Protein AF-A0A2R6W042-F1 (afdb_monomer_lite)

Foldseek 3Di:
DDDDDDDDDDDDDDDDDDDDDDDDDDDDDDDDDDDDDDDDDDDDDDPDDDDPPPPDDDDDDDDDDPDDDDDDDDDDDDDDDDDDDDDDDDDDDDDDDDDDDDDDDDDDDDDDDDDDDDDPDDDQDPVNVVVVVVVPPDDDPVVVVVVVVVVVVVVCVVCVVVVVVVVVVVVVVVVVCVVVPPDDPVRVVVVVVVVVVVVVVVVVVVCPDVVVVVVVVVVVVVVVVVVVVVVVVVVVVVVVVVVVVVVVVVVVVVVVVVVVVVVVVVVVVVVVVVVVVVVVVVVVVVVVVVVVVVVVVVVVVVVVVVVVVVVVVVVVVVVVVVVVVVVVVVVVVVVVVVVVVVVVVVVVVVVVVVVVVVVVCVVVCVVCVVPCVVPVVPPPPPPPPPPPPPVPVVVVVVVVVVVVVVVVVVVVVVVVVVVVVVVVVVVVVVVVVVVVVVVVVVVVVVVVVVVVVVVVVVVVVVVVVVVVVVVVVVVVVVVVVVVVVVVVVVVVVVVVVVVVVVVVVVVVVVVVVVVVVVVVVVVVVVVVVVVQVVVVVVLVVVLVVCVVVVPDVVVNVCSVPDDDDDD

Organism: Marchantia polymorpha (NCBI:txid3197)

Structure (mmCIF, N/CA/C/O backbone):
data_AF-A0A2R6W042-F1
#
_entry.id   AF-A0A2R6W042-F1
#
loop_
_atom_site.group_PDB
_atom_site.id
_atom_site.type_symbol
_atom_site.label_atom_id
_atom_site.label_alt_id
_atom_site.label_comp_id
_atom_site.label_asym_id
_atom_site.label_entity_id
_atom_site.label_seq_id
_atom_site.pdbx_PDB_ins_code
_atom_site.Cartn_x
_atom_site.Cartn_y
_atom_site.Cartn_z
_atom_site.occupancy
_atom_site.B_iso_or_equiv
_atom_site.auth_seq_id
_atom_site.auth_comp_id
_atom_site.auth_asym_id
_atom_site.auth_atom_id
_atom_site.pdbx_PDB_model_num
ATOM 1 N N . MET A 1 1 ? 66.440 53.360 5.030 1.00 41.53 1 MET A N 1
ATOM 2 C CA . MET A 1 1 ? 65.185 53.244 4.264 1.00 41.53 1 MET A CA 1
ATOM 3 C C . MET A 1 1 ? 64.678 51.812 4.350 1.00 41.53 1 MET A C 1
ATOM 5 O O . MET A 1 1 ? 65.211 50.967 3.657 1.00 41.53 1 MET A O 1
ATOM 9 N N . VAL A 1 2 ? 63.762 51.580 5.303 1.00 39.19 2 VAL A N 1
ATOM 10 C CA . VAL A 1 2 ? 62.514 50.780 5.215 1.00 39.19 2 VAL A CA 1
ATOM 11 C C . VAL A 1 2 ? 62.603 49.442 4.450 1.00 39.19 2 VAL A C 1
ATOM 13 O O . VAL A 1 2 ? 62.890 49.445 3.266 1.00 39.19 2 VAL A O 1
ATOM 16 N N . GLY A 1 3 ? 62.327 48.256 4.995 1.00 38.84 3 GLY A N 1
ATOM 17 C CA . GLY A 1 3 ? 61.565 47.887 6.187 1.00 38.84 3 GLY A CA 1
ATOM 18 C C . GLY A 1 3 ? 60.448 46.898 5.808 1.00 38.84 3 GLY A C 1
ATOM 19 O O . GLY A 1 3 ? 59.426 47.342 5.312 1.00 38.84 3 GLY A O 1
ATOM 20 N N . LEU A 1 4 ? 60.705 45.609 6.074 1.00 43.62 4 LEU A N 1
ATOM 21 C CA . LEU A 1 4 ? 59.820 44.497 6.492 1.00 43.62 4 LEU A CA 1
ATOM 22 C C . LEU A 1 4 ? 58.574 44.047 5.684 1.00 43.62 4 LEU A C 1
ATOM 24 O O . LEU A 1 4 ? 57.683 44.825 5.373 1.00 43.62 4 LEU A O 1
ATOM 28 N N . ASP A 1 5 ? 58.536 42.715 5.507 1.00 46.25 5 ASP A N 1
ATOM 29 C CA . ASP A 1 5 ? 57.435 41.738 5.622 1.00 46.25 5 ASP A CA 1
ATOM 30 C C . ASP A 1 5 ? 56.049 41.994 5.005 1.00 46.25 5 ASP A C 1
ATOM 32 O O . ASP A 1 5 ? 55.338 42.932 5.343 1.00 46.25 5 ASP A O 1
ATOM 36 N N . THR A 1 6 ? 55.563 41.009 4.235 1.00 44.75 6 THR A N 1
ATOM 37 C CA . THR A 1 6 ? 54.501 40.062 4.661 1.00 44.75 6 THR A CA 1
ATOM 38 C C . THR A 1 6 ? 54.073 39.162 3.491 1.00 44.75 6 THR A C 1
ATOM 40 O O . THR A 1 6 ? 53.863 39.619 2.371 1.00 44.75 6 THR A O 1
ATOM 43 N N . GLY A 1 7 ? 53.946 37.858 3.751 1.00 50.47 7 GLY A N 1
ATOM 44 C CA . GLY A 1 7 ? 53.309 36.904 2.840 1.00 50.47 7 GLY A CA 1
ATOM 45 C C . GLY A 1 7 ? 51.792 36.855 3.030 1.00 50.47 7 GLY A C 1
ATOM 46 O O . GLY A 1 7 ? 51.309 37.143 4.120 1.00 50.47 7 GLY A O 1
ATOM 47 N N . VAL A 1 8 ? 51.053 36.426 1.999 1.00 44.59 8 VAL A N 1
ATOM 48 C CA . VAL A 1 8 ? 49.648 35.994 2.109 1.00 44.59 8 VAL A CA 1
ATOM 49 C C . VAL A 1 8 ? 49.350 34.883 1.088 1.00 44.59 8 VAL A C 1
ATOM 51 O O . VAL A 1 8 ? 49.582 35.022 -0.109 1.00 44.59 8 VAL A O 1
ATOM 54 N N . VAL A 1 9 ? 48.821 33.779 1.617 1.00 49.34 9 VAL A N 1
ATOM 55 C CA . VAL A 1 9 ? 48.152 32.635 0.971 1.00 49.34 9 VAL A CA 1
ATOM 56 C C . VAL A 1 9 ? 46.661 32.966 0.805 1.00 49.34 9 VAL A C 1
ATOM 58 O O . VAL A 1 9 ? 46.139 33.565 1.729 1.00 49.34 9 VAL A O 1
ATOM 61 N N . TYR A 1 10 ? 45.969 32.546 -0.272 1.00 39.22 10 TYR A N 1
ATOM 62 C CA . TYR A 1 10 ? 44.590 31.974 -0.267 1.00 39.22 10 TYR A CA 1
ATOM 63 C C . TYR A 1 10 ? 44.152 31.488 -1.691 1.00 39.22 10 TYR A C 1
ATOM 65 O O . TYR A 1 10 ? 44.635 32.035 -2.682 1.00 39.22 10 TYR A O 1
ATOM 73 N N . PRO A 1 11 ? 43.260 30.469 -1.820 1.00 55.09 11 PRO A N 1
ATOM 74 C CA . PRO A 1 11 ? 42.708 29.879 -3.065 1.00 55.09 11 PRO A CA 1
ATOM 75 C C . PRO A 1 11 ? 41.237 30.349 -3.312 1.00 55.09 11 PRO A C 1
ATOM 77 O O . PRO A 1 11 ? 40.818 31.291 -2.643 1.00 55.09 11 PRO A O 1
ATOM 80 N N . PRO A 1 12 ? 40.337 29.625 -4.034 1.00 64.38 12 PRO A N 1
ATOM 81 C CA . PRO A 1 12 ? 40.271 29.097 -5.417 1.00 64.38 12 PRO A CA 1
ATOM 82 C C . PRO A 1 12 ? 39.172 29.827 -6.265 1.00 64.38 12 PRO A C 1
ATOM 84 O O . PRO A 1 12 ? 38.569 30.782 -5.780 1.00 64.38 12 PRO A O 1
ATOM 87 N N . PRO A 1 13 ? 38.813 29.364 -7.490 1.00 47.91 13 PRO A N 1
ATOM 88 C CA . PRO A 1 13 ? 37.379 29.071 -7.720 1.00 47.91 13 PRO A CA 1
ATOM 89 C C . PRO A 1 13 ? 37.058 27.883 -8.668 1.00 47.91 13 PRO A C 1
ATOM 91 O O . PRO A 1 13 ? 37.813 27.557 -9.581 1.00 47.91 13 PRO A O 1
ATOM 94 N N . LYS A 1 14 ? 35.875 27.269 -8.471 1.00 45.72 14 LYS A N 1
ATOM 95 C CA . LYS A 1 14 ? 35.123 26.458 -9.467 1.00 45.72 14 LYS A CA 1
ATOM 96 C C . LYS A 1 14 ? 33.967 27.315 -10.072 1.00 45.72 14 LYS A C 1
ATOM 98 O O . LYS A 1 14 ? 33.808 28.456 -9.653 1.00 45.72 14 LYS A O 1
ATOM 103 N N . PRO A 1 15 ? 33.095 26.781 -10.953 1.00 52.56 15 PRO A N 1
ATOM 104 C CA . PRO A 1 15 ? 33.101 26.912 -12.416 1.00 52.56 15 PRO A CA 1
ATOM 105 C C . PRO A 1 15 ? 31.911 27.756 -12.950 1.00 52.56 15 PRO A C 1
ATOM 107 O O . PRO A 1 15 ? 31.044 28.153 -12.172 1.00 52.56 15 PRO A O 1
ATOM 110 N N . PRO A 1 16 ? 31.754 27.906 -14.281 1.00 49.84 16 PRO A N 1
ATOM 111 C CA . PRO A 1 16 ? 30.427 28.066 -14.861 1.00 49.84 16 PRO A CA 1
ATOM 112 C C . PRO A 1 16 ? 30.047 26.926 -15.815 1.00 49.84 16 PRO A C 1
ATOM 114 O O . PRO A 1 16 ? 30.850 26.371 -16.561 1.00 49.84 16 PRO A O 1
ATOM 117 N N . SER A 1 17 ? 28.758 26.612 -15.757 1.00 40.25 17 SER A N 1
ATOM 118 C CA . SER A 1 17 ? 27.973 25.811 -16.688 1.00 40.25 17 SER A CA 1
ATOM 119 C C . SER A 1 17 ? 27.970 26.377 -18.112 1.00 40.25 17 SER A C 1
ATOM 121 O O . SER A 1 17 ? 27.889 27.594 -18.251 1.00 40.25 17 SER A O 1
ATOM 123 N N . CYS A 1 18 ? 27.894 25.517 -19.138 1.00 33.09 18 CYS A N 1
ATOM 124 C CA . CYS A 1 18 ? 26.843 25.550 -20.174 1.00 33.09 18 CYS A CA 1
ATOM 125 C C . CYS A 1 18 ? 27.100 24.553 -21.322 1.00 33.09 18 CYS A C 1
ATOM 127 O O . CYS A 1 18 ? 28.115 24.602 -21.999 1.00 33.09 18 CYS A O 1
ATOM 129 N N . LYS A 1 19 ? 26.107 23.676 -21.514 1.00 40.81 19 LYS A N 1
ATOM 130 C CA . LYS A 1 19 ? 25.467 23.221 -22.764 1.00 40.81 19 LYS A CA 1
ATOM 131 C C . LYS A 1 19 ? 26.262 23.215 -24.089 1.00 40.81 19 LYS A C 1
ATOM 133 O O . LYS A 1 19 ? 26.571 24.256 -24.651 1.00 40.81 19 LYS A O 1
ATOM 138 N N . GLY A 1 20 ? 26.325 22.016 -24.667 1.00 32.03 20 GLY A N 1
ATOM 139 C CA . GLY A 1 20 ? 26.507 21.682 -26.087 1.00 32.03 20 GLY A CA 1
ATOM 140 C C . GLY A 1 20 ? 26.804 20.176 -26.139 1.00 32.03 20 GLY A C 1
ATOM 141 O O . GLY A 1 20 ? 27.749 19.740 -25.505 1.00 32.03 20 GLY A O 1
ATOM 142 N N . GLY A 1 21 ? 25.997 19.271 -26.688 1.00 36.72 21 GLY A N 1
ATOM 143 C CA . GLY A 1 21 ? 25.156 19.382 -27.865 1.00 36.72 21 GLY A CA 1
ATOM 144 C C . GLY A 1 21 ? 25.974 18.985 -29.084 1.00 36.72 21 GLY A C 1
ATOM 145 O O . GLY A 1 21 ? 26.365 19.883 -29.805 1.00 36.72 21 GLY A O 1
ATOM 146 N N . VAL A 1 22 ? 26.232 17.688 -29.303 1.00 36.22 22 VAL A N 1
ATOM 147 C CA . VAL A 1 22 ? 26.514 17.151 -30.645 1.00 36.22 22 VAL A CA 1
ATOM 148 C C . VAL A 1 22 ? 26.097 15.678 -30.715 1.00 36.22 22 VAL A C 1
ATOM 150 O O . VAL A 1 22 ? 26.543 14.828 -29.948 1.00 36.22 22 VAL A O 1
ATOM 153 N N . SER A 1 23 ? 25.189 15.438 -31.649 1.00 41.53 23 SER A N 1
ATOM 154 C CA . SER A 1 23 ? 24.864 14.197 -32.341 1.00 41.53 23 SER A CA 1
ATOM 155 C C . SER A 1 23 ? 26.088 13.390 -32.780 1.00 41.53 23 SER A C 1
ATOM 157 O O . SER A 1 23 ? 27.037 13.966 -33.304 1.00 41.53 23 SER A O 1
ATOM 159 N N . ASN A 1 24 ? 26.009 12.058 -32.720 1.00 37.31 24 ASN A N 1
ATOM 160 C CA . ASN A 1 24 ? 26.639 11.262 -33.767 1.00 37.31 24 ASN A CA 1
ATOM 161 C C . ASN A 1 24 ? 25.869 9.966 -34.041 1.00 37.31 24 ASN A C 1
ATOM 163 O O . ASN A 1 24 ? 25.675 9.122 -33.167 1.00 37.31 24 ASN A O 1
ATOM 167 N N . GLU A 1 25 ? 25.423 9.873 -35.285 1.00 39.38 25 GLU A N 1
ATOM 168 C CA . GLU A 1 25 ? 24.951 8.689 -35.988 1.00 39.38 25 GLU A CA 1
ATOM 169 C C . GLU A 1 25 ? 26.074 7.654 -36.049 1.00 39.38 25 GLU A C 1
ATOM 171 O O . GLU A 1 25 ? 27.207 8.057 -36.270 1.00 39.38 25 GLU A O 1
ATOM 176 N N . HIS A 1 26 ? 25.783 6.355 -35.918 1.00 34.75 26 HIS A N 1
ATOM 177 C CA . HIS A 1 26 ? 26.557 5.288 -36.567 1.00 34.75 26 HIS A CA 1
ATOM 178 C C . HIS A 1 26 ? 25.625 4.127 -36.942 1.00 34.75 26 HIS A C 1
ATOM 180 O O . HIS A 1 26 ? 24.963 3.508 -36.108 1.00 34.75 26 HIS A O 1
ATOM 186 N N . SER A 1 27 ? 25.585 3.879 -38.244 1.00 40.84 27 SER A N 1
ATOM 187 C CA . SER A 1 27 ? 24.929 2.801 -38.974 1.00 40.84 27 SER A CA 1
ATOM 188 C C . SER A 1 27 ? 25.831 1.563 -39.118 1.00 40.84 27 SER A C 1
ATOM 190 O O . SER A 1 27 ? 27.017 1.717 -39.396 1.00 40.84 27 SER A O 1
ATOM 192 N N . GLY A 1 28 ? 25.227 0.363 -39.084 1.00 33.41 28 GLY A N 1
ATOM 193 C CA . GLY A 1 28 ? 25.773 -0.921 -39.579 1.00 33.41 28 GLY A CA 1
ATOM 194 C C . GLY A 1 28 ? 26.710 -1.665 -38.611 1.00 33.41 28 GLY A C 1
ATOM 195 O O . GLY A 1 28 ? 27.405 -1.042 -37.831 1.00 33.41 28 GLY A O 1
ATOM 196 N N . CYS A 1 29 ? 26.819 -2.995 -38.575 1.00 32.16 29 CYS A N 1
ATOM 197 C CA . CYS A 1 29 ? 26.403 -4.044 -39.504 1.00 32.16 29 CYS A CA 1
ATOM 198 C C . CYS A 1 29 ? 26.187 -5.388 -38.753 1.00 32.16 29 CYS A C 1
ATOM 200 O O . CYS A 1 29 ? 26.470 -5.510 -37.565 1.00 32.16 29 CYS A O 1
ATOM 202 N N . ALA A 1 30 ? 25.646 -6.365 -39.480 1.00 37.94 30 ALA A N 1
ATOM 203 C CA . ALA A 1 30 ? 25.062 -7.645 -39.077 1.00 37.94 30 ALA A CA 1
ATOM 204 C C . ALA A 1 30 ? 25.954 -8.644 -38.304 1.00 37.94 30 ALA A C 1
ATOM 206 O O . ALA A 1 30 ? 27.150 -8.768 -38.547 1.00 37.94 30 ALA A O 1
ATOM 207 N N . GLY A 1 31 ? 25.296 -9.468 -37.478 1.00 31.86 31 GLY A N 1
ATOM 208 C CA . GLY A 1 31 ? 25.831 -10.697 -36.888 1.00 31.86 31 GLY A CA 1
ATOM 209 C C . GLY A 1 31 ? 24.694 -11.640 -36.487 1.00 31.86 31 GLY A C 1
ATOM 210 O O . GLY A 1 31 ? 24.024 -11.424 -35.483 1.00 31.86 31 GLY A O 1
ATOM 211 N N . SER A 1 32 ? 24.446 -12.651 -37.318 1.00 40.09 32 SER A N 1
ATOM 212 C CA . SER A 1 32 ? 23.441 -13.704 -37.130 1.00 40.09 32 SER A CA 1
ATOM 213 C C . SER A 1 32 ? 23.884 -14.677 -36.029 1.00 40.09 32 SER A C 1
ATOM 215 O O . SER A 1 32 ? 24.999 -15.191 -36.100 1.00 40.09 32 SER A O 1
ATOM 217 N N . ALA A 1 33 ? 23.038 -14.963 -35.034 1.00 36.41 33 ALA A N 1
ATOM 218 C CA . ALA A 1 33 ? 23.260 -16.062 -34.092 1.00 36.41 33 ALA A CA 1
ATOM 219 C C . ALA A 1 33 ? 21.930 -16.633 -33.580 1.00 36.41 33 ALA A C 1
ATOM 221 O O . ALA A 1 33 ? 20.964 -15.919 -33.322 1.00 36.41 33 ALA A O 1
ATOM 222 N N . HIS A 1 34 ? 21.902 -17.958 -33.519 1.00 37.31 34 HIS A N 1
ATOM 223 C CA . HIS A 1 34 ? 20.745 -18.835 -33.462 1.00 37.31 34 HIS A CA 1
ATOM 224 C C . HIS A 1 34 ? 19.850 -18.686 -32.227 1.00 37.31 34 HIS A C 1
ATOM 226 O O . HIS A 1 34 ? 20.312 -18.537 -31.098 1.00 37.31 34 HIS A O 1
ATOM 232 N N . GLY A 1 35 ? 18.543 -18.815 -32.464 1.00 38.72 35 GLY A N 1
ATOM 233 C CA . GLY A 1 35 ? 17.534 -18.923 -31.422 1.00 38.72 35 GLY A CA 1
ATOM 234 C C . GLY A 1 35 ? 17.639 -20.245 -30.664 1.00 38.72 35 GLY A C 1
ATOM 235 O O . GLY A 1 35 ? 17.570 -21.321 -31.255 1.00 38.72 35 GLY A O 1
ATOM 236 N N . VAL A 1 36 ? 17.738 -20.150 -29.340 1.00 40.16 36 VAL A N 1
ATOM 237 C CA . VAL A 1 36 ? 17.470 -21.257 -28.420 1.00 40.16 36 VAL A CA 1
ATOM 238 C C . VAL A 1 36 ? 16.202 -20.910 -27.649 1.00 40.16 36 VAL A C 1
ATOM 240 O O . VAL A 1 36 ? 16.139 -19.938 -26.901 1.00 40.16 36 VAL A O 1
ATOM 243 N N . SER A 1 37 ? 15.168 -21.705 -27.900 1.00 41.19 37 SER A N 1
ATOM 244 C CA . SER A 1 37 ? 13.857 -21.647 -27.263 1.00 41.19 37 SER A CA 1
ATOM 245 C C . SER A 1 37 ? 13.967 -22.009 -25.778 1.00 41.19 37 SER A C 1
ATOM 247 O O . SER A 1 37 ? 14.264 -23.154 -25.440 1.00 41.19 37 SER A O 1
ATOM 249 N N . THR A 1 38 ? 13.699 -21.063 -24.877 1.00 39.09 38 THR A N 1
ATOM 250 C CA . THR A 1 38 ? 13.470 -21.362 -23.458 1.00 39.09 38 THR A CA 1
ATOM 251 C C . THR A 1 38 ? 11.978 -21.567 -23.216 1.00 39.09 38 THR A C 1
ATOM 253 O O . THR A 1 38 ? 11.177 -20.645 -23.084 1.00 39.09 38 THR A O 1
ATOM 256 N N . ARG A 1 39 ? 11.608 -22.846 -23.193 1.00 39.31 39 ARG A N 1
ATOM 257 C CA . ARG A 1 39 ? 10.291 -23.369 -22.831 1.00 39.31 39 ARG A CA 1
ATOM 258 C C . AR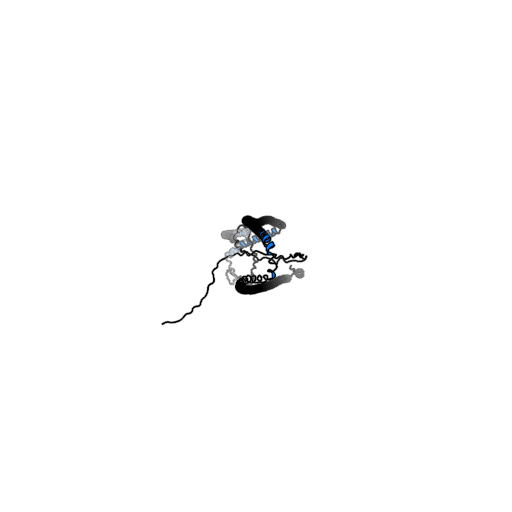G A 1 39 ? 9.962 -22.970 -21.386 1.00 39.31 39 ARG A C 1
ATOM 260 O O . ARG A 1 39 ? 10.659 -23.365 -20.456 1.00 39.31 39 ARG A O 1
ATOM 267 N N . THR A 1 40 ? 8.897 -22.201 -21.190 1.00 37.38 40 THR A N 1
ATOM 268 C CA . THR A 1 40 ? 8.384 -21.825 -19.867 1.00 37.38 40 THR A CA 1
ATOM 269 C C . THR A 1 40 ? 7.678 -23.029 -19.239 1.00 37.38 40 THR A C 1
ATOM 271 O O . THR A 1 40 ? 6.607 -23.437 -19.679 1.00 37.38 40 THR A O 1
ATOM 274 N N . THR A 1 41 ? 8.285 -23.641 -18.226 1.00 41.28 41 THR A N 1
ATOM 275 C CA . THR A 1 41 ? 7.640 -24.666 -17.395 1.00 41.28 41 THR A CA 1
ATOM 276 C C . THR A 1 41 ? 6.759 -23.997 -16.343 1.00 41.28 41 THR A C 1
ATOM 278 O O . THR A 1 41 ? 7.268 -23.315 -15.453 1.00 41.28 41 THR A O 1
ATOM 281 N N . TYR A 1 42 ? 5.446 -24.214 -16.419 1.00 39.16 42 TYR A N 1
ATOM 282 C CA . TYR A 1 42 ? 4.509 -23.886 -15.346 1.00 39.16 42 TYR A CA 1
ATOM 283 C C . TYR A 1 42 ? 4.787 -24.784 -14.131 1.00 39.16 42 TYR A C 1
ATOM 285 O O . TYR A 1 42 ? 4.741 -26.008 -14.242 1.00 39.16 42 TYR A O 1
ATOM 293 N N . LYS A 1 43 ? 5.073 -24.189 -12.967 1.00 45.00 43 LYS A N 1
ATOM 294 C CA . LYS A 1 43 ? 5.080 -24.902 -11.682 1.00 45.00 43 LYS A CA 1
ATOM 295 C C . LYS A 1 43 ? 3.666 -24.881 -11.103 1.00 45.00 43 LYS A C 1
ATOM 297 O O . LYS A 1 43 ? 3.106 -23.816 -10.867 1.00 45.00 43 LYS A O 1
ATOM 302 N N . THR A 1 44 ? 3.098 -26.060 -10.888 1.00 51.81 44 THR A N 1
ATOM 303 C CA . THR A 1 44 ? 1.831 -26.271 -10.178 1.00 51.81 44 THR A CA 1
ATOM 304 C C . THR A 1 44 ? 2.001 -26.022 -8.679 1.00 51.81 44 THR A C 1
ATOM 306 O O . THR A 1 44 ? 2.952 -26.515 -8.073 1.00 51.81 44 THR A O 1
ATOM 309 N N . VAL A 1 45 ? 1.066 -25.278 -8.086 1.00 47.62 45 VAL A N 1
ATOM 310 C CA . VAL A 1 45 ? 0.981 -24.996 -6.645 1.00 47.62 45 VAL A CA 1
ATOM 311 C C . VAL A 1 45 ? 0.506 -26.248 -5.894 1.00 47.62 45 VAL A C 1
ATOM 313 O O . VAL A 1 45 ? -0.436 -26.916 -6.322 1.00 47.62 45 VAL A O 1
ATOM 316 N N . ALA A 1 46 ? 1.167 -26.580 -4.783 1.00 48.94 46 ALA A N 1
ATOM 317 C CA . ALA A 1 46 ? 0.782 -27.673 -3.891 1.00 48.94 46 ALA A CA 1
ATOM 318 C C . ALA A 1 46 ? -0.508 -27.336 -3.115 1.00 48.94 46 ALA A C 1
ATOM 320 O O . ALA A 1 46 ? -0.704 -26.203 -2.685 1.00 48.94 46 ALA A O 1
ATOM 321 N N . LYS A 1 47 ? -1.380 -28.330 -2.899 1.00 52.34 47 LYS A N 1
ATOM 322 C CA . LYS A 1 47 ? -2.735 -28.181 -2.323 1.00 52.34 47 LYS A CA 1
ATOM 323 C C . LYS A 1 47 ? -2.808 -27.885 -0.808 1.00 52.34 47 LYS A C 1
ATOM 325 O O . LYS A 1 47 ? -3.895 -27.963 -0.251 1.00 52.34 47 LYS A O 1
ATOM 330 N N . THR A 1 48 ? -1.708 -27.551 -0.132 1.00 55.03 48 THR A N 1
ATOM 331 C CA . THR A 1 48 ? -1.699 -27.338 1.336 1.00 55.03 48 THR A CA 1
ATOM 332 C C . THR A 1 48 ? -0.804 -26.180 1.790 1.00 55.03 48 THR A C 1
ATOM 334 O O . THR A 1 48 ? -0.175 -26.257 2.839 1.00 55.03 48 THR A O 1
ATOM 337 N N . SER A 1 49 ? -0.701 -25.112 0.999 1.00 50.44 49 SER A N 1
ATOM 338 C CA . SER A 1 49 ? 0.044 -23.908 1.388 1.00 50.44 49 SER A CA 1
ATOM 339 C C . SER A 1 49 ? -0.920 -22.834 1.890 1.00 50.44 49 SER A C 1
ATOM 341 O O . SER A 1 49 ? -1.445 -22.066 1.088 1.00 50.44 49 SER A O 1
ATOM 343 N N . GLU A 1 50 ? -1.144 -22.767 3.200 1.00 57.16 50 GLU A N 1
ATOM 344 C CA . GLU A 1 50 ? -1.696 -21.569 3.840 1.00 57.16 50 GLU A CA 1
ATOM 345 C C . GLU A 1 50 ? -0.599 -20.495 3.846 1.00 57.16 50 GLU A C 1
ATOM 347 O O . GLU A 1 50 ? 0.444 -20.655 4.476 1.00 57.16 50 GLU A O 1
ATOM 352 N N . VAL A 1 51 ? -0.795 -19.441 3.053 1.00 49.53 51 VAL A N 1
ATOM 353 C CA . VAL A 1 51 ? 0.074 -18.261 3.026 1.00 49.53 51 VAL A CA 1
ATOM 354 C C . VAL A 1 51 ? -0.600 -17.186 3.872 1.00 49.53 51 VAL A C 1
ATOM 356 O O . VAL A 1 51 ? -1.728 -16.799 3.584 1.00 49.53 51 VAL A O 1
ATOM 359 N N . ASP A 1 52 ? 0.091 -16.720 4.911 1.00 41.84 52 ASP A N 1
ATOM 360 C CA . ASP A 1 52 ? -0.315 -15.578 5.731 1.00 41.84 52 ASP A CA 1
ATOM 361 C C . ASP A 1 52 ? -0.314 -14.283 4.896 1.00 41.84 52 ASP A C 1
ATOM 363 O O . ASP A 1 52 ? 0.738 -13.746 4.539 1.00 41.84 52 ASP A O 1
ATOM 367 N N . ASP A 1 53 ? -1.502 -13.729 4.645 1.00 50.06 53 ASP A N 1
ATOM 368 C CA . ASP A 1 53 ? -1.722 -12.470 3.911 1.00 50.06 53 ASP A CA 1
ATOM 369 C C . ASP A 1 53 ? -1.318 -11.201 4.698 1.00 50.06 53 ASP A C 1
ATOM 371 O O . ASP A 1 53 ? -1.591 -10.073 4.283 1.00 50.06 53 ASP A O 1
ATOM 375 N N . GLN A 1 54 ? -0.624 -11.336 5.832 1.00 53.31 54 GLN A N 1
ATOM 376 C CA . GLN A 1 54 ? -0.181 -10.189 6.638 1.00 53.31 54 GLN A CA 1
ATOM 377 C C . GLN A 1 54 ? 1.202 -9.636 6.250 1.00 53.31 54 GLN A C 1
ATOM 379 O O . GLN A 1 54 ? 1.634 -8.628 6.810 1.00 53.31 54 GLN A O 1
ATOM 384 N N . LEU A 1 55 ? 1.894 -10.224 5.266 1.00 47.28 55 LEU A N 1
ATOM 385 C CA . LEU A 1 55 ? 3.264 -9.817 4.915 1.00 47.28 55 LEU A CA 1
ATOM 386 C C . LEU A 1 55 ? 3.366 -8.620 3.940 1.00 47.28 55 LEU A C 1
ATOM 388 O O . LEU A 1 55 ? 4.468 -8.124 3.709 1.00 47.28 55 LEU A O 1
ATOM 392 N N . PHE A 1 56 ? 2.248 -8.116 3.397 1.00 41.66 56 PHE A N 1
ATOM 393 C CA . PHE A 1 56 ? 2.229 -6.991 2.439 1.00 41.66 56 PHE A CA 1
ATOM 394 C C . PHE A 1 56 ? 1.248 -5.858 2.799 1.00 41.66 56 PHE A C 1
ATOM 396 O O . PHE A 1 56 ? 0.646 -5.239 1.921 1.00 41.66 56 PHE A O 1
ATOM 403 N N . ALA A 1 57 ? 1.102 -5.522 4.084 1.00 37.00 57 ALA A N 1
ATOM 404 C CA . ALA A 1 57 ? 0.384 -4.307 4.475 1.00 37.00 57 ALA A CA 1
ATOM 405 C C . ALA A 1 57 ? 1.228 -3.047 4.182 1.00 37.00 57 ALA A C 1
ATOM 407 O O . ALA A 1 57 ? 2.282 -2.813 4.780 1.00 37.00 57 ALA A O 1
ATOM 408 N N . ALA A 1 58 ? 0.755 -2.224 3.243 1.00 39.16 58 ALA A N 1
ATOM 409 C CA . ALA A 1 58 ? 1.324 -0.921 2.921 1.00 39.16 58 ALA A CA 1
ATOM 410 C C . ALA A 1 58 ? 1.176 0.060 4.100 1.00 39.16 58 ALA A C 1
ATOM 412 O O . ALA A 1 58 ? 0.125 0.163 4.731 1.00 39.16 58 ALA A O 1
ATOM 413 N N . LYS A 1 59 ? 2.261 0.787 4.383 1.00 38.59 59 LYS A N 1
ATOM 414 C CA . LYS A 1 59 ? 2.378 1.789 5.448 1.00 38.59 59 LYS A CA 1
ATOM 415 C C . LYS A 1 59 ? 1.413 2.960 5.234 1.00 38.59 59 LYS A C 1
ATOM 417 O O . LYS A 1 59 ? 1.256 3.451 4.119 1.00 38.59 59 LYS A O 1
ATOM 422 N N . GLY A 1 60 ? 0.817 3.410 6.337 1.00 36.72 60 GLY A N 1
ATOM 423 C CA . GLY A 1 60 ? -0.162 4.488 6.383 1.00 36.72 60 GLY A CA 1
ATOM 424 C C . GLY A 1 60 ? 0.367 5.863 5.973 1.00 36.72 60 GLY A C 1
ATOM 425 O O . GLY A 1 60 ? 1.493 6.247 6.285 1.00 36.72 60 GLY A O 1
ATOM 426 N N . GLN A 1 61 ? -0.514 6.622 5.325 1.00 36.88 61 GLN A N 1
ATOM 427 C CA . GLN A 1 61 ? -0.497 8.080 5.311 1.00 36.88 61 GLN A CA 1
ATOM 428 C C . GLN A 1 61 ? -1.376 8.568 6.464 1.00 36.88 61 GLN A C 1
ATOM 430 O O . GLN A 1 61 ? -2.582 8.332 6.484 1.00 36.88 61 GLN A O 1
ATOM 435 N N . GLN A 1 62 ? -0.761 9.242 7.432 1.00 37.66 62 GLN A N 1
ATOM 436 C CA . GLN A 1 62 ? -1.477 10.050 8.408 1.00 37.66 62 GLN A CA 1
ATOM 437 C C . GLN A 1 62 ? -1.858 11.368 7.729 1.00 37.66 62 GLN A C 1
ATOM 439 O O . GLN A 1 62 ? -0.991 12.195 7.457 1.00 37.66 62 GLN A O 1
ATOM 444 N N . PHE A 1 63 ? -3.146 11.558 7.449 1.00 31.30 63 PHE A N 1
ATOM 445 C CA . PHE A 1 63 ? -3.708 12.888 7.247 1.00 31.30 63 PHE A CA 1
ATOM 446 C C . PHE A 1 63 ? -4.343 13.338 8.561 1.00 31.30 63 PHE A C 1
ATOM 448 O O . PHE A 1 63 ? -5.315 12.754 9.037 1.00 31.30 63 PHE A O 1
ATOM 455 N N . HIS A 1 64 ? -3.741 14.371 9.147 1.00 33.25 64 HIS A N 1
ATOM 456 C CA . HIS A 1 64 ? -4.363 15.224 10.147 1.00 33.25 64 HIS A CA 1
ATOM 457 C C . HIS A 1 64 ? -5.602 15.873 9.517 1.00 33.25 64 HIS A C 1
ATOM 459 O O . HIS A 1 64 ? -5.468 16.605 8.541 1.00 33.25 64 HIS A O 1
ATOM 465 N N . ASN A 1 65 ? -6.783 15.626 10.082 1.00 32.72 65 ASN A N 1
ATOM 466 C CA . ASN A 1 65 ? -7.962 16.453 9.844 1.00 32.72 65 ASN A CA 1
ATOM 467 C C . ASN A 1 65 ? -8.306 17.175 11.146 1.00 32.72 65 ASN A C 1
ATOM 469 O O . ASN A 1 65 ? -8.962 16.631 12.033 1.00 32.72 65 ASN A O 1
ATOM 473 N N . GLU A 1 66 ? -7.843 18.417 11.241 1.00 41.66 66 GLU A N 1
ATOM 474 C CA . GLU A 1 66 ? -8.472 19.445 12.059 1.00 41.66 66 GLU A CA 1
ATOM 475 C C . GLU A 1 66 ? -9.728 19.916 11.319 1.00 41.66 66 GLU A C 1
ATOM 477 O O . GLU A 1 66 ? -9.631 20.678 10.367 1.00 41.66 66 GLU A O 1
ATOM 482 N N . HIS A 1 67 ? -10.898 19.407 11.710 1.00 37.84 67 HIS A N 1
ATOM 483 C CA . HIS A 1 67 ? -12.189 20.099 11.601 1.00 37.84 67 HIS A CA 1
ATOM 484 C C . HIS A 1 67 ? -13.300 19.200 12.139 1.00 37.84 67 HIS A C 1
ATOM 486 O O . HIS A 1 67 ? -13.825 18.346 11.432 1.00 37.84 67 HIS A O 1
ATOM 492 N N . MET A 1 68 ? -13.667 19.425 13.398 1.00 30.34 68 MET A N 1
ATOM 493 C CA . MET A 1 68 ? -14.993 19.123 13.938 1.00 30.34 68 MET A CA 1
ATOM 494 C C . MET A 1 68 ? -15.268 20.130 15.062 1.00 30.34 68 MET A C 1
ATOM 496 O O . MET A 1 68 ? -15.250 19.805 16.245 1.00 30.34 68 MET A O 1
ATOM 500 N N . GLU A 1 69 ? -15.488 21.384 14.670 1.00 40.25 69 GLU A N 1
ATOM 501 C CA . GLU A 1 69 ? -16.346 22.288 15.431 1.00 40.25 69 GLU A CA 1
ATOM 502 C C . GLU A 1 69 ? -17.716 22.342 14.742 1.00 40.25 69 GLU A C 1
ATOM 504 O O . GLU A 1 69 ? -17.807 22.360 13.516 1.00 40.25 69 GLU A O 1
ATOM 509 N N . ASN A 1 70 ? -18.761 22.392 15.570 1.00 39.16 70 ASN A N 1
ATOM 510 C CA . ASN A 1 70 ? -20.178 22.588 15.249 1.00 39.16 70 ASN A CA 1
ATOM 511 C C . ASN A 1 70 ? -20.957 21.448 14.577 1.00 39.16 70 ASN A C 1
ATOM 513 O O . ASN A 1 70 ? -21.310 21.527 13.406 1.00 39.16 70 ASN A O 1
ATOM 517 N N . ILE A 1 71 ? -21.438 20.513 15.409 1.00 35.03 71 ILE A N 1
ATOM 518 C CA . ILE A 1 71 ? -22.860 20.121 15.398 1.00 35.03 71 ILE A CA 1
ATOM 519 C C . ILE A 1 71 ? -23.350 20.027 16.855 1.00 35.03 71 ILE A C 1
ATOM 521 O O . ILE A 1 71 ? -23.405 18.961 17.459 1.00 35.03 71 ILE A O 1
ATOM 525 N N . GLN A 1 72 ? -23.699 21.170 17.442 1.00 38.62 72 GLN A N 1
ATOM 526 C CA . GLN A 1 72 ? -24.700 21.238 18.506 1.00 38.62 72 GLN A CA 1
ATOM 527 C C . GLN A 1 72 ? -25.945 21.831 17.865 1.00 38.62 72 GLN A C 1
ATOM 529 O O . GLN A 1 72 ? -25.880 22.968 17.432 1.00 38.62 72 GLN A O 1
ATOM 534 N N . TYR A 1 73 ? -27.027 21.062 17.749 1.00 37.78 73 TYR A N 1
ATOM 535 C CA . TYR A 1 73 ? -28.408 21.479 18.028 1.00 37.78 73 TYR A CA 1
ATOM 536 C C . TYR A 1 73 ? -29.349 20.286 17.790 1.00 37.78 73 TYR A C 1
ATOM 538 O O . TYR A 1 73 ? -29.230 19.577 16.798 1.00 37.78 73 TYR A O 1
ATOM 546 N N . LEU A 1 74 ? -30.303 20.138 18.719 1.00 36.69 74 LEU A N 1
ATOM 547 C CA . LEU A 1 74 ? -31.434 19.195 18.772 1.00 36.69 74 LEU A CA 1
ATOM 548 C C . LEU A 1 74 ? -31.204 17.823 19.433 1.00 36.69 74 LEU A C 1
ATOM 550 O O . LEU A 1 74 ? -31.427 16.777 18.836 1.00 36.69 74 LEU A O 1
ATOM 554 N N . GLN A 1 75 ? -30.955 17.848 20.746 1.00 33.59 75 GLN A N 1
ATOM 555 C CA . GLN A 1 75 ? -31.656 16.949 21.674 1.00 33.59 75 GLN A CA 1
ATOM 556 C C . GLN A 1 75 ? -32.198 17.764 22.852 1.00 33.59 75 GLN A C 1
ATOM 558 O O . GLN A 1 75 ? -31.478 18.134 23.777 1.00 33.59 75 GLN A O 1
ATOM 563 N N . GLY A 1 76 ? -33.491 18.074 22.784 1.00 33.59 76 GLY A N 1
ATOM 564 C CA . GLY A 1 76 ? -34.285 18.492 23.928 1.00 33.59 76 GLY A CA 1
ATOM 565 C C . GLY A 1 76 ? -35.091 17.301 24.440 1.00 33.59 76 GLY A C 1
ATOM 566 O O . GLY A 1 76 ? -35.699 16.601 23.639 1.00 33.59 76 GLY A O 1
ATOM 567 N N . LEU A 1 77 ? -35.120 17.161 25.771 1.00 39.84 77 LEU A N 1
ATOM 568 C CA . LEU A 1 77 ? -35.950 16.270 26.602 1.00 39.84 77 LEU A CA 1
ATOM 569 C C . LEU A 1 77 ? -35.408 14.856 26.886 1.00 39.84 77 LEU A C 1
ATOM 571 O O . LEU A 1 77 ? -35.901 13.887 26.328 1.00 39.84 77 LEU A O 1
ATOM 575 N N . GLN A 1 78 ? -34.549 14.726 27.910 1.00 37.47 78 GLN A N 1
ATOM 576 C CA . GLN A 1 78 ? -34.785 13.785 29.027 1.00 37.47 78 GLN A CA 1
ATOM 577 C C . GLN A 1 78 ? -33.796 13.970 30.202 1.00 37.47 78 GLN A C 1
ATOM 579 O O . GLN A 1 78 ? -32.621 13.640 30.134 1.00 37.47 78 GLN A O 1
ATOM 584 N N . LYS A 1 79 ? -34.343 14.521 31.292 1.00 38.75 79 LYS A N 1
ATOM 585 C CA . LYS A 1 79 ? -34.195 14.159 32.717 1.00 38.75 79 LYS A CA 1
ATOM 586 C C . LYS A 1 79 ? -32.824 13.671 33.235 1.00 38.75 79 LYS A C 1
ATOM 588 O O . LYS A 1 79 ? -32.365 12.573 32.953 1.00 38.75 79 LYS A O 1
ATOM 593 N N . HIS A 1 80 ? -32.283 14.474 34.153 1.00 34.91 80 HIS A N 1
ATOM 594 C CA . HIS A 1 80 ? -31.175 14.178 35.062 1.00 34.91 80 HIS A CA 1
ATOM 595 C C . HIS A 1 80 ? -31.292 12.819 35.774 1.00 34.91 80 HIS A C 1
ATOM 597 O O . HIS A 1 80 ? -32.295 12.552 36.433 1.00 34.91 80 HIS A O 1
ATOM 603 N N . ASN A 1 81 ? -30.209 12.037 35.757 1.00 34.75 81 ASN A N 1
ATOM 604 C CA . ASN A 1 81 ? -29.977 10.955 36.710 1.00 34.75 81 ASN A CA 1
ATOM 605 C C . ASN A 1 81 ? -28.537 11.075 37.239 1.00 34.75 81 ASN A C 1
ATOM 607 O O . ASN A 1 81 ? -27.576 10.924 36.487 1.00 34.75 81 ASN A O 1
ATOM 611 N N . LYS A 1 82 ? -28.394 11.435 38.519 1.00 39.94 82 LYS A N 1
ATOM 612 C CA . LYS A 1 82 ? -27.122 11.440 39.260 1.00 39.94 82 LYS A CA 1
ATOM 613 C C . LYS A 1 82 ? -27.027 10.179 40.132 1.00 39.94 82 LYS A C 1
ATOM 615 O O . LYS A 1 82 ? -28.063 9.608 40.470 1.00 39.94 82 LYS A O 1
ATOM 620 N N . PRO A 1 83 ? -25.806 9.745 40.495 1.00 42.09 83 PRO A N 1
ATOM 621 C CA . PRO A 1 83 ? -25.560 8.472 41.159 1.00 42.09 83 PRO A CA 1
ATOM 622 C C . PRO A 1 83 ? -25.926 8.517 42.644 1.00 42.09 83 PRO A C 1
ATOM 624 O O . PRO A 1 83 ? -25.825 9.550 43.304 1.00 42.09 83 PRO A O 1
ATOM 627 N N . TRP A 1 84 ? -26.320 7.352 43.142 1.00 37.25 84 TRP A N 1
ATOM 628 C CA . TRP A 1 84 ? -26.751 7.070 44.502 1.00 37.25 84 TRP A CA 1
ATOM 629 C C . TRP A 1 84 ? -25.636 7.342 45.522 1.00 37.25 84 TRP A C 1
ATOM 631 O O . TRP A 1 84 ? -24.569 6.733 45.464 1.00 37.25 84 TRP A O 1
ATOM 641 N N . LEU A 1 85 ? -25.908 8.259 46.454 1.00 39.72 85 LEU A N 1
ATOM 642 C CA . LEU A 1 85 ? -25.131 8.488 47.671 1.00 39.72 85 LEU A CA 1
ATOM 643 C C . LEU A 1 85 ? -25.659 7.600 48.806 1.00 39.72 85 LEU A C 1
ATOM 645 O O . LEU A 1 85 ? -26.859 7.353 48.918 1.00 39.72 85 LEU A O 1
ATOM 649 N N . SER A 1 86 ? -24.721 7.154 49.633 1.00 43.16 86 SER A N 1
ATOM 650 C CA . SER A 1 86 ? -24.871 6.283 50.796 1.00 43.16 86 SER A CA 1
ATOM 651 C C . SER A 1 86 ? -25.903 6.753 51.843 1.00 43.16 86 SER A C 1
ATOM 653 O O . SER A 1 86 ? -26.106 7.959 52.001 1.00 43.16 86 SER A O 1
ATOM 655 N N . PRO A 1 87 ? -26.501 5.827 52.621 1.00 53.62 87 PRO A N 1
ATOM 656 C CA . PRO A 1 87 ? -27.387 6.158 53.743 1.00 53.62 87 PRO A CA 1
ATOM 657 C C . PRO A 1 87 ? -26.638 6.779 54.942 1.00 53.62 87 PRO A C 1
ATOM 659 O O . PRO A 1 87 ? -25.510 6.366 55.217 1.00 53.62 87 PRO A O 1
ATOM 662 N N . PRO A 1 88 ? -27.252 7.715 55.694 1.00 48.50 88 PRO A N 1
ATOM 663 C CA . PRO A 1 88 ? -26.682 8.259 56.924 1.00 48.50 88 PRO A CA 1
ATOM 664 C C . PRO A 1 88 ? -26.984 7.382 58.153 1.00 48.50 88 PRO A C 1
ATOM 666 O O . PRO A 1 88 ? -28.092 6.871 58.323 1.00 48.50 88 PRO A O 1
ATOM 669 N N . GLU A 1 89 ? -25.982 7.250 59.023 1.00 42.97 89 GLU A N 1
ATOM 670 C CA . GLU A 1 89 ? -26.043 6.599 60.336 1.00 42.97 89 GLU A CA 1
ATOM 671 C C . GLU A 1 89 ? -26.862 7.415 61.365 1.00 42.97 89 GLU A C 1
ATOM 673 O O . GLU A 1 89 ? -26.890 8.648 61.301 1.00 42.97 89 GLU A O 1
ATOM 678 N N . PRO A 1 90 ? -27.509 6.762 62.352 1.00 56.69 90 PRO A N 1
ATOM 679 C CA . PRO A 1 90 ? -28.215 7.435 63.442 1.00 56.69 90 PRO A CA 1
ATOM 680 C C . PRO A 1 90 ? -27.264 7.869 64.580 1.00 56.69 90 PRO A C 1
ATOM 682 O O . PRO A 1 90 ? -26.341 7.128 64.924 1.00 56.69 90 PRO A O 1
ATOM 685 N N . PRO A 1 91 ? -27.497 9.018 65.249 1.00 47.38 91 PRO A N 1
ATOM 686 C CA . PRO A 1 91 ? -26.692 9.415 66.394 1.00 47.38 91 PRO A CA 1
ATOM 687 C C . PRO A 1 91 ? -27.075 8.644 67.664 1.00 47.38 91 PRO A C 1
ATOM 689 O O . PRO A 1 91 ? -28.239 8.535 68.055 1.00 47.38 91 PRO A O 1
ATOM 692 N N . LEU A 1 92 ? -26.033 8.163 68.337 1.00 36.97 92 LEU A N 1
ATOM 693 C CA . LEU A 1 92 ? -26.023 7.631 69.694 1.00 36.97 92 LEU A CA 1
ATOM 694 C C . LEU A 1 92 ? -26.530 8.673 70.706 1.00 36.97 92 LEU A C 1
ATOM 696 O O . LEU A 1 92 ? -25.988 9.773 70.803 1.00 36.97 92 LEU A O 1
ATOM 700 N N . SER A 1 93 ? -27.498 8.292 71.541 1.00 35.09 93 SER A N 1
ATOM 701 C CA . SER A 1 93 ? -27.772 8.969 72.812 1.00 35.09 93 SER A CA 1
ATOM 702 C C . SER A 1 93 ? -28.199 7.960 73.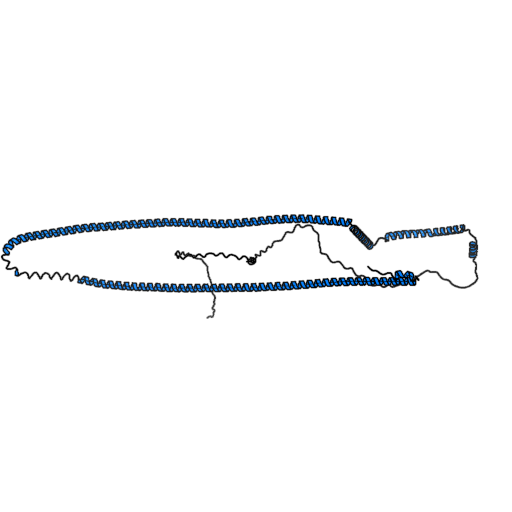873 1.00 35.09 93 SER A C 1
ATOM 704 O O . SER A 1 93 ? -29.332 7.479 73.884 1.00 35.09 93 SER A O 1
ATOM 706 N N . ARG A 1 94 ? -27.274 7.645 74.787 1.00 31.17 94 ARG A N 1
ATOM 707 C CA . ARG A 1 94 ? -27.594 7.289 76.174 1.00 31.17 94 ARG A CA 1
ATOM 708 C C . ARG A 1 94 ? -26.343 7.439 77.040 1.00 31.17 94 ARG A C 1
ATOM 710 O O . ARG A 1 94 ? -25.460 6.591 77.015 1.00 31.17 94 ARG A O 1
ATOM 717 N N . LYS A 1 95 ? -26.280 8.539 77.790 1.00 34.31 95 LYS A N 1
ATOM 718 C CA . LYS A 1 95 ? -25.472 8.668 79.005 1.00 34.31 95 LYS A CA 1
ATOM 719 C C . LYS A 1 95 ? -26.428 8.934 80.165 1.00 34.31 95 LYS A C 1
ATOM 721 O O . LYS A 1 95 ? -27.252 9.838 80.095 1.00 34.31 95 LYS A O 1
ATOM 726 N N . ASP A 1 96 ? -26.352 8.035 81.132 1.00 35.00 96 ASP A N 1
ATOM 727 C CA . ASP A 1 96 ? -26.547 8.160 82.576 1.00 35.00 96 ASP A CA 1
ATOM 728 C C . ASP A 1 96 ? -27.224 9.427 83.124 1.00 35.00 96 ASP A C 1
ATOM 730 O O . ASP A 1 96 ? -26.687 10.530 83.039 1.00 35.00 96 ASP A O 1
ATOM 734 N N . PHE A 1 97 ? -28.335 9.235 83.845 1.00 30.44 97 PHE A N 1
ATOM 735 C CA . PHE A 1 97 ? -28.681 10.101 84.973 1.00 30.44 97 PHE A CA 1
ATOM 736 C C . PHE A 1 97 ? -29.419 9.311 86.066 1.00 30.44 97 PHE A C 1
ATOM 738 O O . PHE A 1 97 ? -30.412 8.626 85.818 1.00 30.44 97 PHE A O 1
ATOM 745 N N . VAL A 1 98 ? -28.858 9.387 87.271 1.00 41.56 98 VAL A N 1
ATOM 746 C CA . VAL A 1 98 ? -29.229 8.710 88.523 1.00 41.56 98 VAL A CA 1
ATOM 747 C C . VAL A 1 98 ? -30.391 9.463 89.199 1.00 41.56 98 VAL A C 1
ATOM 749 O O . VAL A 1 98 ? -30.447 10.688 89.090 1.00 41.56 98 VAL A O 1
ATOM 752 N N . PRO A 1 99 ? -31.313 8.798 89.924 1.00 38.44 99 PRO A N 1
ATOM 753 C CA . PRO A 1 99 ? -32.359 9.489 90.670 1.00 38.44 99 PRO A CA 1
ATOM 754 C C . PRO A 1 99 ? -31.799 10.047 91.984 1.00 38.44 99 PRO A C 1
ATOM 756 O O . PRO A 1 99 ? -31.206 9.306 92.765 1.00 38.44 99 PRO A O 1
ATOM 759 N N . ASN A 1 100 ? -32.037 11.331 92.263 1.00 32.31 100 ASN A N 1
ATOM 760 C CA . ASN A 1 100 ? -31.888 11.871 93.610 1.00 32.31 100 ASN A CA 1
ATOM 761 C C . ASN A 1 100 ? -33.182 12.542 94.073 1.00 32.31 100 ASN A C 1
ATOM 763 O O . ASN A 1 100 ? -33.839 13.280 93.339 1.00 32.31 100 ASN A O 1
ATOM 767 N N . ALA A 1 101 ? -33.515 12.212 95.313 1.00 32.19 101 ALA A N 1
ATOM 768 C CA . ALA A 1 101 ? -34.566 12.766 96.130 1.00 32.19 101 ALA A CA 1
ATOM 769 C C . ALA A 1 101 ? -34.433 14.288 96.270 1.00 32.19 101 ALA A C 1
ATOM 771 O O . ALA A 1 101 ? -33.330 14.821 96.214 1.00 32.19 101 ALA A O 1
ATOM 772 N N . GLU A 1 102 ? -35.547 14.972 96.545 1.00 33.78 102 GLU A N 1
ATOM 773 C CA . GLU A 1 102 ? -35.741 15.654 97.830 1.00 33.78 102 GLU A CA 1
ATOM 774 C C . GLU A 1 102 ? -36.979 16.572 97.863 1.00 33.78 102 GLU A C 1
ATOM 776 O O . GLU A 1 102 ? -37.299 17.288 96.921 1.00 33.78 102 GLU A O 1
ATOM 781 N N . LYS A 1 103 ? -37.573 16.603 99.064 1.00 34.38 103 LYS A N 1
ATOM 782 C CA . LYS A 1 103 ? -38.213 17.752 99.733 1.00 34.38 103 LYS A CA 1
ATOM 783 C C . LYS A 1 103 ? -39.626 18.173 99.311 1.00 34.38 103 LYS A C 1
ATOM 785 O O . LYS A 1 103 ? -39.856 19.104 98.552 1.00 34.38 103 LYS A O 1
ATOM 790 N N . TRP A 1 104 ? -40.575 17.603 100.054 1.00 29.86 104 TRP A N 1
ATOM 791 C CA . TRP A 1 104 ? -41.773 18.292 100.538 1.00 29.86 104 TRP A CA 1
ATOM 792 C C . TRP A 1 104 ? -41.582 18.682 102.012 1.00 29.86 104 TRP A C 1
ATOM 794 O O . TRP A 1 104 ? -41.457 17.790 102.849 1.00 29.86 104 TRP A O 1
ATOM 804 N N . LYS A 1 105 ? -41.624 19.981 102.344 1.00 30.92 105 LYS A N 1
ATOM 805 C CA . LYS A 1 105 ? -42.053 20.545 103.650 1.00 30.92 105 LYS A CA 1
ATOM 806 C C . LYS A 1 105 ? -42.606 21.955 103.374 1.00 30.92 105 LYS A C 1
ATOM 808 O O . LYS A 1 105 ? -41.917 22.746 102.746 1.00 30.92 105 LYS A O 1
ATOM 813 N N . LYS A 1 106 ? -43.923 22.174 103.537 1.00 34.53 106 LYS A N 1
ATOM 814 C CA . LYS A 1 106 ? -44.637 22.746 104.715 1.00 34.53 106 LYS A CA 1
ATOM 815 C C . LYS A 1 106 ? -44.108 24.144 105.092 1.00 34.53 106 LYS A C 1
ATOM 817 O O . LYS A 1 106 ? -42.907 24.324 105.187 1.00 34.53 106 LYS A O 1
ATOM 822 N N . HIS A 1 107 ? -44.916 25.177 105.319 1.00 32.00 107 HIS A N 1
ATOM 823 C CA . HIS A 1 107 ? -46.017 25.357 106.283 1.00 32.00 107 HIS A CA 1
ATOM 824 C C . HIS A 1 107 ? -46.838 26.606 105.829 1.00 32.00 107 HIS A C 1
ATOM 826 O O . HIS A 1 107 ? -46.354 27.360 104.997 1.00 32.00 107 HIS A O 1
ATOM 832 N N . GLN A 1 108 ? -48.055 26.929 106.273 1.00 33.12 108 GLN A N 1
ATOM 833 C CA . GLN A 1 108 ? -48.455 27.234 107.650 1.00 33.12 108 GLN A CA 1
ATOM 834 C C . GLN A 1 108 ? -49.987 27.345 107.752 1.00 33.12 108 GLN A C 1
ATOM 836 O O . GLN A 1 108 ? -50.628 28.005 106.940 1.00 33.12 108 GLN A O 1
ATOM 841 N N . SER A 1 109 ? -50.538 26.778 108.822 1.00 32.25 109 SER A N 1
ATOM 842 C CA . SER A 1 109 ? -51.798 27.184 109.448 1.00 32.25 109 SER A CA 1
ATOM 843 C C . SER A 1 109 ? -51.462 27.830 110.798 1.00 32.25 109 SER A C 1
ATOM 845 O O . SER A 1 109 ? -50.600 27.321 111.516 1.00 32.25 109 SER A O 1
ATOM 847 N N . LYS A 1 110 ? -52.124 28.941 111.142 1.00 33.59 110 LYS A N 1
ATOM 848 C CA . LYS A 1 110 ? -52.027 29.641 112.436 1.00 33.59 110 LYS A CA 1
ATOM 849 C C . LYS A 1 110 ? -53.341 29.499 113.207 1.00 33.59 110 LYS A C 1
ATOM 851 O O . LYS A 1 110 ? -54.358 29.940 112.690 1.00 33.59 110 LYS A O 1
ATOM 856 N N . THR A 1 111 ? -53.262 29.004 114.442 1.00 34.97 111 THR A N 1
ATOM 857 C CA . THR A 1 111 ? -54.138 29.285 115.608 1.00 34.97 111 THR A CA 1
ATOM 858 C C . THR A 1 111 ? -53.326 28.846 116.843 1.00 34.97 111 THR A C 1
ATOM 860 O O . THR A 1 111 ? -53.033 27.661 116.962 1.00 34.97 111 THR A O 1
ATOM 863 N N . SER A 1 112 ? -52.636 29.730 117.580 1.00 34.25 112 SER A N 1
ATOM 864 C CA . SER A 1 112 ? -53.117 30.567 118.709 1.00 34.25 112 SER A CA 1
ATOM 865 C C . SER A 1 112 ? -53.885 29.730 119.747 1.00 34.25 112 SER A C 1
ATOM 867 O O . SER A 1 112 ? -55.042 29.421 119.500 1.00 34.25 112 SER A O 1
ATOM 869 N N . ALA A 1 113 ? -53.237 29.086 120.729 1.00 35.34 113 ALA A N 1
ATOM 870 C CA . ALA A 1 113 ? -52.662 29.593 121.994 1.00 35.34 113 ALA A CA 1
ATOM 871 C C . ALA A 1 113 ? -53.721 29.962 123.054 1.00 35.34 113 ALA A C 1
ATOM 873 O O . ALA A 1 113 ? -54.432 30.935 122.834 1.00 35.34 113 ALA A O 1
ATOM 874 N N . TYR A 1 114 ? -53.778 29.205 124.169 1.00 31.06 114 TYR A N 1
ATOM 875 C CA . TYR A 1 114 ? -53.836 29.672 125.575 1.00 31.06 114 TYR A CA 1
ATOM 876 C C . TYR A 1 114 ? -54.054 28.486 126.559 1.00 31.06 114 TYR A C 1
ATOM 878 O O . TYR A 1 114 ? -54.972 27.690 126.388 1.00 31.06 114 TYR A O 1
ATOM 886 N N . THR A 1 115 ? -53.183 28.372 127.563 1.00 37.06 115 THR A N 1
ATOM 887 C CA . THR A 1 115 ? -53.312 27.669 128.873 1.00 37.06 115 THR A CA 1
ATOM 888 C C . THR A 1 115 ? -53.609 28.745 129.951 1.00 37.06 115 THR A C 1
ATOM 890 O O . THR A 1 115 ? -53.522 29.906 129.554 1.00 37.06 115 THR A O 1
ATOM 893 N N . PRO A 1 116 ? -53.753 28.523 131.287 1.00 45.84 116 PRO A N 1
ATOM 894 C CA . PRO A 1 116 ? -53.793 27.297 132.118 1.00 45.84 116 PRO A CA 1
ATOM 895 C C . PRO A 1 116 ? -54.860 27.292 133.277 1.00 45.84 116 PRO A C 1
ATOM 897 O O . PRO A 1 116 ? -55.380 28.337 133.642 1.00 45.84 116 PRO A O 1
ATOM 900 N N . GLU A 1 117 ? -55.070 26.108 133.881 1.00 39.78 117 GLU A N 1
ATOM 901 C CA . GLU A 1 117 ? -55.340 25.772 135.316 1.00 39.78 117 GLU A CA 1
ATOM 902 C C . GLU A 1 117 ? -56.629 26.228 136.071 1.00 39.78 117 GLU A C 1
ATOM 904 O O . GLU A 1 117 ? -56.961 27.404 136.173 1.00 39.78 117 GLU A O 1
ATOM 909 N N . ASP A 1 118 ? -57.285 25.219 136.669 1.00 39.78 118 ASP A N 1
ATOM 910 C CA . ASP A 1 118 ? -57.984 25.128 137.967 1.00 39.78 118 ASP A CA 1
ATOM 911 C C . ASP A 1 118 ? -58.899 26.253 138.500 1.00 39.78 118 ASP A C 1
ATOM 913 O O . ASP A 1 118 ? -58.473 27.255 139.071 1.00 39.78 118 ASP A O 1
ATOM 917 N N . SER A 1 119 ? -60.210 25.978 138.491 1.00 42.88 119 SER A N 1
ATOM 918 C CA . SER A 1 119 ? -61.063 25.963 139.698 1.00 42.88 119 SER A CA 1
ATOM 919 C C . SER A 1 119 ? -62.474 25.470 139.346 1.00 42.88 119 SER A C 1
ATOM 921 O O . SER A 1 119 ? -63.107 25.959 138.410 1.00 42.88 119 SER A O 1
ATOM 923 N N . ASP A 1 120 ? -62.984 24.503 140.112 1.00 51.66 120 ASP A N 1
ATOM 924 C CA . ASP A 1 120 ? -64.387 24.078 140.108 1.00 51.66 120 ASP A CA 1
ATOM 925 C C . ASP A 1 120 ? -65.294 25.241 140.554 1.00 51.66 120 ASP A C 1
ATOM 927 O O . ASP A 1 120 ? -65.678 25.355 141.715 1.00 51.66 120 ASP A O 1
ATOM 931 N N . THR A 1 121 ? -65.641 26.135 139.623 1.00 50.25 121 THR A N 1
ATOM 932 C CA . THR A 1 121 ? -66.753 27.083 139.788 1.00 50.25 121 THR A CA 1
ATOM 933 C C . THR A 1 121 ? -67.330 27.478 138.429 1.00 50.25 121 THR A C 1
ATOM 935 O O . THR A 1 121 ? -66.801 28.327 137.715 1.00 50.25 121 THR A O 1
ATOM 938 N N . VAL A 1 122 ? -68.454 26.864 138.057 1.00 58.69 122 VAL A N 1
ATOM 939 C CA . VAL A 1 122 ? -69.221 27.239 136.861 1.00 58.69 122 VAL A CA 1
ATOM 940 C C . VAL A 1 122 ? -70.065 28.475 137.180 1.00 58.69 122 VAL A C 1
ATOM 942 O O . VAL A 1 122 ? -71.100 28.382 137.837 1.00 58.69 122 VAL A O 1
ATOM 945 N N . ILE A 1 123 ? -69.638 29.643 136.696 1.00 62.81 123 ILE A N 1
ATOM 946 C CA . ILE A 1 123 ? -70.442 30.873 136.712 1.00 62.81 123 ILE A CA 1
ATOM 947 C C . ILE A 1 123 ? -71.314 30.869 135.450 1.00 62.81 123 ILE A C 1
ATOM 949 O O . ILE A 1 123 ? -70.851 31.226 134.369 1.00 62.81 123 ILE A O 1
ATOM 953 N N . ILE A 1 124 ? -72.574 30.439 135.560 1.00 65.00 124 ILE A N 1
ATOM 954 C CA . ILE A 1 124 ? -73.520 30.518 134.436 1.00 65.00 124 ILE A CA 1
ATOM 955 C C . ILE A 1 124 ? -73.906 31.991 134.231 1.00 65.00 124 ILE A C 1
ATOM 957 O O . ILE A 1 124 ? -74.533 32.605 135.096 1.00 65.00 124 ILE A O 1
ATOM 961 N N . THR A 1 125 ? -73.524 32.565 133.086 1.00 73.00 125 THR A N 1
ATOM 962 C CA . THR A 1 125 ? -73.894 33.939 132.705 1.00 73.00 125 THR A CA 1
ATOM 963 C C . THR A 1 125 ? -75.376 34.022 132.311 1.00 73.00 125 THR A C 1
ATOM 965 O O . THR A 1 125 ? -75.982 33.013 131.945 1.00 73.00 125 THR A O 1
ATOM 968 N N . LYS A 1 126 ? -76.001 35.213 132.371 1.00 72.19 126 LYS A N 1
ATOM 969 C CA . LYS A 1 126 ? -77.410 35.386 131.944 1.00 72.19 126 LYS A CA 1
ATOM 970 C C . LYS A 1 126 ? -77.638 34.899 130.509 1.00 72.19 126 LYS A C 1
ATOM 972 O O . LYS A 1 126 ? -78.623 34.209 130.269 1.00 72.19 126 LYS A O 1
ATOM 977 N N . ASP A 1 127 ? -76.683 35.150 129.619 1.00 72.94 127 ASP A N 1
ATOM 978 C CA . ASP A 1 127 ? -76.703 34.655 128.242 1.00 72.94 127 ASP A CA 1
ATOM 979 C C . ASP A 1 127 ? -76.673 33.128 128.164 1.00 72.94 127 ASP A C 1
ATOM 981 O O . ASP A 1 127 ? -77.309 32.540 127.295 1.00 72.94 127 ASP A O 1
ATOM 985 N N . ASP A 1 128 ? -75.948 32.454 129.055 1.00 68.94 128 ASP A N 1
ATOM 986 C CA . ASP A 1 128 ? -75.896 30.993 129.057 1.00 68.94 128 ASP A CA 1
ATOM 987 C C . ASP A 1 128 ? -77.167 30.386 129.669 1.00 68.94 128 ASP A C 1
ATOM 989 O O . ASP A 1 128 ? -77.652 29.370 129.172 1.00 68.94 128 ASP A O 1
ATOM 993 N N . MET A 1 129 ? -77.794 31.058 130.642 1.00 65.50 129 MET A N 1
ATOM 994 C CA . MET A 1 129 ? -79.151 30.725 131.099 1.00 65.50 129 MET A CA 1
ATOM 995 C C . MET A 1 129 ? -80.207 30.935 130.005 1.00 65.50 129 MET A C 1
ATOM 997 O O . MET A 1 129 ? -81.123 30.120 129.878 1.00 65.50 129 MET A O 1
ATOM 1001 N N . GLU A 1 130 ? -80.096 31.994 129.203 1.00 69.94 130 GLU A N 1
ATOM 1002 C CA . GLU A 1 130 ? -80.999 32.261 128.078 1.00 69.94 130 GLU A CA 1
ATOM 1003 C C . GLU A 1 130 ? -80.775 31.274 126.929 1.00 69.94 130 GLU A C 1
ATOM 1005 O O . GLU A 1 130 ? -81.741 30.700 126.439 1.00 69.94 130 GLU A O 1
ATOM 1010 N N . LYS A 1 131 ? -79.528 30.924 126.594 1.00 69.50 131 LYS A N 1
ATOM 1011 C CA . LYS A 1 131 ? -79.218 29.856 125.624 1.00 69.50 131 LYS A CA 1
ATOM 1012 C C . LYS A 1 131 ? -79.697 28.482 126.087 1.00 69.50 131 LYS A C 1
ATOM 1014 O O . LYS A 1 131 ? -80.097 27.676 125.249 1.00 69.50 131 LYS A O 1
ATOM 1019 N N . ILE A 1 132 ? -79.652 28.183 127.389 1.00 66.94 132 ILE A N 1
ATOM 1020 C CA . ILE A 1 132 ? -80.215 26.939 127.938 1.00 66.94 132 ILE A CA 1
ATOM 1021 C C . ILE A 1 132 ? -81.747 26.966 127.850 1.00 66.94 132 ILE A C 1
ATOM 1023 O O . ILE A 1 132 ? -82.329 25.952 127.472 1.00 66.94 132 ILE A O 1
ATOM 1027 N N . LYS A 1 133 ? -82.399 28.113 128.101 1.00 67.12 133 LYS A N 1
ATOM 1028 C CA . LYS A 1 133 ? -83.851 28.291 127.900 1.00 67.12 133 LYS A CA 1
ATOM 1029 C C . LYS A 1 133 ? -84.267 28.196 126.429 1.00 67.12 133 LYS A C 1
ATOM 1031 O O . LYS A 1 133 ? -85.259 27.550 126.125 1.00 67.12 133 LYS A O 1
ATOM 1036 N N . GLU A 1 134 ? -83.514 28.783 125.505 1.00 67.50 134 GLU A N 1
ATOM 1037 C CA . GLU A 1 134 ? -83.804 28.720 124.066 1.00 67.50 134 GLU A CA 1
ATOM 1038 C C . GLU A 1 134 ? -83.562 27.319 123.486 1.00 67.50 134 GLU A C 1
ATOM 1040 O O . GLU A 1 134 ? -84.292 26.880 122.599 1.00 67.50 134 GLU A O 1
ATOM 1045 N N . ARG A 1 135 ? -82.563 26.584 123.998 1.00 64.94 135 ARG A N 1
ATOM 1046 C CA . ARG A 1 135 ? -82.289 25.190 123.603 1.00 64.94 135 ARG A CA 1
ATOM 1047 C C . ARG A 1 135 ? -83.226 24.170 124.254 1.00 64.94 135 ARG A C 1
ATOM 1049 O O . ARG A 1 135 ? -83.311 23.057 123.741 1.00 64.94 135 ARG A O 1
ATOM 1056 N N . SER A 1 136 ? -83.896 24.514 125.358 1.00 58.94 136 SER A N 1
ATOM 1057 C CA . SER A 1 136 ? -84.845 23.626 126.045 1.00 58.94 136 SER A CA 1
ATOM 1058 C C . SER A 1 136 ? -86.278 23.714 125.505 1.00 58.94 136 SER A C 1
ATOM 1060 O O . SER A 1 136 ? -87.104 22.865 125.841 1.00 58.94 136 SER A O 1
ATOM 1062 N N . VAL A 1 137 ? -86.573 24.666 124.611 1.00 65.94 137 VAL A N 1
ATOM 1063 C CA . VAL A 1 137 ? -87.818 24.675 123.830 1.00 65.94 137 VAL A CA 1
ATOM 1064 C C . VAL A 1 137 ? -87.733 23.599 122.743 1.00 65.94 137 VAL A C 1
ATOM 1066 O O . VAL A 1 137 ? -86.900 23.666 121.839 1.00 65.94 137 VAL A O 1
ATOM 1069 N N . ILE A 1 138 ? -88.602 22.591 122.815 1.00 61.28 138 ILE A N 1
ATOM 1070 C CA . ILE A 1 138 ? -88.699 21.534 121.800 1.00 61.28 138 ILE A CA 1
ATOM 1071 C C . ILE A 1 138 ? -89.393 22.125 120.561 1.00 61.28 138 ILE A C 1
ATOM 1073 O O . ILE A 1 138 ? -90.619 22.146 120.478 1.00 61.28 138 ILE A O 1
ATOM 1077 N N . LEU A 1 139 ? -88.612 22.641 119.605 1.00 62.75 139 LEU A N 1
ATOM 1078 C CA . LEU A 1 139 ? -89.125 23.052 118.292 1.00 62.75 139 LEU A CA 1
ATOM 1079 C C . LEU A 1 139 ? -89.441 21.824 117.428 1.00 62.75 139 LEU A C 1
ATOM 1081 O O . LEU A 1 139 ? -88.656 20.873 117.373 1.00 62.75 139 LEU A O 1
ATOM 1085 N N . THR A 1 140 ? -90.555 21.875 116.698 1.00 73.06 140 THR A N 1
ATOM 1086 C CA . THR A 1 140 ? -90.920 20.851 115.710 1.00 73.06 140 THR A CA 1
ATOM 1087 C C . THR A 1 140 ? -89.928 20.826 114.540 1.00 73.06 140 THR A C 1
ATOM 1089 O O . THR A 1 140 ? -89.264 21.818 114.220 1.00 73.06 140 THR A O 1
ATOM 1092 N N . GLU A 1 141 ? -89.800 19.670 113.885 1.00 71.88 141 GLU A N 1
ATOM 1093 C CA . GLU A 1 141 ? -88.819 19.442 112.814 1.00 71.88 141 GLU A CA 1
ATOM 1094 C C . GLU A 1 141 ? -88.998 20.417 111.634 1.00 71.88 141 GLU A C 1
ATOM 1096 O O . GLU A 1 141 ? -88.018 20.926 111.083 1.00 71.88 141 GLU A O 1
ATOM 1101 N N . GLU A 1 142 ? -90.246 20.785 111.334 1.00 74.75 142 GLU A N 1
ATOM 1102 C CA . GLU A 1 142 ? -90.596 21.771 110.307 1.00 74.75 142 GLU A CA 1
ATOM 1103 C C . GLU A 1 142 ? -90.055 23.174 110.623 1.00 74.75 142 GLU A C 1
ATOM 1105 O O . GLU A 1 142 ? -89.515 23.851 109.744 1.00 74.75 142 GLU A O 1
ATOM 1110 N N . GLN A 1 143 ? -90.110 23.600 111.888 1.00 72.56 143 GLN A N 1
ATOM 1111 C CA . GLN A 1 143 ? -89.603 24.907 112.314 1.00 72.56 143 GLN A CA 1
ATOM 1112 C C . GLN A 1 143 ? -88.069 24.959 112.265 1.00 72.56 143 GLN A C 1
ATOM 1114 O O . GLN A 1 143 ? -87.495 25.965 111.841 1.00 72.56 143 GLN A O 1
ATOM 1119 N N . ARG A 1 144 ? -87.380 23.854 112.591 1.00 70.38 144 ARG A N 1
ATOM 1120 C CA . ARG A 1 144 ? -85.920 23.721 112.404 1.00 70.38 144 ARG A CA 1
ATOM 1121 C C . ARG A 1 144 ? -85.512 23.841 110.938 1.00 70.38 144 ARG A C 1
ATOM 1123 O O . ARG A 1 144 ? -84.509 24.491 110.629 1.00 70.38 144 ARG A O 1
ATOM 1130 N N . LEU A 1 145 ? -86.276 23.226 110.038 1.00 75.12 145 LEU A N 1
ATOM 1131 C CA . LEU A 1 145 ? -86.009 23.240 108.601 1.00 75.12 145 LEU A CA 1
ATOM 1132 C C . LEU A 1 145 ? -86.253 24.629 107.999 1.00 75.12 145 LEU A C 1
ATOM 1134 O O . LEU A 1 145 ? -85.438 25.095 107.202 1.00 75.12 145 LEU A O 1
ATOM 1138 N N . ALA A 1 146 ? -87.305 25.325 108.437 1.00 77.94 146 ALA A N 1
ATOM 1139 C CA . ALA A 1 146 ? -87.578 26.707 108.049 1.00 77.94 146 ALA A CA 1
ATOM 1140 C C . ALA A 1 146 ? -86.460 27.663 108.499 1.00 77.94 146 ALA A C 1
ATOM 1142 O O . ALA A 1 146 ? -85.968 28.459 107.699 1.00 77.94 146 ALA A O 1
ATOM 1143 N N . LEU A 1 147 ? -85.980 27.531 109.741 1.00 76.00 147 LEU A N 1
ATOM 1144 C CA . LEU A 1 147 ? -84.900 28.369 110.270 1.00 76.00 147 LEU A CA 1
ATOM 1145 C C . LEU A 1 147 ? -83.557 28.092 109.574 1.00 76.00 147 LEU A C 1
ATOM 1147 O O . LEU A 1 147 ? -82.779 29.014 109.321 1.00 76.00 147 LEU A O 1
ATOM 1151 N N . LYS A 1 148 ? -83.291 26.828 109.216 1.00 78.62 148 LYS A N 1
ATOM 1152 C CA . LYS A 1 148 ? -82.117 26.442 108.420 1.00 78.62 148 LYS A CA 1
ATOM 1153 C C . LYS A 1 148 ? -82.199 27.002 107.000 1.00 78.62 148 LYS A C 1
ATOM 1155 O O . LYS A 1 148 ? -81.231 27.614 106.563 1.00 78.62 148 LYS A O 1
ATOM 1160 N N . LYS A 1 149 ? -83.350 26.873 106.327 1.00 80.06 149 LYS A N 1
ATOM 1161 C CA . LYS A 1 149 ? -83.594 27.462 104.999 1.00 80.06 149 LYS A CA 1
ATOM 1162 C C . LYS A 1 149 ? -83.449 28.980 105.015 1.00 80.06 149 LYS A C 1
ATOM 1164 O O . LYS A 1 149 ? -82.862 29.535 104.096 1.00 80.06 149 LYS A O 1
ATOM 1169 N N . HIS A 1 150 ? -83.929 29.650 106.061 1.00 75.88 150 HIS A N 1
ATOM 1170 C CA . HIS A 1 150 ? -83.771 31.096 106.198 1.00 75.88 150 HIS A CA 1
ATOM 1171 C C . HIS A 1 150 ? -82.295 31.491 106.358 1.00 75.88 150 HIS A C 1
ATOM 1173 O O . HIS A 1 150 ? -81.822 32.376 105.653 1.00 75.88 150 HIS A O 1
ATOM 1179 N N . LYS A 1 151 ? -81.538 30.791 107.218 1.00 76.75 151 LYS A N 1
ATOM 1180 C CA . LYS A 1 151 ? -80.087 31.009 107.381 1.00 76.75 151 LYS A CA 1
ATOM 1181 C C . LYS A 1 151 ? -79.297 30.705 106.107 1.00 76.75 151 LYS A C 1
ATOM 1183 O O . LYS A 1 151 ? -78.327 31.392 105.812 1.00 76.75 151 LYS A O 1
ATOM 1188 N N . GLU A 1 152 ? -79.685 29.678 105.361 1.00 77.00 152 GLU A N 1
ATOM 1189 C CA . GLU A 1 152 ? -79.059 29.314 104.088 1.00 77.00 152 GLU A CA 1
ATOM 1190 C C . GLU A 1 152 ? -79.359 30.361 103.009 1.00 77.00 152 GLU A C 1
ATOM 1192 O O . GLU A 1 152 ? -78.430 30.860 102.387 1.00 77.00 152 GLU A O 1
ATOM 1197 N N . ALA A 1 153 ? -80.608 30.826 102.905 1.00 78.62 153 ALA A N 1
ATOM 1198 C CA . ALA A 1 153 ? -80.989 31.919 102.011 1.00 78.62 153 ALA A CA 1
ATOM 1199 C C . ALA A 1 153 ? -80.275 33.239 102.349 1.00 78.62 153 ALA A C 1
ATOM 1201 O O . ALA A 1 153 ? -79.911 33.997 101.450 1.00 78.62 153 ALA A O 1
ATOM 1202 N N . GLU A 1 154 ? -80.044 33.527 103.631 1.00 76.44 154 GLU A N 1
ATOM 1203 C CA . GLU A 1 154 ? -79.280 34.705 104.048 1.00 76.44 154 GLU A CA 1
ATOM 1204 C C . GLU A 1 154 ? -77.795 34.583 103.675 1.00 76.44 154 GLU A C 1
ATOM 1206 O O . GLU A 1 154 ? -77.212 35.516 103.120 1.00 76.44 154 GLU A O 1
ATOM 1211 N N . ARG A 1 155 ? -77.194 33.403 103.888 1.00 75.56 155 ARG A N 1
ATOM 1212 C CA . ARG A 1 155 ? -75.822 33.105 103.446 1.00 75.56 155 ARG A CA 1
ATOM 1213 C C . ARG A 1 155 ? -75.699 33.188 101.929 1.00 75.56 155 ARG A C 1
ATOM 1215 O O . ARG A 1 155 ? -74.733 33.769 101.444 1.00 75.56 155 ARG A O 1
ATOM 1222 N N . ASP A 1 156 ? -76.676 32.684 101.186 1.00 74.19 156 ASP A N 1
ATOM 1223 C CA . ASP A 1 156 ? -76.702 32.754 99.727 1.00 74.19 156 ASP A CA 1
ATOM 1224 C C . ASP A 1 156 ? -76.835 34.193 99.226 1.00 74.19 156 ASP A C 1
ATOM 1226 O O . ASP A 1 156 ? -76.169 34.560 98.260 1.00 74.19 156 ASP A O 1
ATOM 1230 N N . ARG A 1 157 ? -77.608 35.048 99.910 1.00 76.25 157 ARG A N 1
ATOM 1231 C CA . ARG A 1 157 ? -77.676 36.489 99.608 1.00 76.25 157 ARG A CA 1
ATOM 1232 C C . ARG A 1 157 ? -76.338 37.184 99.845 1.00 76.25 157 ARG A C 1
ATOM 1234 O O . ARG A 1 157 ? -75.884 37.928 98.978 1.00 76.25 157 ARG A O 1
ATOM 1241 N N . ILE A 1 158 ? -75.680 36.906 100.971 1.00 73.12 158 ILE A N 1
ATOM 1242 C CA . ILE A 1 158 ? -74.358 37.467 101.297 1.00 73.12 158 ILE A CA 1
ATOM 1243 C C . ILE A 1 158 ? -73.291 36.962 100.305 1.00 73.12 158 ILE A C 1
ATOM 1245 O O . ILE A 1 158 ? -72.424 37.722 99.871 1.00 73.12 158 ILE A O 1
ATOM 1249 N N . HIS A 1 159 ? -73.365 35.694 99.890 1.00 73.31 159 HIS A N 1
ATOM 1250 C CA . HIS A 1 159 ? -72.397 35.065 98.987 1.00 73.31 159 HIS A CA 1
ATOM 1251 C C . HIS A 1 159 ? -72.740 35.179 97.492 1.00 73.31 159 HIS A C 1
ATOM 1253 O O . HIS A 1 159 ? -71.917 34.788 96.661 1.00 73.31 159 HIS A O 1
ATOM 1259 N N . ALA A 1 160 ? -73.883 35.757 97.111 1.00 78.69 160 ALA A N 1
ATOM 1260 C CA . ALA A 1 160 ? -74.309 35.882 95.714 1.00 78.69 160 ALA A CA 1
ATOM 1261 C C . ALA A 1 160 ? -73.271 36.619 94.850 1.00 78.69 160 ALA A C 1
ATOM 1263 O O . ALA A 1 160 ? -72.886 36.138 93.781 1.00 78.69 160 ALA A O 1
ATOM 1264 N N . VAL A 1 161 ? -72.742 37.742 95.350 1.00 78.25 161 VAL A N 1
ATOM 1265 C CA . VAL A 1 161 ? -71.728 38.546 94.644 1.00 78.25 161 VAL A CA 1
ATOM 1266 C C . VAL A 1 161 ? -70.402 37.782 94.510 1.00 78.25 161 VAL A C 1
ATOM 1268 O O . VAL A 1 161 ? -69.743 37.841 93.470 1.00 78.25 161 VAL A O 1
ATOM 1271 N N . ALA A 1 162 ? -70.014 37.008 95.529 1.00 76.75 162 ALA A N 1
ATOM 1272 C CA . ALA A 1 162 ? -68.807 36.180 95.494 1.00 76.75 162 ALA A CA 1
ATOM 1273 C C . ALA A 1 162 ? -68.946 34.998 94.515 1.00 76.75 162 ALA A C 1
ATOM 1275 O O . ALA A 1 162 ? -68.018 34.706 93.756 1.00 76.75 162 ALA A O 1
ATOM 1276 N N . ASN A 1 163 ? -70.119 34.363 94.470 1.00 81.06 163 ASN A N 1
ATOM 1277 C CA . ASN A 1 163 ? -70.416 33.262 93.556 1.00 81.06 163 ASN A CA 1
ATOM 1278 C C . ASN A 1 163 ? -70.451 33.721 92.092 1.00 81.06 163 ASN A C 1
ATOM 1280 O O . ASN A 1 163 ? -69.909 33.029 91.230 1.00 81.06 163 ASN A O 1
ATOM 1284 N N . GLN A 1 164 ? -70.984 34.912 91.804 1.00 81.50 164 GLN A N 1
ATOM 1285 C CA . GLN A 1 164 ? -70.930 35.499 90.460 1.00 81.50 164 GLN A CA 1
ATOM 1286 C C . GLN A 1 164 ? -69.489 35.791 90.014 1.00 81.50 164 GLN A C 1
ATOM 1288 O O . GLN A 1 164 ? -69.116 35.457 88.888 1.00 81.50 164 GLN A O 1
ATOM 1293 N N . ARG A 1 165 ? -68.638 36.326 90.903 1.00 81.00 165 ARG A N 1
ATOM 1294 C CA . ARG A 1 165 ? -67.202 36.518 90.618 1.00 81.00 165 ARG A CA 1
ATOM 1295 C C . ARG A 1 165 ? -66.488 35.191 90.359 1.00 81.00 165 ARG A C 1
ATOM 1297 O O . ARG A 1 165 ? -65.705 35.098 89.418 1.00 81.00 165 ARG A O 1
ATOM 1304 N N . LYS A 1 166 ? -66.795 34.146 91.135 1.00 83.31 166 LYS A N 1
ATOM 1305 C CA . LYS A 1 166 ? -66.248 32.795 90.934 1.00 83.31 166 LYS A CA 1
ATOM 1306 C C . LYS A 1 166 ? -66.675 32.200 89.589 1.00 83.31 166 LYS A C 1
ATOM 1308 O O . LYS A 1 166 ? -65.842 31.643 88.883 1.00 83.31 166 LYS A O 1
ATOM 1313 N N . GLN A 1 167 ? -67.941 32.359 89.204 1.00 83.06 167 GLN A N 1
ATOM 1314 C CA . GLN A 1 167 ? -68.440 31.908 87.901 1.00 83.06 167 GLN A CA 1
ATOM 1315 C C . GLN A 1 167 ? -67.808 32.678 86.734 1.00 83.06 167 GLN A C 1
ATOM 1317 O O . GLN A 1 167 ? -67.456 32.064 85.729 1.00 83.06 167 GLN A O 1
ATOM 1322 N N . MET A 1 168 ? -67.611 33.994 86.863 1.00 80.44 168 MET A N 1
ATOM 1323 C CA . MET A 1 168 ? -66.897 34.788 85.856 1.00 80.44 168 MET A CA 1
ATOM 1324 C C . MET A 1 168 ? -65.428 34.375 85.733 1.00 80.44 168 MET A C 1
ATOM 1326 O O . MET A 1 168 ? -64.935 34.238 84.617 1.00 80.44 168 MET A O 1
ATOM 1330 N N . MET A 1 169 ? -64.747 34.102 86.851 1.00 77.31 169 MET A N 1
ATOM 1331 C CA . MET A 1 169 ? -63.376 33.578 86.840 1.00 77.31 169 MET A CA 1
ATOM 1332 C C . MET A 1 169 ? -63.294 32.204 86.170 1.00 77.31 169 MET A C 1
ATOM 1334 O O . MET A 1 169 ? -62.420 31.999 85.338 1.00 77.31 169 MET A O 1
ATOM 1338 N N . LEU A 1 170 ? -64.241 31.301 86.439 1.00 82.25 170 LEU A N 1
ATOM 1339 C CA . LEU A 1 170 ? -64.336 29.997 85.769 1.00 82.25 170 LEU A CA 1
ATOM 1340 C C . LEU A 1 170 ? -64.577 30.125 84.258 1.00 82.25 170 LEU A C 1
ATOM 1342 O O . LEU A 1 170 ? -63.963 29.401 83.475 1.00 82.25 170 LEU A O 1
ATOM 1346 N N . LYS A 1 171 ? -65.439 31.056 83.828 1.00 81.88 171 LYS A N 1
ATOM 1347 C CA . LYS A 1 171 ? -65.664 31.334 82.399 1.00 81.88 171 LYS A CA 1
ATOM 1348 C C . LYS A 1 171 ? -64.413 31.919 81.741 1.00 81.88 171 LYS A C 1
ATOM 1350 O O . LYS A 1 171 ? -64.000 31.420 80.697 1.00 81.88 171 LYS A O 1
ATOM 1355 N N . MET A 1 172 ? -63.760 32.893 82.379 1.00 76.94 172 MET A N 1
ATOM 1356 C CA . MET A 1 172 ? -62.490 33.450 81.901 1.00 76.94 172 MET A CA 1
ATOM 1357 C C . MET A 1 172 ? -61.365 32.409 81.874 1.00 76.94 172 MET A C 1
ATOM 1359 O O . MET A 1 172 ? -60.542 32.434 80.965 1.00 76.94 172 MET A O 1
ATOM 1363 N N . GLU A 1 173 ? -61.318 31.472 82.821 1.00 76.00 173 GLU A N 1
ATOM 1364 C CA . GLU A 1 173 ? -60.331 30.388 82.849 1.00 76.00 173 GLU A CA 1
ATOM 1365 C C . GLU A 1 173 ? -60.598 29.346 81.753 1.00 76.00 173 GLU A C 1
ATOM 1367 O O . GLU A 1 173 ? -59.662 28.904 81.086 1.00 76.00 173 GLU A O 1
ATOM 1372 N N . ALA A 1 174 ? -61.865 29.018 81.479 1.00 76.50 174 ALA A N 1
ATOM 1373 C CA . ALA A 1 174 ? -62.254 28.173 80.350 1.00 76.50 174 ALA A CA 1
ATOM 1374 C C . ALA A 1 174 ? -61.921 28.828 78.996 1.00 76.50 174 ALA A C 1
ATOM 1376 O O . ALA A 1 174 ? -61.411 28.162 78.092 1.00 76.50 174 ALA A O 1
ATOM 1377 N N . GLU A 1 175 ? -62.145 30.137 78.855 1.00 74.00 175 GLU A N 1
ATOM 1378 C CA . GLU A 1 175 ? -61.744 30.903 77.670 1.00 74.00 175 GLU A CA 1
ATOM 1379 C C . GLU A 1 175 ? -60.221 31.020 77.541 1.00 74.00 175 GLU A C 1
ATOM 1381 O O . GLU A 1 175 ? -59.683 30.878 76.440 1.00 74.00 175 GLU A O 1
ATOM 1386 N N . ARG A 1 176 ? -59.504 31.202 78.657 1.00 67.06 176 ARG A N 1
ATOM 1387 C CA . ARG A 1 176 ? -58.037 31.214 78.685 1.00 67.06 176 ARG A CA 1
ATOM 1388 C C . ARG A 1 176 ? -57.468 29.845 78.312 1.00 67.06 176 ARG A C 1
ATOM 1390 O O . ARG A 1 176 ? -56.521 29.805 77.540 1.00 67.06 176 ARG A O 1
ATOM 1397 N N . ARG A 1 177 ? -58.069 28.730 78.748 1.00 64.88 177 ARG A N 1
ATOM 1398 C CA . ARG A 1 177 ? -57.698 27.368 78.313 1.00 64.88 177 ARG A CA 1
ATOM 1399 C C . ARG A 1 177 ? -57.938 27.142 76.821 1.00 64.88 177 ARG A C 1
ATOM 1401 O O . ARG A 1 177 ? -57.074 26.580 76.161 1.00 64.88 177 ARG A O 1
ATOM 1408 N N . LYS A 1 178 ? -59.058 27.625 76.270 1.00 66.00 178 LYS A N 1
ATOM 1409 C CA . LYS A 1 178 ? -59.326 27.560 74.821 1.00 66.00 178 LYS A CA 1
ATOM 1410 C C . LYS A 1 178 ? -58.322 28.384 74.005 1.00 66.00 178 LYS A C 1
ATOM 1412 O O . LYS A 1 178 ? -57.899 27.937 72.947 1.00 66.00 178 LYS A O 1
ATOM 1417 N N . LYS A 1 179 ? -57.911 29.561 74.497 1.00 62.06 179 LYS A N 1
ATOM 1418 C CA . LYS A 1 179 ? -56.918 30.424 73.824 1.00 62.06 179 LYS A CA 1
ATOM 1419 C C . LYS A 1 179 ? -55.466 29.967 74.028 1.00 62.06 179 LYS A C 1
ATOM 1421 O O . LYS A 1 179 ? -54.657 30.129 73.124 1.00 62.06 179 LYS A O 1
ATOM 1426 N N . SER A 1 180 ? -55.150 29.374 75.178 1.00 54.00 180 SER A N 1
ATOM 1427 C CA . SER A 1 180 ? -53.832 28.813 75.519 1.00 54.00 180 SER A CA 1
ATOM 1428 C C . SER A 1 180 ? -53.623 27.386 74.991 1.00 54.00 180 SER A C 1
ATOM 1430 O O . SER A 1 180 ? -52.547 26.832 75.178 1.00 54.00 180 SER A O 1
ATOM 1432 N N . GLY A 1 181 ? -54.632 26.793 74.347 1.00 57.16 181 GLY A N 1
ATOM 1433 C CA . GLY A 1 181 ? -54.560 25.492 73.679 1.00 57.16 181 GLY A CA 1
ATOM 1434 C C . GLY A 1 181 ? -54.189 25.574 72.195 1.00 57.16 181 GLY A C 1
ATOM 1435 O O . GLY A 1 181 ? -54.534 24.668 71.442 1.00 57.16 181 GLY A O 1
ATOM 1436 N N . ARG A 1 182 ? -53.549 26.662 71.736 1.00 59.84 182 ARG A N 1
ATOM 1437 C CA . ARG A 1 182 ? -52.928 26.671 70.402 1.00 59.84 182 ARG A CA 1
ATOM 1438 C C . ARG A 1 182 ? -51.714 25.749 70.467 1.00 59.84 182 ARG A C 1
ATOM 1440 O O . ARG A 1 182 ? -50.773 26.060 71.192 1.00 59.84 182 ARG A O 1
ATOM 1447 N N . LEU A 1 183 ? -51.781 24.625 69.750 1.00 62.06 183 LEU A N 1
ATOM 1448 C CA . LEU A 1 183 ? -50.656 23.704 69.599 1.00 62.06 183 LEU A CA 1
ATOM 1449 C C . LEU A 1 183 ? -49.413 24.479 69.162 1.00 62.06 183 LEU A C 1
ATOM 1451 O O . LEU A 1 183 ? -49.482 25.376 68.320 1.00 62.06 183 LEU A O 1
ATOM 1455 N N . THR A 1 184 ? -48.288 24.114 69.752 1.00 74.25 184 THR A N 1
ATOM 1456 C CA . THR A 1 184 ? -46.970 24.658 69.439 1.00 74.25 184 THR A CA 1
ATOM 1457 C C . THR A 1 184 ? -46.604 24.287 67.997 1.00 74.25 184 THR A C 1
ATOM 1459 O O . THR A 1 184 ? -46.962 23.204 67.539 1.00 74.25 184 THR A O 1
ATOM 1462 N N . ASP A 1 185 ? -45.840 25.110 67.273 1.00 75.12 185 ASP A N 1
ATOM 1463 C CA . ASP A 1 185 ? -45.441 24.811 65.880 1.00 75.12 185 ASP A CA 1
ATOM 1464 C C . ASP A 1 185 ? -44.748 23.438 65.741 1.00 75.12 185 ASP A C 1
ATOM 1466 O O . ASP A 1 185 ? -44.939 22.719 64.760 1.00 75.12 185 ASP A O 1
ATOM 1470 N N . ALA A 1 186 ? -44.012 23.016 66.775 1.00 77.75 186 ALA A N 1
ATOM 1471 C CA . ALA A 1 186 ? -43.422 21.681 66.861 1.00 77.75 186 ALA A CA 1
ATOM 1472 C C . ALA A 1 186 ? -44.466 20.553 66.990 1.00 77.75 186 ALA A C 1
ATOM 1474 O O . ALA A 1 186 ? -44.255 19.455 66.477 1.00 77.75 186 ALA A O 1
ATOM 1475 N N . GLU A 1 187 ? -45.589 20.804 67.661 1.00 77.69 187 GLU A N 1
ATOM 1476 C CA . GLU A 1 187 ? -46.702 19.859 67.801 1.00 77.69 187 GLU A CA 1
ATOM 1477 C C . GLU A 1 187 ? -47.522 19.786 66.508 1.00 77.69 187 GLU A C 1
ATOM 1479 O O . GLU A 1 187 ? -47.913 18.695 66.103 1.00 77.69 187 GLU A O 1
ATOM 1484 N N . ILE A 1 188 ? -47.690 20.908 65.798 1.00 80.50 188 ILE A N 1
ATOM 1485 C CA . ILE A 1 188 ? -48.322 20.946 64.470 1.00 80.50 188 ILE A CA 1
ATOM 1486 C C . ILE A 1 188 ? -47.490 20.151 63.456 1.00 80.50 188 ILE A C 1
ATOM 1488 O O . ILE A 1 188 ? -48.037 19.319 62.736 1.00 80.50 188 ILE A O 1
ATOM 1492 N N . LEU A 1 189 ? -46.166 20.342 63.426 1.00 82.38 189 LEU A N 1
ATOM 1493 C CA . LEU A 1 189 ? -45.270 19.571 62.556 1.00 82.38 189 LEU A CA 1
ATOM 1494 C C . LEU A 1 189 ? -45.260 18.078 62.904 1.00 82.38 189 LEU A C 1
ATOM 1496 O O . LEU A 1 189 ? -45.186 17.237 62.008 1.00 82.38 189 LEU A O 1
ATOM 1500 N N . ARG A 1 190 ? -45.348 17.726 64.194 1.00 84.19 190 ARG A N 1
ATOM 1501 C CA . ARG A 1 190 ? -45.494 16.326 64.620 1.00 84.19 190 ARG A CA 1
ATOM 1502 C C . ARG A 1 190 ? -46.810 15.734 64.140 1.00 84.19 190 ARG A C 1
ATOM 1504 O O . ARG A 1 190 ? -46.769 14.678 63.525 1.00 84.19 190 ARG A O 1
ATOM 1511 N N . MET A 1 191 ? -47.929 16.433 64.318 1.00 80.94 191 MET A N 1
ATOM 1512 C CA . MET A 1 191 ? -49.223 15.987 63.801 1.00 80.94 191 MET A CA 1
ATOM 1513 C C . MET A 1 191 ? -49.217 15.836 62.278 1.00 80.94 191 MET A C 1
ATOM 1515 O O . MET A 1 191 ? -49.635 14.804 61.780 1.00 80.94 191 MET A O 1
ATOM 1519 N N . GLN A 1 192 ? -48.667 16.795 61.528 1.00 87.75 192 GLN A N 1
ATOM 1520 C CA . GLN A 1 192 ? -48.559 16.692 60.066 1.00 87.75 192 GLN A CA 1
ATOM 1521 C C . GLN A 1 192 ? -47.696 15.507 59.625 1.00 87.75 192 GLN A C 1
ATOM 1523 O O . GLN A 1 192 ? -48.035 14.816 58.667 1.00 87.75 192 GLN A O 1
ATOM 1528 N N . ASN A 1 193 ? -46.585 15.253 60.321 1.00 86.94 193 ASN A N 1
ATOM 1529 C CA . ASN A 1 193 ? -45.748 14.090 60.047 1.00 86.94 193 ASN A CA 1
ATOM 1530 C C . ASN A 1 193 ? -46.463 12.786 60.400 1.00 86.94 193 ASN A C 1
ATOM 1532 O O . ASN A 1 193 ? -46.384 11.841 59.625 1.00 86.94 193 ASN A O 1
ATOM 1536 N N . GLU A 1 194 ? -47.169 12.735 61.529 1.00 87.06 194 GLU A N 1
ATOM 1537 C CA . GLU A 1 194 ? -47.991 11.592 61.931 1.00 87.06 194 GLU A CA 1
ATOM 1538 C C . GLU A 1 194 ? -49.143 11.344 60.956 1.00 87.06 194 GLU A C 1
ATOM 1540 O O . GLU A 1 194 ? -49.461 10.202 60.650 1.00 87.06 194 GLU A O 1
ATOM 1545 N N . ASP A 1 195 ? -49.760 12.393 60.430 1.00 89.38 195 ASP A N 1
ATOM 1546 C CA . ASP A 1 195 ? -50.837 12.272 59.456 1.00 89.38 195 ASP A CA 1
ATOM 1547 C C . ASP A 1 195 ? -50.294 11.859 58.088 1.00 89.38 195 ASP A C 1
ATOM 1549 O O . ASP A 1 195 ? -50.899 11.024 57.420 1.00 89.38 195 ASP A O 1
ATOM 1553 N N . ARG A 1 196 ? -49.104 12.338 57.701 1.00 91.75 196 ARG A N 1
ATOM 1554 C CA . ARG A 1 196 ? -48.402 11.861 56.503 1.00 91.75 196 ARG A CA 1
ATOM 1555 C C . ARG A 1 196 ? -48.018 10.391 56.632 1.00 91.75 196 ARG A C 1
ATOM 1557 O O . ARG A 1 196 ? -48.238 9.635 55.693 1.00 91.75 196 ARG A O 1
ATOM 1564 N N . THR A 1 197 ? -47.478 9.964 57.775 1.00 90.75 197 THR A N 1
ATOM 1565 C CA . THR A 1 197 ? -47.117 8.555 57.988 1.00 90.75 197 THR A CA 1
ATOM 1566 C C . THR A 1 197 ? -48.348 7.664 58.058 1.00 90.75 197 THR A C 1
ATOM 1568 O O . THR A 1 197 ? -48.318 6.576 57.492 1.00 90.75 197 THR A O 1
ATOM 1571 N N . LYS A 1 198 ? -49.451 8.117 58.667 1.00 91.81 198 LYS A N 1
ATOM 1572 C CA . LYS A 1 198 ? -50.741 7.410 58.616 1.00 91.81 198 LYS A CA 1
ATOM 1573 C C . LYS A 1 198 ? -51.269 7.316 57.187 1.00 91.81 198 LYS A C 1
ATOM 1575 O O . LYS A 1 198 ? -51.677 6.237 56.779 1.00 91.81 198 LYS A O 1
ATOM 1580 N N . ALA A 1 199 ? -51.235 8.403 56.417 1.00 92.00 199 ALA A N 1
ATOM 1581 C CA . ALA A 1 199 ? -51.679 8.411 55.024 1.00 92.00 199 ALA A CA 1
ATOM 1582 C C . ALA A 1 199 ? -50.825 7.489 54.140 1.00 92.00 199 ALA A C 1
ATOM 1584 O O . ALA A 1 199 ? -51.353 6.777 53.291 1.00 92.00 199 ALA A O 1
ATOM 1585 N N . GLU A 1 200 ? -49.513 7.458 54.358 1.00 91.56 200 GLU A N 1
ATOM 1586 C CA . GLU A 1 200 ? -48.597 6.585 53.627 1.00 91.56 200 GLU A CA 1
ATOM 1587 C C . GLU A 1 200 ? -48.741 5.118 54.048 1.00 91.56 200 GLU A C 1
ATOM 1589 O O . GLU A 1 200 ? -48.742 4.235 53.194 1.00 91.56 200 GLU A O 1
ATOM 1594 N N . ALA A 1 201 ? -48.975 4.850 55.336 1.00 91.06 201 ALA A N 1
ATOM 1595 C CA . ALA A 1 201 ? -49.318 3.517 55.822 1.00 91.06 201 ALA A CA 1
ATOM 1596 C C . ALA A 1 201 ? -50.651 3.022 55.238 1.00 91.06 201 ALA A C 1
ATOM 1598 O O . ALA A 1 201 ? -50.737 1.869 54.820 1.00 91.06 201 ALA A O 1
ATOM 1599 N N . LEU A 1 202 ? -51.663 3.893 55.157 1.00 92.62 202 LEU A N 1
ATOM 1600 C CA . LEU A 1 202 ? -52.944 3.590 54.516 1.00 92.62 202 LEU A CA 1
ATOM 1601 C C . LEU A 1 202 ? -52.763 3.303 53.023 1.00 92.62 202 LEU A C 1
ATOM 1603 O O . LEU A 1 202 ? -53.209 2.256 52.564 1.00 92.62 202 LEU A O 1
ATOM 1607 N N . ARG A 1 203 ? -52.017 4.139 52.287 1.00 89.38 203 ARG A N 1
ATOM 1608 C CA . ARG A 1 203 ? -51.670 3.854 50.884 1.00 89.38 203 ARG A CA 1
ATOM 1609 C C . ARG A 1 203 ? -50.945 2.523 50.734 1.00 89.38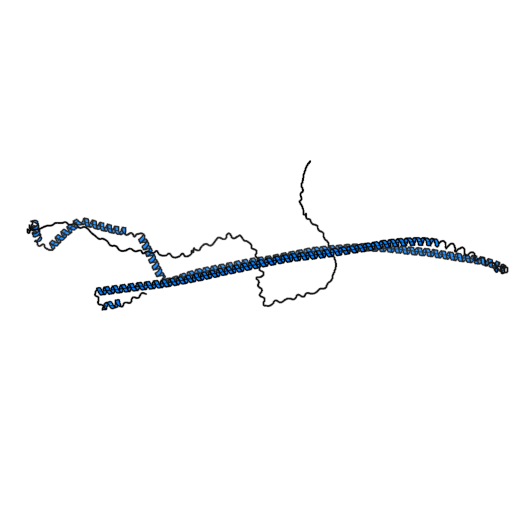 203 ARG A C 1
ATOM 1611 O O . ARG A 1 203 ? -51.273 1.752 49.846 1.00 89.38 203 ARG A O 1
ATOM 1618 N N . GLN A 1 204 ? -49.978 2.218 51.596 1.00 90.25 204 GLN A N 1
ATOM 1619 C CA . GLN A 1 204 ? -49.255 0.948 51.529 1.00 90.25 204 GLN A CA 1
ATOM 1620 C C . GLN A 1 204 ? -50.188 -0.247 51.775 1.00 90.25 204 GLN A C 1
ATOM 1622 O O . GLN A 1 204 ? -50.032 -1.291 51.144 1.00 90.25 204 GLN A O 1
ATOM 1627 N N . MET A 1 205 ? -51.166 -0.104 52.675 1.00 89.06 205 MET A N 1
ATOM 1628 C CA . MET A 1 205 ? -52.205 -1.111 52.890 1.00 89.06 205 MET A CA 1
ATOM 1629 C C . MET A 1 205 ? -53.115 -1.269 51.666 1.00 89.06 205 MET A C 1
ATOM 1631 O O . MET A 1 205 ? -53.398 -2.402 51.286 1.00 89.06 205 MET A O 1
ATOM 1635 N N . GLU A 1 206 ? -53.517 -0.172 51.023 1.00 85.94 206 GLU A N 1
ATOM 1636 C CA . GLU A 1 206 ? -54.306 -0.181 49.782 1.00 85.94 206 GLU A CA 1
ATOM 1637 C C . GLU A 1 206 ? -53.547 -0.852 48.624 1.00 85.94 206 GLU A C 1
ATOM 1639 O O . GLU A 1 206 ? -54.096 -1.712 47.943 1.00 85.94 206 GLU A O 1
ATOM 1644 N N . GLU A 1 207 ? -52.261 -0.544 48.444 1.00 87.50 207 GLU A N 1
ATOM 1645 C CA . GLU A 1 207 ? -51.391 -1.153 47.421 1.00 87.50 207 GLU A CA 1
ATOM 1646 C C . GLU A 1 207 ? -51.140 -2.654 47.668 1.00 87.50 207 GLU A C 1
ATOM 1648 O O . GLU A 1 207 ? -50.853 -3.415 46.740 1.00 87.50 207 GLU A O 1
ATOM 1653 N N . ASN A 1 208 ? -51.260 -3.104 48.922 1.00 89.81 208 ASN A N 1
ATOM 1654 C CA . ASN A 1 208 ? -51.132 -4.512 49.291 1.00 89.81 208 ASN A CA 1
ATOM 1655 C C . ASN A 1 208 ? -52.390 -5.339 48.979 1.00 89.81 208 ASN A C 1
ATOM 1657 O O . ASN A 1 208 ? -52.305 -6.572 49.026 1.00 89.81 208 ASN A O 1
ATOM 1661 N N . LEU A 1 209 ? -53.521 -4.705 48.650 1.00 89.62 209 LEU A N 1
ATOM 1662 C CA . LEU A 1 209 ? -54.720 -5.395 48.176 1.00 89.62 209 LEU A CA 1
ATOM 1663 C C . LEU A 1 209 ? -54.442 -6.068 46.824 1.00 89.62 209 LEU A C 1
ATOM 1665 O O . LEU A 1 209 ? -53.722 -5.539 45.975 1.00 89.62 209 LEU A O 1
ATOM 1669 N N . ASP A 1 210 ? -55.011 -7.250 46.598 1.00 89.94 210 ASP A N 1
ATOM 1670 C CA . ASP A 1 210 ? -54.666 -8.053 45.418 1.00 89.94 210 ASP A CA 1
ATOM 1671 C C . ASP A 1 210 ? -55.138 -7.431 44.094 1.00 89.94 210 ASP A C 1
ATOM 1673 O O . ASP A 1 210 ? -54.426 -7.525 43.087 1.00 89.94 210 ASP A O 1
ATOM 1677 N N . ASP A 1 211 ? -56.258 -6.706 44.102 1.00 85.50 211 ASP A N 1
ATOM 1678 C CA . ASP A 1 211 ? -56.728 -5.944 42.940 1.00 85.50 211 ASP A CA 1
ATOM 1679 C C . ASP A 1 211 ? -55.803 -4.764 42.622 1.00 85.50 211 ASP A C 1
ATOM 1681 O O . ASP A 1 211 ? -55.484 -4.535 41.455 1.00 85.50 211 ASP A O 1
ATOM 1685 N N . ALA A 1 212 ? -55.278 -4.069 43.638 1.00 84.50 212 ALA A N 1
ATOM 1686 C CA . ALA A 1 212 ? -54.288 -3.009 43.443 1.00 84.50 212 ALA A CA 1
ATOM 1687 C C . ALA A 1 212 ? -52.991 -3.571 42.834 1.00 84.50 212 ALA A C 1
ATOM 1689 O O . ALA A 1 212 ? -52.462 -3.027 41.862 1.00 84.50 212 ALA A O 1
ATOM 1690 N N . LYS A 1 213 ? -52.526 -4.743 43.292 1.00 89.38 213 LYS A N 1
ATOM 1691 C CA . LYS A 1 213 ? -51.395 -5.454 42.661 1.00 89.38 213 LYS A CA 1
ATOM 1692 C C . LYS A 1 213 ? -51.693 -5.868 41.219 1.00 89.38 213 LYS A C 1
ATOM 1694 O O . LYS A 1 213 ? -50.795 -5.840 40.373 1.00 89.38 213 LYS A O 1
ATOM 1699 N N . LEU A 1 214 ? -52.921 -6.288 40.912 1.00 90.75 214 LEU A N 1
ATOM 1700 C CA . LEU A 1 214 ? -53.332 -6.610 39.544 1.00 90.75 214 LEU A CA 1
ATOM 1701 C C . LEU A 1 214 ? -53.331 -5.360 38.652 1.00 90.75 214 LEU A C 1
ATOM 1703 O O . LEU A 1 214 ? -52.756 -5.397 37.563 1.00 90.75 214 LEU A O 1
ATOM 1707 N N . MET A 1 215 ? -53.885 -4.246 39.127 1.00 83.75 215 MET A N 1
ATOM 1708 C CA . MET A 1 215 ? -53.849 -2.956 38.433 1.00 83.75 215 MET A CA 1
ATOM 1709 C C . MET A 1 215 ? -52.411 -2.484 38.197 1.00 83.75 215 MET A C 1
ATOM 1711 O O . MET A 1 215 ? -52.072 -2.090 37.082 1.00 83.75 215 MET A O 1
ATOM 1715 N N . ASN A 1 216 ? -51.529 -2.635 39.185 1.00 85.06 216 ASN A N 1
ATOM 1716 C CA . ASN A 1 216 ? -50.106 -2.328 39.049 1.00 85.06 216 ASN A CA 1
ATOM 1717 C C . ASN A 1 216 ? -49.409 -3.208 38.000 1.00 85.06 216 ASN A C 1
ATOM 1719 O O . ASN A 1 216 ? -48.583 -2.712 37.229 1.00 85.06 216 ASN A O 1
ATOM 1723 N N . ARG A 1 217 ? -49.762 -4.498 37.898 1.00 88.25 217 ARG A N 1
ATOM 1724 C CA . ARG A 1 217 ? -49.277 -5.372 36.812 1.00 88.25 217 ARG A CA 1
ATOM 1725 C C . ARG A 1 217 ? -49.736 -4.878 35.440 1.00 88.25 217 ARG A C 1
ATOM 1727 O O . ARG A 1 217 ? -48.907 -4.792 34.536 1.00 88.25 217 ARG A O 1
ATOM 1734 N N . MET A 1 218 ? -51.009 -4.509 35.291 1.00 86.12 218 MET A N 1
ATOM 1735 C CA . MET A 1 218 ? -51.541 -3.964 34.033 1.00 86.12 218 MET A CA 1
ATOM 1736 C C . MET A 1 218 ? -50.885 -2.628 33.663 1.00 86.12 218 MET A C 1
ATOM 1738 O O . MET A 1 218 ? -50.496 -2.430 32.514 1.00 86.12 218 MET A O 1
ATOM 1742 N N . MET A 1 219 ? -50.681 -1.741 34.639 1.00 87.19 219 MET A N 1
ATOM 1743 C CA . MET A 1 219 ? -49.997 -0.462 34.444 1.00 87.19 219 MET A CA 1
ATOM 1744 C C . MET A 1 219 ? -48.544 -0.659 33.994 1.00 87.19 219 MET A C 1
ATOM 1746 O O . MET A 1 219 ? -48.084 -0.002 33.060 1.00 87.19 219 MET A O 1
ATOM 1750 N N . ASN A 1 220 ? -47.814 -1.574 34.637 1.00 86.81 220 ASN A N 1
ATOM 1751 C CA . ASN A 1 220 ? -46.435 -1.879 34.265 1.00 86.81 220 ASN A CA 1
ATOM 1752 C C . ASN A 1 220 ? -46.353 -2.514 32.876 1.00 86.81 220 ASN A C 1
ATOM 1754 O O . ASN A 1 220 ? -45.487 -2.134 32.093 1.00 86.81 220 ASN A O 1
ATOM 1758 N N . TYR A 1 221 ? -47.281 -3.410 32.538 1.00 89.06 221 TYR A N 1
ATOM 1759 C CA . TYR A 1 221 ? -47.374 -3.963 31.192 1.00 89.06 221 TYR A CA 1
ATOM 1760 C C . TYR A 1 221 ? -47.612 -2.867 30.146 1.00 89.06 221 TYR A C 1
ATOM 1762 O O . TYR A 1 221 ? -46.863 -2.794 29.176 1.00 89.06 221 TYR A O 1
ATOM 1770 N N . ALA A 1 222 ? -48.573 -1.967 30.378 1.00 88.25 222 ALA A N 1
ATOM 1771 C CA . ALA A 1 222 ? -48.837 -0.837 29.488 1.00 88.25 222 ALA A CA 1
ATOM 1772 C C . ALA A 1 222 ? -47.587 0.038 29.288 1.00 88.25 222 ALA A C 1
ATOM 1774 O O . ALA A 1 222 ? -47.222 0.328 28.152 1.00 88.25 222 ALA A O 1
ATOM 1775 N N . ARG A 1 223 ? -46.858 0.366 30.367 1.00 87.50 223 ARG A N 1
ATOM 1776 C CA . ARG A 1 223 ? -45.577 1.095 30.288 1.00 87.50 223 ARG A CA 1
ATOM 1777 C C . ARG A 1 223 ? -44.544 0.357 29.433 1.00 87.50 223 ARG A C 1
ATOM 1779 O O . ARG A 1 223 ? -43.898 0.974 28.590 1.00 87.50 223 ARG A O 1
ATOM 1786 N N . CYS A 1 224 ? -44.385 -0.951 29.635 1.00 90.44 224 CYS A N 1
ATOM 1787 C CA . CYS A 1 224 ? -43.449 -1.765 28.860 1.00 90.44 224 CYS A CA 1
ATOM 1788 C C . CYS A 1 224 ? -43.824 -1.836 27.374 1.00 90.44 224 CYS A C 1
ATOM 1790 O O . CYS A 1 224 ? -42.932 -1.778 26.531 1.00 90.44 224 CYS A O 1
ATOM 1792 N N . VAL A 1 225 ? -45.114 -1.947 27.049 1.00 91.12 225 VAL A N 1
ATOM 1793 C CA . VAL A 1 225 ? -45.597 -1.961 25.660 1.00 91.12 225 VAL A CA 1
ATOM 1794 C C . VAL A 1 225 ? -45.339 -0.616 24.986 1.00 91.12 225 VAL A C 1
ATOM 1796 O O . VAL A 1 225 ? -44.758 -0.598 23.910 1.00 91.12 225 VAL A O 1
ATOM 1799 N N . THR A 1 226 ? -45.629 0.508 25.646 1.00 91.88 226 THR A N 1
ATOM 1800 C CA . THR A 1 226 ? -45.331 1.840 25.092 1.00 91.88 226 THR A CA 1
ATOM 1801 C C . THR A 1 226 ? -43.841 2.031 24.800 1.00 91.88 226 THR A C 1
ATOM 1803 O O . THR A 1 226 ? -43.477 2.571 23.759 1.00 91.88 226 THR A O 1
ATOM 1806 N N . ILE A 1 227 ? -42.961 1.564 25.693 1.00 91.69 227 ILE A N 1
ATOM 1807 C CA . ILE A 1 227 ? -41.510 1.621 25.461 1.00 91.69 227 ILE A CA 1
ATOM 1808 C C . ILE A 1 227 ? -41.115 0.715 24.289 1.00 91.69 227 ILE A C 1
ATOM 1810 O O . ILE A 1 227 ? -40.313 1.122 23.453 1.00 91.69 227 ILE A O 1
ATOM 1814 N N . ARG A 1 228 ? -41.689 -0.490 24.195 1.00 94.56 228 ARG A N 1
ATOM 1815 C CA . ARG A 1 228 ? -41.444 -1.414 23.079 1.00 94.56 228 ARG A CA 1
ATOM 1816 C C . ARG A 1 228 ? -41.861 -0.812 21.739 1.00 94.56 228 ARG A C 1
ATOM 1818 O O . ARG A 1 228 ? -41.113 -0.940 20.776 1.00 94.56 228 ARG A O 1
ATOM 1825 N N . ASP A 1 229 ? -43.014 -0.158 21.676 1.00 93.81 229 ASP A N 1
ATOM 1826 C CA . ASP A 1 229 ? -43.500 0.480 20.450 1.00 93.81 229 ASP A CA 1
ATOM 1827 C C . ASP A 1 229 ? -42.578 1.633 20.029 1.00 93.81 229 ASP A C 1
ATOM 1829 O O . ASP A 1 229 ? -42.231 1.751 18.854 1.00 93.81 229 ASP A O 1
ATOM 1833 N N . GLY A 1 230 ? -42.082 2.414 20.997 1.00 93.25 230 GLY A N 1
ATOM 1834 C CA . GLY A 1 230 ? -41.030 3.406 20.759 1.00 93.25 230 GLY A CA 1
ATOM 1835 C C . GLY A 1 230 ? -39.748 2.782 20.198 1.00 93.25 230 GLY A C 1
ATOM 1836 O O . GLY A 1 230 ? -39.230 3.243 19.186 1.00 93.25 230 GLY A O 1
ATOM 1837 N N . GLN A 1 231 ? -39.278 1.676 20.782 1.00 93.25 231 GLN A N 1
ATOM 1838 C CA . GLN A 1 231 ? -38.097 0.950 20.296 1.00 93.25 231 GLN A CA 1
ATOM 1839 C C . GLN A 1 231 ? -38.287 0.369 18.889 1.00 93.25 231 GLN A C 1
ATOM 1841 O O . GLN A 1 231 ? -37.340 0.336 18.105 1.00 93.25 231 GLN A O 1
ATOM 1846 N N . LEU A 1 232 ? -39.492 -0.098 18.548 1.00 95.25 232 LEU A N 1
ATOM 1847 C CA . LEU A 1 232 ? -39.812 -0.564 17.196 1.00 95.25 232 LEU A CA 1
ATOM 1848 C C . LEU A 1 232 ? -39.762 0.584 16.186 1.00 95.25 232 LEU A C 1
ATOM 1850 O O . LEU A 1 232 ? -39.216 0.403 15.098 1.00 95.25 232 LEU A O 1
ATOM 1854 N N . HIS A 1 233 ? -40.273 1.760 16.556 1.00 94.62 233 HIS A N 1
ATOM 1855 C CA . HIS A 1 233 ? -40.169 2.953 15.722 1.00 94.62 233 HIS A CA 1
ATOM 1856 C C . HIS A 1 233 ? -38.706 3.368 15.520 1.00 94.62 233 HIS A C 1
ATOM 1858 O O . HIS A 1 233 ? -38.266 3.509 14.382 1.00 94.62 233 HIS A O 1
ATOM 1864 N N . GLU A 1 234 ? -37.924 3.469 16.600 1.00 94.38 234 GLU A N 1
ATOM 1865 C CA . GLU A 1 234 ? -36.489 3.788 16.544 1.00 94.38 234 GLU A CA 1
ATOM 1866 C C . GLU A 1 234 ? -35.703 2.782 15.695 1.00 94.38 234 GLU A C 1
ATOM 1868 O O . GLU A 1 234 ? -34.838 3.164 14.905 1.00 94.38 234 GLU A O 1
ATOM 1873 N N . LYS A 1 235 ? -36.017 1.486 15.815 1.00 96.06 235 LYS A N 1
ATOM 1874 C CA . LYS A 1 235 ? -35.414 0.443 14.982 1.00 96.06 235 LYS A CA 1
ATOM 1875 C C . LYS A 1 235 ? -35.749 0.654 13.504 1.00 96.06 235 LYS A C 1
ATOM 1877 O O . LYS A 1 235 ? -34.847 0.592 12.673 1.00 96.06 235 LYS A O 1
ATOM 1882 N N . GLY A 1 236 ? -37.011 0.934 13.182 1.00 95.25 236 GLY A N 1
ATOM 1883 C CA . GLY A 1 236 ? -37.435 1.226 11.814 1.00 95.25 236 GLY A CA 1
ATOM 1884 C C . GLY A 1 236 ? -36.777 2.489 11.251 1.00 95.25 236 GLY A C 1
ATOM 1885 O O . GLY A 1 236 ? -36.421 2.523 10.076 1.00 95.25 236 GLY A O 1
ATOM 1886 N N . ASP A 1 237 ? -36.587 3.525 12.069 1.00 93.62 237 ASP A N 1
ATOM 1887 C CA . ASP A 1 237 ? -35.855 4.733 11.677 1.00 93.62 237 ASP A CA 1
ATOM 1888 C C . ASP A 1 237 ? -34.394 4.399 11.374 1.00 93.62 237 ASP A C 1
ATOM 1890 O O . ASP A 1 237 ? -33.875 4.793 10.330 1.00 93.62 237 ASP A O 1
ATOM 1894 N N . LYS A 1 238 ? -33.745 3.621 12.248 1.00 93.06 238 LYS A N 1
ATOM 1895 C CA . LYS A 1 238 ? -32.362 3.174 12.070 1.00 93.06 238 LYS A CA 1
ATOM 1896 C C . LYS A 1 238 ? -32.179 2.370 10.782 1.00 93.06 238 LYS A C 1
ATOM 1898 O O . LYS A 1 238 ? -31.249 2.648 10.035 1.00 93.06 238 LYS A O 1
ATOM 1903 N N . GLU A 1 239 ? -33.081 1.436 10.489 1.00 94.94 239 GLU A N 1
ATOM 1904 C CA . GLU A 1 239 ? -33.060 0.669 9.237 1.00 94.94 239 GLU A CA 1
ATOM 1905 C C . GLU A 1 239 ? -33.181 1.587 8.009 1.00 94.94 239 GLU A C 1
ATOM 1907 O O . GLU A 1 239 ? -32.449 1.412 7.036 1.00 94.94 239 GLU A O 1
ATOM 1912 N N . ARG A 1 240 ? -34.036 2.621 8.059 1.00 95.38 240 ARG A N 1
ATOM 1913 C CA . ARG A 1 240 ? -34.137 3.606 6.967 1.00 95.38 240 ARG A CA 1
ATOM 1914 C C . ARG A 1 240 ? -32.869 4.443 6.807 1.00 95.38 240 ARG A C 1
ATOM 1916 O O . ARG A 1 240 ? -32.459 4.689 5.675 1.00 95.38 240 ARG A O 1
ATOM 1923 N N . TRP A 1 241 ? -32.243 4.863 7.906 1.00 92.88 241 TRP A N 1
ATOM 1924 C CA . TRP A 1 241 ? -30.956 5.566 7.872 1.00 92.88 241 TRP A CA 1
ATOM 1925 C C . TRP A 1 241 ? -29.842 4.692 7.288 1.00 92.88 241 TRP A C 1
ATOM 1927 O O . TRP A 1 241 ? -29.085 5.159 6.439 1.00 92.88 241 TRP A O 1
ATOM 1937 N N . GLU A 1 242 ? -29.764 3.423 7.692 1.00 93.50 242 GLU A N 1
ATOM 1938 C CA . GLU A 1 242 ? -28.803 2.459 7.146 1.00 93.50 242 GLU A CA 1
ATOM 1939 C C . GLU A 1 242 ? -29.018 2.233 5.645 1.00 93.50 242 GLU A C 1
ATOM 1941 O O . GLU A 1 242 ? -28.050 2.177 4.889 1.00 93.50 242 GLU A O 1
ATOM 1946 N N . GLU A 1 243 ? -30.269 2.142 5.190 1.00 94.44 243 GLU A N 1
ATOM 1947 C CA . GLU A 1 243 ? -30.586 1.997 3.768 1.00 94.44 243 GLU A CA 1
ATOM 1948 C C . GLU A 1 243 ? -30.189 3.243 2.963 1.00 94.44 243 GLU A C 1
ATOM 1950 O O . GLU A 1 243 ? -29.573 3.132 1.904 1.00 94.44 243 GLU A O 1
ATOM 1955 N N . GLN A 1 244 ? -30.467 4.443 3.477 1.00 94.31 244 GLN A N 1
ATOM 1956 C CA . GLN A 1 244 ? -30.044 5.691 2.835 1.00 94.31 244 GLN A CA 1
ATOM 1957 C C . GLN A 1 244 ? -28.521 5.816 2.759 1.00 94.31 244 GLN A C 1
ATOM 1959 O O . GLN A 1 244 ? -27.995 6.228 1.721 1.00 94.31 244 GLN A O 1
ATOM 1964 N N . ASP A 1 245 ? -27.803 5.441 3.820 1.00 92.69 245 ASP A N 1
ATOM 1965 C CA . ASP A 1 245 ? -26.341 5.462 3.811 1.00 92.69 245 ASP A CA 1
ATOM 1966 C C . ASP A 1 245 ? -25.784 4.437 2.816 1.00 92.69 245 ASP A C 1
ATOM 1968 O O . ASP A 1 245 ? -24.926 4.784 2.005 1.00 92.69 245 ASP A O 1
ATOM 1972 N N . LYS A 1 246 ? -26.336 3.215 2.761 1.00 93.75 246 LYS A N 1
ATOM 1973 C CA . LYS A 1 246 ? -25.990 2.229 1.720 1.00 93.75 246 LYS A CA 1
ATOM 1974 C C . LYS A 1 246 ? -26.210 2.789 0.319 1.00 93.75 246 LYS A C 1
ATOM 1976 O O . LYS A 1 246 ? -25.320 2.678 -0.519 1.00 93.75 246 LYS A O 1
ATOM 1981 N N . MET A 1 247 ? -27.347 3.434 0.058 1.00 94.94 247 MET A N 1
ATOM 1982 C CA . MET A 1 247 ? -27.630 4.054 -1.243 1.00 94.94 247 MET A CA 1
ATOM 1983 C C . MET A 1 247 ? -26.633 5.167 -1.577 1.00 94.94 247 MET A C 1
ATOM 1985 O O . MET A 1 247 ? -26.134 5.244 -2.704 1.00 94.94 247 MET A O 1
ATOM 1989 N N . ARG A 1 248 ? -26.269 5.993 -0.591 1.00 94.81 248 ARG A N 1
ATOM 1990 C CA . ARG A 1 248 ? -25.227 7.014 -0.734 1.00 94.81 248 ARG A CA 1
ATOM 1991 C C . ARG A 1 248 ? -23.867 6.388 -1.048 1.00 94.81 248 ARG A C 1
ATOM 1993 O O . ARG A 1 248 ? -23.180 6.860 -1.952 1.00 94.81 248 ARG A O 1
ATOM 2000 N N . TRP A 1 249 ? -23.495 5.307 -0.367 1.00 92.12 249 TRP A N 1
ATOM 2001 C CA . TRP A 1 249 ? -22.269 4.561 -0.650 1.00 92.12 249 TRP A CA 1
ATOM 2002 C C . TRP A 1 249 ? -22.280 3.929 -2.037 1.00 92.12 249 TRP A C 1
ATOM 2004 O O . TRP A 1 249 ? -21.295 4.066 -2.760 1.00 92.12 249 TRP A O 1
ATOM 2014 N N . HIS A 1 250 ? -23.382 3.305 -2.454 1.00 94.44 250 HIS A N 1
ATOM 2015 C CA . HIS A 1 250 ? -23.534 2.773 -3.808 1.00 94.44 250 HIS A CA 1
ATOM 2016 C C . HIS A 1 250 ? -23.343 3.867 -4.863 1.00 94.44 250 HIS A C 1
ATOM 2018 O O . HIS A 1 250 ? -22.621 3.653 -5.835 1.00 94.44 250 HIS A O 1
ATOM 2024 N N . HIS A 1 251 ? -23.900 5.060 -4.640 1.00 95.62 251 HIS A N 1
ATOM 2025 C CA . HIS A 1 251 ? -23.708 6.200 -5.531 1.00 95.62 251 HIS A CA 1
ATOM 2026 C C . HIS A 1 251 ? -22.242 6.660 -5.594 1.00 95.62 251 HIS A C 1
ATOM 2028 O O . HIS A 1 251 ? -21.701 6.842 -6.684 1.00 95.62 251 HIS A O 1
ATOM 2034 N N . ILE A 1 252 ? -21.569 6.790 -4.445 1.00 95.12 252 ILE A N 1
ATOM 2035 C CA . ILE A 1 252 ? -20.146 7.170 -4.375 1.00 95.12 252 ILE A CA 1
ATOM 2036 C C . ILE A 1 252 ? -19.258 6.126 -5.071 1.00 95.12 252 ILE A C 1
ATOM 2038 O O . ILE A 1 252 ? -18.328 6.479 -5.805 1.00 95.12 252 ILE A O 1
ATOM 2042 N N . MET A 1 253 ? -19.541 4.840 -4.864 1.00 92.50 253 MET A N 1
ATOM 2043 C CA . MET A 1 253 ? -18.810 3.746 -5.502 1.00 92.50 253 MET A CA 1
ATOM 2044 C C . MET A 1 253 ? -19.022 3.740 -7.015 1.00 92.50 253 MET A C 1
ATOM 2046 O O . MET A 1 253 ? -18.054 3.597 -7.763 1.00 92.50 253 MET A O 1
ATOM 2050 N N . GLU A 1 254 ? -20.249 3.972 -7.480 1.00 95.06 254 GLU A N 1
ATOM 2051 C CA . GLU A 1 254 ? -20.550 4.054 -8.909 1.00 95.06 254 GLU A CA 1
ATOM 2052 C C . GLU A 1 254 ? -19.892 5.277 -9.558 1.00 95.06 254 GLU A C 1
ATOM 2054 O O . GLU A 1 254 ? -19.260 5.153 -10.607 1.00 95.06 254 GLU A O 1
ATOM 2059 N N . MET A 1 255 ? -19.927 6.439 -8.901 1.00 94.81 255 MET A N 1
ATOM 2060 C CA . MET A 1 255 ? -19.184 7.619 -9.345 1.00 94.81 255 MET A CA 1
ATOM 2061 C C . MET A 1 255 ? -17.685 7.332 -9.468 1.00 94.81 255 MET A C 1
ATOM 2063 O O . MET A 1 255 ? -17.072 7.679 -10.477 1.00 94.81 255 MET A O 1
ATOM 2067 N N . SER A 1 256 ? -17.098 6.669 -8.470 1.00 94.06 256 SER A N 1
ATOM 2068 C CA . SER A 1 256 ? -15.675 6.309 -8.469 1.00 94.06 256 SER A CA 1
ATOM 2069 C C . SER A 1 256 ? -15.339 5.327 -9.592 1.00 94.06 256 SER A C 1
ATOM 2071 O O . SER A 1 256 ? -14.302 5.452 -10.245 1.00 94.06 256 SER A O 1
ATOM 2073 N N . ARG A 1 257 ? -16.228 4.360 -9.852 1.00 97.06 257 ARG A N 1
ATOM 2074 C CA . ARG A 1 257 ? -16.104 3.405 -10.959 1.00 97.06 257 ARG A CA 1
ATOM 2075 C C . ARG A 1 257 ? -16.141 4.118 -12.309 1.00 97.06 257 ARG A C 1
ATOM 2077 O O . ARG A 1 257 ? -15.239 3.923 -13.120 1.00 97.06 257 ARG A O 1
ATOM 2084 N N . VAL A 1 258 ? -17.145 4.965 -12.537 1.00 96.62 258 VAL A N 1
ATOM 2085 C CA . VAL A 1 258 ? -17.295 5.748 -13.774 1.00 96.62 258 VAL A CA 1
ATOM 2086 C C . VAL A 1 258 ? -16.102 6.679 -13.978 1.00 96.62 258 VAL A C 1
ATOM 2088 O O . VAL A 1 258 ? -15.598 6.789 -15.093 1.00 96.62 258 VAL A O 1
ATOM 2091 N N . GLN A 1 259 ? -15.612 7.314 -12.914 1.00 96.38 259 GLN A N 1
ATOM 2092 C CA . GLN A 1 259 ? -14.443 8.184 -12.977 1.00 96.38 259 GLN A CA 1
ATOM 2093 C C . GLN A 1 259 ? -13.186 7.418 -13.411 1.00 96.38 259 GLN A C 1
ATOM 2095 O O . GLN A 1 259 ? -12.496 7.858 -14.328 1.00 96.38 259 GLN A O 1
ATOM 2100 N N . LYS A 1 260 ? -12.934 6.231 -12.843 1.00 94.88 260 LYS A N 1
ATOM 2101 C CA . LYS A 1 260 ? -11.812 5.370 -13.260 1.00 94.88 260 LYS A CA 1
ATOM 2102 C C . LYS A 1 260 ? -11.922 4.912 -14.715 1.00 94.88 260 LYS A C 1
ATOM 2104 O O . LYS A 1 260 ? -10.913 4.876 -15.415 1.00 94.88 260 LYS A O 1
ATOM 2109 N N . ILE A 1 261 ? -13.130 4.584 -15.181 1.00 96.00 261 ILE A N 1
ATOM 2110 C CA . ILE A 1 261 ? -13.366 4.238 -16.592 1.00 96.00 261 ILE A CA 1
ATOM 2111 C C . ILE A 1 261 ? -13.014 5.431 -17.486 1.00 96.00 261 ILE A C 1
ATOM 2113 O O . ILE A 1 261 ? -12.223 5.284 -18.411 1.00 96.00 261 ILE A O 1
ATOM 2117 N N . LYS A 1 262 ? -13.499 6.635 -17.156 1.00 96.31 262 LYS A N 1
ATOM 2118 C CA . LYS A 1 262 ? -13.162 7.860 -17.899 1.00 96.31 262 LYS A CA 1
ATOM 2119 C C . LYS A 1 262 ? -11.660 8.134 -17.915 1.00 96.31 262 LYS A C 1
ATOM 2121 O O . LYS A 1 262 ? -11.115 8.510 -18.948 1.00 96.31 262 LYS A O 1
ATOM 2126 N N . GLU A 1 263 ? -10.970 7.953 -16.794 1.00 94.25 263 GLU A N 1
ATOM 2127 C CA . GLU A 1 263 ? -9.514 8.113 -16.729 1.00 94.25 263 GLU A CA 1
ATOM 2128 C C . GLU A 1 263 ? -8.803 7.148 -17.682 1.00 94.25 263 GLU A C 1
ATOM 2130 O O . GLU A 1 263 ? -7.947 7.583 -18.459 1.00 94.25 263 GLU A O 1
ATOM 2135 N N . HIS A 1 264 ? -9.209 5.876 -17.693 1.00 93.12 264 HIS A N 1
ATOM 2136 C CA . HIS A 1 264 ? -8.687 4.880 -18.624 1.00 93.12 264 HIS A CA 1
ATOM 2137 C C . HIS A 1 264 ? -8.962 5.262 -20.086 1.00 93.12 264 HIS A C 1
ATOM 2139 O O . HIS A 1 264 ? -8.030 5.304 -20.890 1.00 93.12 264 HIS A O 1
ATOM 2145 N N . ASP A 1 265 ? -10.198 5.643 -20.410 1.00 95.00 265 ASP A N 1
ATOM 2146 C CA . ASP A 1 265 ? -10.595 6.064 -21.756 1.00 95.00 265 ASP A CA 1
ATOM 2147 C C . ASP A 1 265 ? -9.789 7.283 -22.225 1.00 95.00 265 ASP A C 1
ATOM 2149 O O . ASP A 1 265 ? -9.299 7.322 -23.355 1.00 95.00 265 ASP A O 1
ATOM 2153 N N . THR A 1 266 ? -9.570 8.275 -21.352 1.00 94.81 266 THR A N 1
ATOM 2154 C CA . THR A 1 266 ? -8.744 9.443 -21.698 1.00 94.81 266 THR A CA 1
ATOM 2155 C C . THR A 1 266 ? -7.277 9.070 -21.901 1.00 94.81 266 THR A C 1
ATOM 2157 O O . THR A 1 266 ? -6.612 9.650 -22.763 1.00 94.81 266 THR A O 1
ATOM 2160 N N . ALA A 1 267 ? -6.745 8.112 -21.137 1.00 94.19 267 ALA A N 1
ATOM 2161 C CA . ALA A 1 267 ? -5.381 7.626 -21.307 1.00 94.19 267 ALA A CA 1
ATOM 2162 C C . ALA A 1 267 ? -5.224 6.854 -22.627 1.00 94.19 267 ALA A C 1
ATOM 2164 O O . ALA A 1 267 ? -4.240 7.053 -23.345 1.00 94.19 267 ALA A O 1
ATOM 2165 N N . GLU A 1 268 ? -6.195 6.015 -22.990 1.00 94.00 268 GLU A N 1
ATOM 2166 C CA . GLU A 1 268 ? -6.220 5.329 -24.283 1.00 94.00 268 GLU A CA 1
ATOM 2167 C C . GLU A 1 268 ? -6.379 6.300 -25.452 1.00 94.00 268 GLU A C 1
ATOM 2169 O O . GLU A 1 268 ? -5.643 6.189 -26.435 1.00 94.00 268 GLU A O 1
ATOM 2174 N N . ALA A 1 269 ? -7.258 7.298 -25.333 1.00 95.81 269 ALA A N 1
ATOM 2175 C CA . ALA A 1 269 ? -7.422 8.345 -26.336 1.00 95.81 269 ALA A CA 1
ATOM 2176 C C . ALA A 1 269 ? -6.113 9.117 -26.563 1.00 95.81 269 ALA A C 1
ATOM 2178 O O . ALA A 1 269 ? -5.717 9.322 -27.712 1.00 95.81 269 ALA A O 1
ATOM 2179 N N . ARG A 1 270 ? -5.380 9.462 -25.492 1.00 93.69 270 ARG A N 1
ATOM 2180 C CA . ARG A 1 270 ? -4.043 10.077 -25.594 1.00 93.69 270 ARG A CA 1
ATOM 2181 C C . ARG A 1 270 ? -3.050 9.162 -26.309 1.00 93.69 270 ARG A C 1
ATOM 2183 O O . ARG A 1 270 ? -2.372 9.604 -27.232 1.00 93.69 270 ARG A O 1
ATOM 2190 N N . LYS A 1 271 ? -2.981 7.877 -25.941 1.00 94.00 271 LYS A N 1
ATOM 2191 C CA . LYS A 1 271 ? -2.115 6.899 -26.629 1.00 94.00 271 LYS A CA 1
ATOM 2192 C C . LYS A 1 271 ? -2.471 6.788 -28.114 1.00 94.00 271 LYS A C 1
ATOM 2194 O O . LYS A 1 271 ? -1.575 6.749 -28.953 1.00 94.00 271 LYS A O 1
ATOM 2199 N N . LYS A 1 272 ? -3.764 6.756 -28.449 1.00 94.81 272 LYS A N 1
ATOM 2200 C CA . LYS A 1 272 ? -4.264 6.713 -29.829 1.00 94.81 272 LYS A CA 1
ATOM 2201 C C . LYS A 1 272 ? -3.874 7.975 -30.603 1.00 94.81 272 LYS A C 1
ATOM 2203 O O . LYS A 1 272 ? -3.389 7.854 -31.723 1.00 94.81 272 LYS A O 1
ATOM 2208 N N . TYR A 1 273 ? -4.006 9.153 -29.994 1.00 94.62 273 TYR A N 1
ATOM 2209 C CA . TYR A 1 273 ? -3.562 10.424 -30.571 1.00 94.62 273 TYR A CA 1
ATOM 2210 C C . TYR A 1 273 ? -2.066 10.398 -30.914 1.00 94.62 273 TYR A C 1
ATOM 2212 O O . TYR A 1 273 ? -1.703 10.611 -32.067 1.00 94.62 273 TYR A O 1
ATOM 2220 N N . PHE A 1 274 ? -1.204 10.015 -29.964 1.00 93.31 274 PHE A N 1
ATOM 2221 C CA . PHE A 1 274 ? 0.239 9.914 -30.215 1.00 93.31 274 PHE A CA 1
ATOM 2222 C C . PHE A 1 274 ? 0.594 8.885 -31.295 1.00 93.31 274 PHE A C 1
ATOM 2224 O O . PHE A 1 274 ? 1.523 9.108 -32.067 1.00 93.31 274 PHE A O 1
ATOM 2231 N N . ARG A 1 275 ? -0.152 7.776 -31.401 1.00 93.38 275 ARG A N 1
ATOM 2232 C CA . ARG A 1 275 ? 0.021 6.813 -32.503 1.00 93.38 275 ARG A CA 1
ATOM 2233 C C . ARG A 1 275 ? -0.324 7.428 -33.859 1.00 93.38 275 ARG A C 1
ATOM 2235 O O . ARG A 1 275 ? 0.399 7.177 -34.818 1.00 93.38 275 ARG A O 1
ATOM 2242 N N . TYR A 1 276 ? -1.394 8.219 -33.958 1.00 93.88 276 TYR A N 1
ATOM 2243 C CA . TYR A 1 276 ? -1.745 8.896 -35.210 1.00 93.88 276 TYR A CA 1
ATOM 2244 C C . TYR A 1 276 ? -0.740 9.975 -35.593 1.00 93.88 276 TYR A C 1
ATOM 2246 O O . TYR A 1 276 ? -0.340 10.012 -36.755 1.00 93.88 276 TYR A O 1
ATOM 2254 N N . GLU A 1 277 ? -0.311 10.795 -34.633 1.00 95.25 277 GLU A N 1
ATOM 2255 C CA . GLU A 1 277 ? 0.738 11.802 -34.826 1.00 95.25 277 GLU A CA 1
ATOM 2256 C C . GLU A 1 277 ? 2.045 11.146 -35.288 1.00 95.25 277 GLU A C 1
ATOM 2258 O O . GLU A 1 277 ? 2.578 11.490 -36.343 1.00 95.25 277 GLU A O 1
ATOM 2263 N N . GLY A 1 278 ? 2.509 10.110 -34.579 1.00 93.56 278 GLY A N 1
ATOM 2264 C CA . GLY A 1 278 ? 3.698 9.350 -34.969 1.00 93.56 278 GLY A CA 1
ATOM 2265 C C . GLY A 1 278 ? 3.570 8.731 -36.364 1.00 93.56 278 GLY A C 1
ATOM 2266 O O . GLY A 1 278 ? 4.478 8.848 -37.185 1.00 93.56 278 GLY A O 1
ATOM 2267 N N . ALA A 1 279 ? 2.415 8.141 -36.687 1.00 94.62 279 ALA A N 1
ATOM 2268 C CA . ALA A 1 279 ? 2.158 7.597 -38.018 1.00 94.62 279 ALA A CA 1
ATOM 2269 C C . ALA A 1 279 ? 2.110 8.686 -39.107 1.00 94.62 279 ALA A C 1
ATOM 2271 O O . ALA A 1 279 ? 2.515 8.433 -40.239 1.00 94.62 279 ALA A O 1
ATOM 2272 N N . ALA A 1 280 ? 1.621 9.890 -38.797 1.00 95.00 280 ALA A N 1
ATOM 2273 C CA . ALA A 1 280 ? 1.604 11.011 -39.731 1.00 95.00 280 ALA A CA 1
ATOM 2274 C C . ALA A 1 280 ? 3.020 11.509 -40.042 1.00 95.00 280 ALA A C 1
ATOM 2276 O O . ALA A 1 280 ? 3.330 11.744 -41.209 1.00 95.00 280 ALA A O 1
ATOM 2277 N N . VAL A 1 281 ? 3.888 11.602 -39.030 1.00 95.31 281 VAL A N 1
ATOM 2278 C CA . VAL A 1 281 ? 5.306 11.950 -39.213 1.00 95.31 281 VAL A CA 1
ATOM 2279 C C . VAL A 1 281 ? 6.012 10.912 -40.086 1.00 95.31 281 VAL A C 1
ATOM 2281 O O . VAL A 1 281 ? 6.658 11.286 -41.060 1.00 95.31 281 VAL A O 1
ATOM 2284 N N . ILE A 1 282 ? 5.820 9.616 -39.818 1.00 92.81 282 ILE A N 1
ATOM 2285 C CA . ILE A 1 282 ? 6.426 8.545 -40.627 1.00 92.81 282 ILE A CA 1
ATOM 2286 C C . ILE A 1 282 ? 5.937 8.608 -42.079 1.00 92.81 282 ILE A C 1
ATOM 2288 O O . ILE A 1 282 ? 6.739 8.498 -43.002 1.00 92.81 282 ILE A O 1
ATOM 2292 N N . ARG A 1 283 ? 4.636 8.837 -42.311 1.00 93.31 283 ARG A N 1
ATOM 2293 C CA . ARG A 1 283 ? 4.105 9.008 -43.676 1.00 93.31 283 ARG A CA 1
ATOM 2294 C C . ARG A 1 283 ? 4.753 10.188 -44.404 1.00 93.31 283 ARG A C 1
ATOM 2296 O O . ARG A 1 283 ? 5.082 10.044 -45.578 1.00 93.31 283 ARG A O 1
ATOM 2303 N N . LYS A 1 284 ? 4.965 11.320 -43.722 1.00 95.25 284 LYS A N 1
ATOM 2304 C CA . LYS A 1 284 ? 5.683 12.473 -44.295 1.00 95.25 284 LYS A CA 1
ATOM 2305 C C . LYS A 1 284 ? 7.123 12.105 -44.658 1.00 95.25 284 LYS A C 1
ATOM 2307 O O . LYS A 1 284 ? 7.515 12.304 -45.800 1.00 95.25 284 LYS A O 1
ATOM 2312 N N . GLN A 1 285 ? 7.855 11.463 -43.746 1.00 93.62 285 GLN A N 1
ATOM 2313 C CA . GLN A 1 285 ? 9.228 11.004 -43.995 1.00 93.62 285 GLN A CA 1
ATOM 2314 C C . GLN A 1 285 ? 9.316 10.010 -45.162 1.00 93.62 285 GLN A C 1
ATOM 2316 O O . GLN A 1 285 ? 10.243 10.066 -45.965 1.00 93.62 285 GLN A O 1
ATOM 2321 N N . MET A 1 286 ? 8.349 9.095 -45.292 1.00 90.44 286 MET A N 1
ATOM 2322 C CA . MET A 1 286 ? 8.293 8.168 -46.427 1.00 90.44 286 MET A CA 1
ATOM 2323 C C . MET A 1 286 ? 8.090 8.905 -47.753 1.00 90.44 286 MET A C 1
ATOM 2325 O O . MET A 1 286 ? 8.782 8.586 -48.718 1.00 90.44 286 MET A O 1
ATOM 2329 N N . ALA A 1 287 ? 7.195 9.896 -47.791 1.00 95.12 287 ALA A N 1
ATOM 2330 C CA . ALA A 1 287 ? 6.954 10.710 -48.980 1.00 95.12 287 ALA A CA 1
ATOM 2331 C C . ALA A 1 287 ? 8.178 11.569 -49.356 1.00 95.12 287 ALA A C 1
ATOM 2333 O O . ALA A 1 287 ? 8.531 11.662 -50.533 1.00 95.12 287 ALA A O 1
ATOM 2334 N N . GLU A 1 288 ? 8.867 12.146 -48.367 1.00 94.75 288 GLU A N 1
ATOM 2335 C CA . GLU A 1 288 ? 10.128 12.875 -48.561 1.00 94.75 288 GLU A CA 1
ATOM 2336 C C . GLU A 1 288 ? 11.217 11.951 -49.121 1.00 94.75 288 GLU A C 1
ATOM 2338 O O . GLU A 1 288 ? 11.830 12.260 -50.141 1.00 94.75 288 GLU A O 1
ATOM 2343 N N . ASN A 1 289 ? 11.397 10.766 -48.532 1.00 94.00 289 ASN A N 1
ATOM 2344 C CA . ASN A 1 289 ? 12.363 9.773 -49.006 1.00 94.00 289 ASN A CA 1
ATOM 2345 C C . ASN A 1 289 ? 12.041 9.242 -50.409 1.00 94.00 289 ASN A C 1
ATOM 2347 O O . ASN A 1 289 ? 12.949 8.925 -51.176 1.00 94.00 289 ASN A O 1
ATOM 2351 N N . GLU A 1 290 ? 10.763 9.088 -50.754 1.00 93.38 290 GLU A N 1
ATOM 2352 C CA . GLU A 1 290 ? 10.349 8.713 -52.108 1.00 93.38 290 GLU A CA 1
ATOM 2353 C C . GLU A 1 290 ? 10.648 9.835 -53.109 1.00 93.38 290 GLU A C 1
ATOM 2355 O O . GLU A 1 290 ? 11.174 9.569 -54.188 1.00 93.38 290 GLU A O 1
ATOM 2360 N N . SER A 1 291 ? 10.396 11.089 -52.730 1.00 93.12 291 SER A N 1
ATOM 2361 C CA . SER A 1 291 ? 10.720 12.260 -53.554 1.00 93.12 291 SER A CA 1
ATOM 2362 C C . SER A 1 291 ? 12.229 12.374 -53.784 1.00 93.12 291 SER A C 1
ATOM 2364 O O . SER A 1 291 ? 12.672 12.527 -54.919 1.00 93.12 291 SER A O 1
ATOM 2366 N N . MET A 1 292 ? 13.035 12.189 -52.734 1.00 90.44 292 MET A N 1
ATOM 2367 C CA . MET A 1 292 ? 14.497 12.157 -52.839 1.00 90.44 292 MET A CA 1
ATOM 2368 C C . MET A 1 292 ? 14.997 11.000 -53.709 1.00 90.44 292 MET A C 1
ATOM 2370 O O . MET A 1 292 ? 15.946 11.172 -54.473 1.00 90.44 292 MET A O 1
ATOM 2374 N N . ARG A 1 293 ? 14.357 9.824 -53.638 1.00 93.56 293 ARG A N 1
ATOM 2375 C CA . ARG A 1 293 ? 14.671 8.704 -54.538 1.00 93.56 293 ARG A CA 1
ATOM 2376 C C . ARG A 1 293 ? 14.410 9.059 -55.999 1.00 93.56 293 ARG A C 1
ATOM 2378 O O . ARG A 1 293 ? 15.308 8.847 -56.806 1.00 93.56 293 ARG A O 1
ATOM 2385 N N . LYS A 1 294 ? 13.260 9.663 -56.313 1.00 92.62 294 LYS A N 1
ATOM 2386 C CA . LYS A 1 294 ? 12.932 10.125 -57.674 1.00 92.62 294 LYS A CA 1
ATOM 2387 C C . LYS A 1 294 ? 13.948 11.145 -58.190 1.00 92.62 294 LYS A C 1
ATOM 2389 O O . LYS A 1 294 ? 14.466 10.973 -59.285 1.00 92.62 294 LYS A O 1
ATOM 2394 N N . ILE A 1 295 ? 14.323 12.133 -57.373 1.00 93.25 295 ILE A N 1
ATOM 2395 C CA . ILE A 1 295 ? 15.355 13.123 -57.735 1.00 93.25 295 ILE A CA 1
ATOM 2396 C C . ILE A 1 295 ? 16.695 12.435 -58.040 1.00 93.25 295 ILE A C 1
ATOM 2398 O O . ILE A 1 295 ? 17.338 12.730 -59.043 1.00 93.25 295 ILE A O 1
ATOM 2402 N N . ASN A 1 296 ? 17.120 11.483 -57.208 1.00 91.62 296 ASN A N 1
ATOM 2403 C CA . ASN A 1 296 ? 18.369 10.753 -57.434 1.00 91.62 296 ASN A CA 1
ATOM 2404 C C . ASN A 1 296 ? 18.320 9.865 -58.687 1.00 91.62 296 ASN A C 1
ATOM 2406 O O . ASN A 1 296 ? 19.329 9.722 -59.377 1.00 91.62 296 ASN A O 1
ATOM 2410 N N . GLU A 1 297 ? 17.173 9.256 -58.985 1.00 91.81 297 GLU A N 1
ATOM 2411 C CA . GLU A 1 297 ? 16.953 8.513 -60.230 1.00 91.81 297 GLU A CA 1
ATOM 2412 C C . GLU A 1 297 ? 17.037 9.438 -61.450 1.00 91.81 297 GLU A C 1
ATOM 2414 O O . GLU A 1 297 ? 17.733 9.105 -62.409 1.00 91.81 297 GLU A O 1
ATOM 2419 N N . GLU A 1 298 ? 16.436 10.630 -61.387 1.00 90.56 298 GLU A N 1
ATOM 2420 C CA . GLU A 1 298 ? 16.552 11.650 -62.435 1.00 90.56 298 GLU A CA 1
ATOM 2421 C C . GLU A 1 298 ? 18.006 12.105 -62.638 1.00 90.56 298 GLU A C 1
ATOM 2423 O O . GLU A 1 298 ? 18.460 12.209 -63.780 1.00 90.56 298 GLU A O 1
ATOM 2428 N N . ILE A 1 299 ? 18.768 12.320 -61.557 1.00 91.38 299 ILE A N 1
ATOM 2429 C CA . ILE A 1 299 ? 20.199 12.667 -61.623 1.00 91.38 299 ILE A CA 1
ATOM 2430 C C . ILE A 1 299 ? 20.989 11.548 -62.309 1.00 91.38 299 ILE A C 1
ATOM 2432 O O . ILE A 1 299 ? 21.709 11.812 -63.274 1.00 91.38 299 ILE A O 1
ATOM 2436 N N . LYS A 1 300 ? 20.806 10.291 -61.886 1.00 91.38 300 LYS A N 1
ATOM 2437 C CA . LYS A 1 300 ? 21.465 9.130 -62.512 1.00 91.38 300 LYS A CA 1
ATOM 2438 C C . LYS A 1 300 ? 21.110 8.999 -63.988 1.00 91.38 300 LYS A C 1
ATOM 2440 O O . LYS A 1 300 ? 21.963 8.659 -64.806 1.00 91.38 300 LYS A O 1
ATOM 2445 N N . GLU A 1 301 ? 19.864 9.274 -64.357 1.00 90.75 301 GLU A N 1
ATOM 2446 C CA . GLU A 1 301 ? 19.439 9.237 -65.751 1.00 90.75 301 GLU A CA 1
ATOM 2447 C C . GLU A 1 301 ? 20.086 10.368 -66.569 1.00 90.75 301 GLU A C 1
ATOM 2449 O O . GLU A 1 301 ? 20.517 10.153 -67.706 1.00 90.75 301 GLU A O 1
ATOM 2454 N N . GLN A 1 302 ? 20.211 11.570 -65.998 1.00 88.25 302 GLN A N 1
ATOM 2455 C CA . GLN A 1 302 ? 20.941 12.680 -66.614 1.00 88.25 302 GLN A CA 1
ATOM 2456 C C . GLN A 1 302 ? 22.432 12.365 -66.790 1.00 88.25 302 GLN A C 1
ATOM 2458 O O . GLN A 1 302 ? 22.969 12.604 -67.873 1.00 88.25 302 GLN A O 1
ATOM 2463 N N . GLU A 1 303 ? 23.089 11.796 -65.782 1.00 89.44 303 GLU A N 1
ATOM 2464 C CA . GLU A 1 303 ? 24.479 11.330 -65.860 1.00 89.44 303 GLU A CA 1
ATOM 2465 C C . GLU A 1 303 ? 24.637 10.230 -66.916 1.00 89.44 303 GLU A C 1
ATOM 2467 O O . GLU A 1 303 ? 25.482 10.337 -67.803 1.00 89.44 303 GLU A O 1
ATOM 2472 N N . GLY A 1 304 ? 23.747 9.234 -66.925 1.00 90.31 304 GLY A N 1
ATOM 2473 C CA . GLY A 1 304 ? 23.731 8.176 -67.934 1.00 90.31 304 GLY A CA 1
ATOM 2474 C C . GLY A 1 304 ? 23.471 8.691 -69.355 1.00 90.31 304 GLY A C 1
ATOM 2475 O O . GLY A 1 304 ? 23.976 8.123 -70.325 1.00 90.31 304 GLY A O 1
ATOM 2476 N N . ARG A 1 305 ? 22.704 9.778 -69.523 1.00 90.00 305 ARG A N 1
ATOM 2477 C CA . ARG A 1 305 ? 22.561 10.478 -70.814 1.00 90.00 305 ARG A CA 1
ATOM 2478 C C . ARG A 1 305 ? 23.849 11.197 -71.218 1.00 90.00 305 ARG A C 1
ATOM 2480 O O . ARG A 1 305 ? 24.197 11.155 -72.395 1.00 90.00 305 ARG A O 1
ATOM 2487 N N . LYS A 1 306 ? 24.555 11.842 -70.283 1.00 89.56 306 LYS A N 1
ATOM 2488 C CA . LYS A 1 306 ? 25.847 12.500 -70.556 1.00 89.56 306 LYS A CA 1
ATOM 2489 C C . LYS A 1 306 ? 26.907 11.484 -70.982 1.00 89.56 306 LYS A C 1
ATOM 2491 O O . LYS A 1 306 ? 27.485 11.656 -72.048 1.00 89.56 306 LYS A O 1
ATOM 2496 N N . ILE A 1 307 ? 27.058 10.389 -70.232 1.00 87.94 307 ILE A N 1
ATOM 2497 C CA . ILE A 1 307 ? 28.003 9.305 -70.549 1.00 87.94 307 ILE A CA 1
ATOM 2498 C C . ILE A 1 307 ? 27.699 8.700 -71.925 1.00 87.94 307 ILE A C 1
ATOM 2500 O O . ILE A 1 307 ? 28.610 8.504 -72.723 1.00 87.94 307 ILE A O 1
ATOM 2504 N N . ARG A 1 308 ? 26.419 8.453 -72.249 1.00 86.44 308 ARG A N 1
ATOM 2505 C CA . ARG A 1 308 ? 26.032 7.958 -73.583 1.00 86.44 308 ARG A CA 1
ATOM 2506 C C . ARG A 1 308 ? 26.425 8.918 -74.702 1.00 86.44 308 ARG A C 1
ATOM 2508 O O . ARG A 1 308 ? 27.022 8.477 -75.675 1.00 86.44 308 ARG A O 1
ATOM 2515 N N . ARG A 1 309 ? 26.156 10.219 -74.553 1.00 90.62 309 ARG A N 1
ATOM 2516 C CA . ARG A 1 309 ? 26.548 11.228 -75.556 1.00 90.62 309 ARG A CA 1
ATOM 2517 C C . ARG A 1 309 ? 28.061 11.316 -75.731 1.00 90.62 309 ARG A C 1
ATOM 2519 O O . ARG A 1 309 ? 28.531 11.437 -76.857 1.00 90.62 309 ARG A O 1
ATOM 2526 N N . GLU A 1 310 ? 28.818 11.267 -74.638 1.00 88.81 310 GLU A N 1
ATOM 2527 C CA . GLU A 1 310 ? 30.282 11.259 -74.701 1.00 88.81 310 GLU A CA 1
ATOM 2528 C C . GLU A 1 310 ? 30.802 9.991 -75.380 1.00 88.81 310 GLU A C 1
ATOM 2530 O O . GLU A 1 310 ? 31.647 10.085 -76.264 1.00 88.81 310 GLU A O 1
ATOM 2535 N N . SER A 1 311 ? 30.241 8.824 -75.056 1.00 84.81 311 SER A N 1
ATOM 2536 C CA . SER A 1 311 ? 30.595 7.562 -75.708 1.00 84.81 311 SER A CA 1
ATOM 2537 C C . SER A 1 311 ? 30.267 7.564 -77.205 1.00 84.81 311 SER A C 1
ATOM 2539 O O . SER A 1 311 ? 31.076 7.089 -77.995 1.00 84.81 311 SER A O 1
ATOM 2541 N N . GLU A 1 312 ? 29.125 8.123 -77.612 1.00 89.00 312 GLU A N 1
ATOM 2542 C CA . GLU A 1 312 ? 28.766 8.291 -79.026 1.00 89.00 312 GLU A CA 1
ATOM 2543 C C . GLU A 1 312 ? 29.717 9.248 -79.755 1.00 89.00 312 GLU A C 1
ATOM 2545 O O . GLU A 1 312 ? 30.052 9.007 -80.915 1.00 89.00 312 GLU A O 1
ATOM 2550 N N . ARG A 1 313 ? 30.171 10.322 -79.091 1.00 91.12 313 ARG A N 1
ATOM 2551 C CA . ARG A 1 313 ? 31.170 11.243 -79.651 1.00 91.12 313 ARG A CA 1
ATOM 2552 C C . ARG A 1 313 ? 32.508 10.534 -79.858 1.00 91.12 313 ARG A C 1
ATOM 2554 O O . ARG A 1 313 ? 33.031 10.580 -80.964 1.00 91.12 313 ARG A O 1
ATOM 2561 N N . MET A 1 314 ? 33.004 9.835 -78.835 1.00 85.06 314 MET A N 1
ATOM 2562 C CA . MET A 1 314 ? 34.250 9.062 -78.919 1.00 85.06 314 MET A CA 1
ATOM 2563 C C . MET A 1 314 ? 34.179 7.993 -80.016 1.00 85.06 314 MET A C 1
ATOM 2565 O O . MET A 1 314 ? 35.112 7.857 -80.796 1.00 85.06 314 MET A O 1
ATOM 2569 N N . LEU A 1 315 ? 33.050 7.286 -80.144 1.00 90.38 315 LEU A N 1
ATOM 2570 C CA . LEU A 1 315 ? 32.868 6.284 -81.196 1.00 90.38 315 LEU A CA 1
ATOM 2571 C C . LEU A 1 315 ? 32.912 6.901 -82.603 1.00 90.38 315 LEU A C 1
ATOM 2573 O O . LEU A 1 315 ? 33.471 6.291 -83.510 1.00 90.38 315 LEU A O 1
ATOM 2577 N N . LYS A 1 316 ? 32.335 8.095 -82.798 1.00 88.38 316 LYS A N 1
ATOM 2578 C CA . LYS A 1 316 ? 32.432 8.823 -84.074 1.00 88.38 316 LYS A CA 1
ATOM 2579 C C . LYS A 1 316 ? 33.863 9.269 -84.361 1.00 88.38 316 LYS A C 1
ATOM 2581 O O . LYS A 1 316 ? 34.337 9.052 -85.466 1.00 88.38 316 LYS A O 1
ATOM 2586 N N . GLU A 1 317 ? 34.561 9.814 -83.366 1.00 85.75 317 GLU A N 1
ATOM 2587 C CA . GLU A 1 317 ? 35.974 10.193 -83.496 1.00 85.75 317 GLU A CA 1
ATOM 2588 C C . GLU A 1 317 ? 36.844 8.975 -83.870 1.00 85.75 317 GLU A C 1
ATOM 2590 O O . GLU A 1 317 ? 37.668 9.054 -84.782 1.00 85.75 317 GLU A O 1
ATOM 2595 N N . ASP A 1 318 ? 36.609 7.815 -83.248 1.00 84.25 318 ASP A N 1
ATOM 2596 C CA . ASP A 1 318 ? 37.290 6.559 -83.583 1.00 84.25 318 ASP A CA 1
ATOM 2597 C C . ASP A 1 318 ? 36.964 6.072 -85.007 1.00 84.25 318 ASP A C 1
ATOM 2599 O O . ASP A 1 318 ? 37.855 5.594 -85.720 1.00 84.25 318 ASP A O 1
ATOM 2603 N N . GLN A 1 319 ? 35.705 6.203 -85.444 1.00 83.56 319 GLN A N 1
ATOM 2604 C CA . GLN A 1 319 ? 35.285 5.895 -86.816 1.00 83.56 319 GLN A CA 1
ATOM 2605 C C . GLN A 1 319 ? 35.980 6.811 -87.829 1.00 83.56 319 GLN A C 1
ATOM 2607 O O . GLN A 1 319 ? 36.567 6.305 -88.786 1.00 83.56 319 GLN A O 1
ATOM 2612 N N . ASP A 1 320 ? 36.010 8.120 -87.584 1.00 86.75 320 ASP A N 1
ATOM 2613 C CA . ASP A 1 320 ? 36.668 9.102 -88.450 1.00 86.75 320 ASP A CA 1
ATOM 2614 C C . ASP A 1 320 ? 38.181 8.836 -88.548 1.00 86.75 320 ASP A C 1
ATOM 2616 O O . ASP A 1 320 ? 38.763 8.866 -89.637 1.00 86.75 320 ASP A O 1
ATOM 2620 N N . ILE A 1 321 ? 38.837 8.488 -87.433 1.00 86.50 321 ILE A N 1
ATOM 2621 C CA . ILE A 1 321 ? 40.255 8.093 -87.412 1.00 86.50 321 ILE A CA 1
ATOM 2622 C C . ILE A 1 321 ? 40.474 6.802 -88.211 1.00 86.50 321 ILE A C 1
ATOM 2624 O O . ILE A 1 321 ? 41.444 6.697 -88.972 1.00 86.50 321 ILE A O 1
ATOM 2628 N N . ALA A 1 322 ? 39.604 5.803 -88.054 1.00 84.25 322 ALA A N 1
ATOM 2629 C CA . ALA A 1 322 ? 39.690 4.552 -88.802 1.00 84.25 322 ALA A CA 1
ATOM 2630 C C . ALA A 1 322 ? 39.491 4.780 -90.310 1.00 84.25 322 ALA A C 1
ATOM 2632 O O . ALA A 1 322 ? 40.234 4.223 -91.126 1.00 84.25 322 ALA A O 1
ATOM 2633 N N . GLU A 1 323 ? 38.544 5.634 -90.699 1.00 84.38 323 GLU A N 1
ATOM 2634 C CA . GLU A 1 323 ? 38.315 6.023 -92.089 1.00 84.38 323 GLU A CA 1
ATOM 2635 C C . GLU A 1 323 ? 39.498 6.803 -92.669 1.00 84.38 323 GLU A C 1
ATOM 2637 O O . GLU A 1 323 ? 39.977 6.460 -93.755 1.00 84.38 323 GLU A O 1
ATOM 2642 N N . ALA A 1 324 ? 40.050 7.767 -91.927 1.00 85.00 324 ALA A N 1
ATOM 2643 C CA . ALA A 1 324 ? 41.251 8.502 -92.314 1.00 85.00 324 ALA A CA 1
ATOM 2644 C C . ALA A 1 324 ? 42.447 7.559 -92.525 1.00 85.00 324 ALA A C 1
ATOM 2646 O O . ALA A 1 324 ? 43.135 7.655 -93.545 1.00 85.00 324 ALA A O 1
ATOM 2647 N N . LYS A 1 325 ? 42.648 6.579 -91.631 1.00 84.56 325 LYS A N 1
ATOM 2648 C CA . LYS A 1 325 ? 43.667 5.525 -91.791 1.00 84.56 325 LYS A CA 1
ATOM 2649 C C . LYS A 1 325 ? 43.410 4.659 -93.027 1.00 84.56 325 LYS A C 1
ATOM 2651 O O . LYS A 1 325 ? 44.352 4.370 -93.764 1.00 84.56 325 LYS A O 1
ATOM 2656 N N . ARG A 1 326 ? 42.157 4.280 -93.319 1.00 82.75 326 ARG A N 1
ATOM 2657 C CA . ARG A 1 326 ? 41.800 3.529 -94.544 1.00 82.75 326 ARG A CA 1
ATOM 2658 C C . ARG A 1 326 ? 42.040 4.337 -95.817 1.00 82.75 326 ARG A C 1
ATOM 2660 O O . ARG A 1 326 ? 42.428 3.765 -96.834 1.00 82.75 326 ARG A O 1
ATOM 2667 N N . ILE A 1 327 ? 41.774 5.641 -95.805 1.00 84.69 327 ILE A N 1
ATOM 2668 C CA . ILE A 1 327 ? 42.027 6.530 -96.947 1.00 84.69 327 ILE A CA 1
ATOM 2669 C C . ILE A 1 327 ? 43.534 6.723 -97.140 1.00 84.69 327 ILE A C 1
ATOM 2671 O O . ILE A 1 327 ? 44.013 6.586 -98.263 1.00 84.69 327 ILE A O 1
ATOM 2675 N N . ALA A 1 328 ? 44.288 6.970 -96.065 1.00 82.88 328 ALA A N 1
ATOM 2676 C CA . ALA A 1 328 ? 45.745 7.077 -96.106 1.00 82.88 328 ALA A CA 1
ATOM 2677 C C . ALA A 1 328 ? 46.397 5.778 -96.613 1.00 82.88 328 ALA A C 1
ATOM 2679 O O . ALA A 1 328 ? 47.224 5.827 -97.518 1.00 82.88 328 ALA A O 1
ATOM 2680 N N . GLY A 1 329 ? 45.950 4.616 -96.122 1.00 81.00 329 GLY A N 1
ATOM 2681 C CA . GLY A 1 329 ? 46.407 3.310 -96.605 1.00 81.00 329 GLY A CA 1
ATOM 2682 C C . GLY A 1 329 ? 46.094 3.070 -98.086 1.00 81.00 329 GLY A C 1
ATOM 2683 O O . GLY A 1 329 ? 46.933 2.547 -98.812 1.00 81.00 329 GLY A O 1
ATOM 2684 N N . ARG A 1 330 ? 44.922 3.508 -98.572 1.00 83.94 330 ARG A N 1
ATOM 2685 C CA . ARG A 1 330 ? 44.577 3.440 -100.005 1.00 83.94 330 ARG A CA 1
ATOM 2686 C C . ARG A 1 330 ? 45.442 4.360 -100.867 1.00 83.94 330 ARG A C 1
ATOM 2688 O O . ARG A 1 330 ? 45.871 3.931 -101.932 1.00 83.94 330 ARG A O 1
ATOM 2695 N N . LYS A 1 331 ? 45.711 5.593 -100.424 1.00 82.81 331 LYS A N 1
ATOM 2696 C CA . LYS A 1 331 ? 46.603 6.528 -101.136 1.00 82.81 331 LYS A CA 1
ATOM 2697 C C . LYS A 1 331 ? 48.022 5.973 -101.233 1.00 82.81 331 LYS A C 1
ATOM 2699 O O . LYS A 1 331 ? 48.563 5.907 -102.330 1.00 82.81 331 LYS A O 1
ATOM 2704 N N . LEU A 1 332 ? 48.552 5.470 -100.118 1.00 82.19 332 LEU A N 1
ATOM 2705 C CA . LEU A 1 332 ? 49.859 4.822 -100.074 1.00 82.19 332 LEU A CA 1
ATOM 2706 C C . LEU A 1 332 ? 49.924 3.607 -101.013 1.00 82.19 332 LEU A C 1
ATOM 2708 O O . LEU A 1 332 ? 50.901 3.442 -101.732 1.00 82.19 332 LEU A O 1
ATOM 2712 N N . LEU A 1 333 ? 48.877 2.777 -101.061 1.00 81.88 333 LEU A N 1
ATOM 2713 C CA . LEU A 1 333 ? 48.831 1.638 -101.980 1.00 81.88 333 LEU A CA 1
ATOM 2714 C C . LEU A 1 333 ? 48.856 2.079 -103.452 1.00 81.88 333 LEU A C 1
ATOM 2716 O O . LEU A 1 333 ? 49.550 1.463 -104.253 1.00 81.88 333 LEU A O 1
ATOM 2720 N N . ILE A 1 334 ? 48.140 3.149 -103.810 1.00 84.50 334 ILE A N 1
ATOM 2721 C CA . ILE A 1 334 ? 48.167 3.711 -105.171 1.00 84.50 334 ILE A CA 1
ATOM 2722 C C . ILE A 1 334 ? 49.567 4.239 -105.514 1.00 84.50 334 ILE A C 1
ATOM 2724 O O . ILE A 1 334 ? 50.033 4.034 -106.630 1.00 84.50 334 ILE A O 1
ATOM 2728 N N . GLU A 1 335 ? 50.244 4.898 -104.574 1.00 82.12 335 GLU A N 1
ATOM 2729 C CA . GLU A 1 335 ? 51.618 5.386 -104.755 1.00 82.12 335 GLU A CA 1
ATOM 2730 C C . GLU A 1 335 ? 52.620 4.235 -104.921 1.00 82.12 335 GLU A C 1
ATOM 2732 O O . GLU A 1 335 ? 53.463 4.291 -105.812 1.00 82.12 335 GLU A O 1
ATOM 2737 N N . ILE A 1 336 ? 52.486 3.162 -104.134 1.00 78.44 336 ILE A N 1
ATOM 2738 C CA . ILE A 1 336 ? 53.318 1.955 -104.261 1.00 78.44 336 ILE A CA 1
ATOM 2739 C C . ILE A 1 336 ? 53.076 1.260 -105.604 1.00 78.44 336 ILE A C 1
ATOM 2741 O O . ILE A 1 336 ? 54.034 0.839 -106.247 1.00 78.44 336 ILE A O 1
ATOM 2745 N N . LEU A 1 337 ? 51.819 1.138 -106.041 1.00 82.31 337 LEU A N 1
ATOM 2746 C CA . LEU A 1 337 ? 51.495 0.539 -107.337 1.00 82.31 337 LEU A CA 1
ATOM 2747 C C . LEU A 1 337 ? 52.085 1.359 -108.487 1.00 82.31 337 LEU A C 1
ATOM 2749 O O . LEU A 1 337 ? 52.758 0.782 -109.329 1.00 82.31 337 LEU A O 1
ATOM 2753 N N . LYS A 1 338 ? 51.948 2.691 -108.461 1.00 84.69 338 LYS A N 1
ATOM 2754 C CA . LYS A 1 338 ? 52.587 3.575 -109.451 1.00 84.69 338 LYS A CA 1
ATOM 2755 C C . LYS A 1 338 ? 54.107 3.443 -109.455 1.00 84.69 338 LYS A C 1
ATOM 2757 O O . LYS A 1 338 ? 54.690 3.305 -110.516 1.00 84.69 338 LYS A O 1
ATOM 2762 N N . ALA A 1 339 ? 54.747 3.423 -108.285 1.00 80.12 339 ALA A N 1
ATOM 2763 C CA . ALA A 1 339 ? 56.196 3.250 -108.196 1.00 80.12 339 ALA A CA 1
ATOM 2764 C C . ALA A 1 339 ? 56.659 1.872 -108.705 1.00 80.12 339 ALA A C 1
ATOM 2766 O O . ALA A 1 339 ? 57.727 1.767 -109.305 1.00 80.12 339 ALA A O 1
ATOM 2767 N N . ASN A 1 340 ? 55.863 0.819 -108.490 1.00 78.19 340 ASN A N 1
ATOM 2768 C CA . ASN A 1 340 ? 56.125 -0.508 -109.046 1.00 78.19 340 ASN A CA 1
ATOM 2769 C C . ASN A 1 340 ? 55.924 -0.546 -110.565 1.00 78.19 340 ASN A C 1
ATOM 2771 O O . ASN A 1 340 ? 56.752 -1.145 -111.249 1.00 78.19 340 ASN A O 1
ATOM 2775 N N . ASP A 1 341 ? 54.882 0.101 -111.087 1.00 79.50 341 ASP A N 1
ATOM 2776 C CA . ASP A 1 341 ? 54.640 0.227 -112.526 1.00 79.50 341 ASP A CA 1
ATOM 2777 C C . ASP A 1 341 ? 55.774 1.026 -113.191 1.00 79.50 341 ASP A C 1
ATOM 2779 O O . ASP A 1 341 ? 56.365 0.553 -114.159 1.00 79.50 341 ASP A O 1
ATOM 2783 N N . ASP A 1 342 ? 56.187 2.156 -112.608 1.00 79.75 342 ASP A N 1
ATOM 2784 C CA . ASP A 1 342 ? 57.321 2.969 -113.070 1.00 79.75 342 ASP A CA 1
ATOM 2785 C C . ASP A 1 342 ? 58.642 2.180 -113.028 1.00 79.75 342 ASP A C 1
ATOM 2787 O O . ASP A 1 342 ? 59.451 2.237 -113.959 1.00 79.75 342 ASP A O 1
ATOM 2791 N N . ALA A 1 343 ? 58.870 1.393 -111.970 1.00 75.12 343 ALA A N 1
ATOM 2792 C CA . ALA A 1 343 ? 60.033 0.513 -111.862 1.00 75.12 343 ALA A CA 1
ATOM 2793 C C . ALA A 1 343 ? 59.992 -0.626 -112.894 1.00 75.12 343 ALA A C 1
ATOM 2795 O O . ALA A 1 343 ? 61.030 -1.017 -113.440 1.00 75.12 343 ALA A O 1
ATOM 2796 N N . GLN A 1 344 ? 58.806 -1.159 -113.188 1.00 72.19 344 GLN A N 1
ATOM 2797 C CA . GLN A 1 344 ? 58.607 -2.187 -114.200 1.00 72.19 344 GLN A CA 1
ATOM 2798 C C . GLN A 1 344 ? 58.805 -1.624 -115.612 1.00 72.19 344 GLN A C 1
ATOM 2800 O O . GLN A 1 344 ? 59.497 -2.253 -116.413 1.00 72.19 344 GLN A O 1
ATOM 2805 N N . GLU A 1 345 ? 58.303 -0.425 -115.904 1.00 77.44 345 GLU A N 1
ATOM 2806 C CA . GLU A 1 345 ? 58.564 0.292 -117.152 1.00 77.44 345 GLU A CA 1
ATOM 2807 C C . GLU A 1 345 ? 60.045 0.631 -117.319 1.00 77.44 345 GLU A C 1
ATOM 2809 O O . GLU A 1 345 ? 60.602 0.423 -118.396 1.00 77.44 345 GLU A O 1
ATOM 2814 N N . ALA A 1 346 ? 60.717 1.100 -116.264 1.00 73.81 346 ALA A N 1
ATOM 2815 C CA . ALA A 1 346 ? 62.158 1.342 -116.287 1.00 73.81 346 ALA A CA 1
ATOM 2816 C C . ALA A 1 346 ? 62.937 0.049 -116.577 1.00 73.81 346 ALA A C 1
ATOM 2818 O O . ALA A 1 346 ? 63.896 0.060 -117.348 1.00 73.81 346 ALA A O 1
ATOM 2819 N N . ARG A 1 347 ? 62.489 -1.087 -116.025 1.00 70.38 347 ARG A N 1
ATOM 2820 C CA . ARG A 1 347 ? 63.070 -2.408 -116.298 1.00 70.38 347 ARG A CA 1
ATOM 2821 C C . ARG A 1 347 ? 62.813 -2.882 -117.731 1.00 70.38 347 ARG A C 1
ATOM 2823 O O . ARG A 1 347 ? 63.682 -3.534 -118.304 1.00 70.38 347 ARG A O 1
ATOM 2830 N N . ILE A 1 348 ? 61.649 -2.585 -118.308 1.00 73.94 348 ILE A N 1
ATOM 2831 C CA . ILE A 1 348 ? 61.336 -2.901 -119.711 1.00 73.94 348 ILE A CA 1
ATOM 2832 C C . ILE A 1 348 ? 62.184 -2.033 -120.646 1.00 73.94 348 ILE A C 1
ATOM 2834 O O . ILE A 1 348 ? 62.866 -2.590 -121.500 1.00 73.94 348 ILE A O 1
ATOM 2838 N N . LYS A 1 349 ? 62.254 -0.716 -120.418 1.00 74.44 349 LYS A N 1
ATOM 2839 C CA . LYS A 1 349 ? 63.097 0.210 -121.194 1.00 74.44 349 LYS A CA 1
ATOM 2840 C C . LYS A 1 349 ? 64.576 -0.172 -121.109 1.00 74.44 349 LYS A C 1
ATOM 2842 O O . LYS A 1 349 ? 65.253 -0.206 -122.128 1.00 74.44 349 LYS A O 1
ATOM 2847 N N . ALA A 1 350 ? 65.072 -0.545 -119.926 1.00 69.75 350 ALA A N 1
ATOM 2848 C CA . ALA A 1 350 ? 66.434 -1.059 -119.768 1.00 69.75 350 ALA A CA 1
ATOM 2849 C C . ALA A 1 350 ? 66.671 -2.337 -120.592 1.00 69.75 350 ALA A C 1
ATOM 2851 O O . ALA A 1 350 ? 67.695 -2.446 -121.256 1.00 69.75 350 ALA A O 1
ATOM 2852 N N . LYS A 1 351 ? 65.708 -3.268 -120.617 1.00 70.81 351 LYS A N 1
ATOM 2853 C CA . LYS A 1 351 ? 65.781 -4.474 -121.460 1.00 70.81 351 LYS A CA 1
ATOM 2854 C C . LYS A 1 351 ? 65.686 -4.173 -122.958 1.00 70.81 351 LYS A C 1
ATOM 2856 O O . LYS A 1 351 ? 66.255 -4.912 -123.752 1.00 70.81 351 LYS A O 1
ATOM 2861 N N . GLU A 1 352 ? 64.953 -3.143 -123.367 1.00 66.56 352 GLU A N 1
ATOM 2862 C CA . GLU A 1 352 ? 64.882 -2.704 -124.767 1.00 66.56 352 GLU A CA 1
ATOM 2863 C C . GLU A 1 352 ? 66.205 -2.064 -125.209 1.00 66.56 352 GLU A C 1
ATOM 2865 O O . GLU A 1 352 ? 66.735 -2.448 -126.249 1.00 66.56 352 GLU A O 1
ATOM 2870 N N . PHE A 1 353 ? 66.814 -1.223 -124.363 1.00 60.94 353 PHE A N 1
ATOM 2871 C CA . PHE A 1 353 ? 68.183 -0.733 -124.559 1.00 60.94 353 PHE A CA 1
ATOM 2872 C C . PHE A 1 353 ? 69.209 -1.876 -124.595 1.00 60.94 353 PHE A C 1
ATOM 2874 O O . PHE A 1 353 ? 70.090 -1.868 -125.450 1.00 60.94 353 PHE A O 1
ATOM 2881 N N . GLU A 1 354 ? 69.089 -2.883 -123.721 1.00 59.00 354 GLU A N 1
ATOM 2882 C CA . GLU A 1 354 ? 69.943 -4.078 -123.760 1.00 59.00 354 GLU A CA 1
ATOM 2883 C C . GLU A 1 354 ? 69.778 -4.850 -125.070 1.00 59.00 354 GLU A C 1
ATOM 2885 O O . GLU A 1 354 ? 70.782 -5.220 -125.663 1.00 59.00 354 GLU A O 1
ATOM 2890 N N . LYS A 1 355 ? 68.552 -5.042 -125.571 1.00 64.19 355 LYS A N 1
ATOM 2891 C CA . LYS A 1 355 ? 68.299 -5.738 -126.845 1.00 64.19 355 LYS A CA 1
ATOM 2892 C C . LYS A 1 355 ? 68.820 -4.969 -128.061 1.00 64.19 355 LYS A C 1
ATOM 2894 O O . LYS A 1 355 ? 69.315 -5.590 -128.998 1.00 64.19 355 LYS A O 1
ATOM 2899 N N . GLU A 1 356 ? 68.74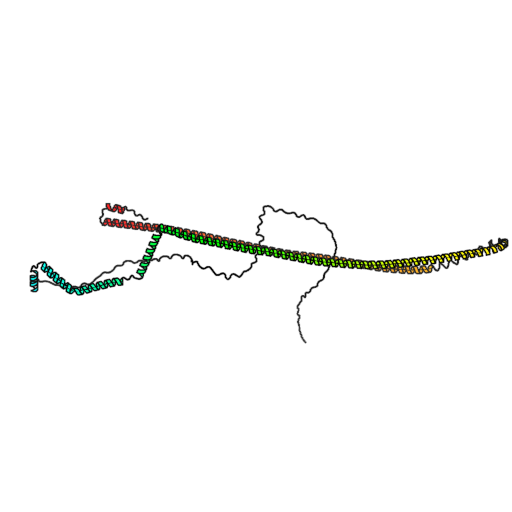3 -3.639 -128.061 1.00 64.81 356 GLU A N 1
ATOM 2900 C CA . GLU A 1 356 ? 69.319 -2.801 -129.123 1.00 64.81 356 GLU A CA 1
ATOM 2901 C C . GLU A 1 356 ? 70.856 -2.797 -129.082 1.00 64.81 356 GLU A C 1
ATOM 2903 O O . GLU A 1 356 ? 71.514 -2.884 -130.123 1.00 64.81 356 GLU A O 1
ATOM 2908 N N . GLU A 1 357 ? 71.440 -2.774 -127.883 1.00 59.78 357 GLU A N 1
ATOM 2909 C CA . GLU A 1 357 ? 72.879 -2.928 -127.654 1.00 59.78 357 GLU A CA 1
ATOM 2910 C C . GLU A 1 357 ? 73.376 -4.350 -127.961 1.00 59.78 357 GLU A C 1
ATOM 2912 O O . GLU A 1 357 ? 74.517 -4.522 -128.389 1.00 59.78 357 GLU A O 1
ATOM 2917 N N . GLU A 1 358 ? 72.542 -5.372 -127.768 1.00 56.22 358 GLU A N 1
ATOM 2918 C CA . GLU A 1 358 ? 72.823 -6.781 -128.056 1.00 56.22 358 GLU A CA 1
ATOM 2919 C C . GLU A 1 358 ? 72.710 -7.075 -129.558 1.00 56.22 358 GLU A C 1
ATOM 2921 O O . GLU A 1 358 ? 73.580 -7.747 -130.102 1.00 56.22 358 GLU A O 1
ATOM 2926 N N . ALA A 1 359 ? 71.751 -6.475 -130.272 1.00 61.50 359 ALA A N 1
ATOM 2927 C CA . ALA A 1 359 ? 71.667 -6.539 -131.734 1.00 61.50 359 ALA A CA 1
ATOM 2928 C C . ALA A 1 359 ? 72.841 -5.811 -132.423 1.00 61.50 359 ALA A C 1
ATOM 2930 O O . ALA A 1 359 ? 73.377 -6.297 -133.420 1.00 61.50 359 ALA A O 1
ATOM 2931 N N . ARG A 1 360 ? 73.307 -4.682 -131.863 1.00 59.31 360 ARG A N 1
ATOM 2932 C CA . ARG A 1 360 ? 74.538 -3.997 -132.310 1.00 59.31 360 ARG A CA 1
ATOM 2933 C C . ARG A 1 360 ? 75.805 -4.771 -131.934 1.00 59.31 360 ARG A C 1
ATOM 2935 O O . ARG A 1 360 ? 76.759 -4.787 -132.711 1.00 59.31 360 ARG A O 1
ATOM 2942 N N . ARG A 1 361 ? 75.811 -5.466 -130.788 1.00 54.38 361 ARG A N 1
ATOM 2943 C CA . ARG A 1 361 ? 76.902 -6.369 -130.390 1.00 54.38 361 ARG A CA 1
ATOM 2944 C C . ARG A 1 361 ? 76.972 -7.612 -131.257 1.00 54.38 361 ARG A C 1
ATOM 2946 O O . ARG A 1 361 ? 78.070 -7.939 -131.656 1.00 54.38 361 ARG A O 1
ATOM 2953 N N . GLN A 1 362 ? 75.874 -8.280 -131.595 1.00 54.91 362 GLN A N 1
ATOM 2954 C CA . GLN A 1 362 ? 75.893 -9.534 -132.365 1.00 54.91 362 GLN A CA 1
ATOM 2955 C C . GLN A 1 362 ? 76.535 -9.372 -133.755 1.00 54.91 362 GLN A C 1
ATOM 2957 O O . GLN A 1 362 ? 77.253 -10.264 -134.204 1.00 54.91 362 GLN A O 1
ATOM 2962 N N . VAL A 1 363 ? 76.384 -8.203 -134.387 1.00 57.59 363 VAL A N 1
ATOM 2963 C CA . VAL A 1 363 ? 77.048 -7.870 -135.662 1.00 57.59 363 VAL A CA 1
ATOM 2964 C C . VAL A 1 363 ? 78.557 -7.622 -135.480 1.00 57.59 363 VAL A C 1
ATOM 2966 O O . VAL A 1 363 ? 79.351 -8.036 -136.317 1.00 57.59 363 VAL A O 1
ATOM 2969 N N . TYR A 1 364 ? 78.976 -7.030 -134.356 1.00 54.50 364 TYR A N 1
ATOM 2970 C CA . TYR A 1 364 ? 80.386 -6.750 -134.033 1.00 54.50 364 TYR A CA 1
ATOM 2971 C C . TYR A 1 364 ? 81.122 -7.943 -133.377 1.00 54.50 364 TYR A C 1
ATOM 2973 O O . TYR A 1 364 ? 82.333 -8.097 -133.507 1.00 54.50 364 TYR A O 1
ATOM 2981 N N . VAL A 1 365 ? 80.391 -8.820 -132.686 1.00 54.88 365 VAL A N 1
ATOM 2982 C CA . VAL A 1 365 ? 80.863 -9.992 -131.932 1.00 54.88 365 VAL A CA 1
ATOM 2983 C C . VAL A 1 365 ? 81.117 -11.171 -132.871 1.00 54.88 365 VAL A C 1
ATOM 2985 O O . VAL A 1 365 ? 82.159 -11.800 -132.748 1.00 54.88 365 VAL A O 1
ATOM 2988 N N . HIS A 1 366 ? 80.314 -11.371 -133.919 1.00 54.16 366 HIS A N 1
ATOM 2989 C CA . HIS A 1 366 ? 80.612 -12.367 -134.959 1.00 54.16 366 HIS A CA 1
ATOM 2990 C C . HIS A 1 366 ? 81.916 -12.055 -135.742 1.00 54.16 366 HIS A C 1
ATOM 2992 O O . HIS A 1 366 ? 82.588 -12.957 -136.249 1.00 54.16 366 HIS A O 1
ATOM 2998 N N . GLU A 1 367 ? 82.328 -10.780 -135.797 1.00 51.22 367 GLU A N 1
ATOM 2999 C CA . GLU A 1 367 ? 83.583 -10.318 -136.419 1.00 51.22 367 GLU A CA 1
ATOM 3000 C C . GLU A 1 367 ? 84.774 -10.230 -135.435 1.00 51.22 367 GLU A C 1
ATOM 3002 O O . GLU A 1 367 ? 85.934 -10.182 -135.863 1.00 51.22 367 GLU A O 1
ATOM 3007 N N . LYS A 1 368 ? 84.509 -10.271 -134.119 1.00 51.84 368 LYS A N 1
ATOM 3008 C CA . LYS A 1 368 ? 85.497 -10.142 -133.028 1.00 51.84 368 LYS A CA 1
ATOM 3009 C C . LYS A 1 368 ? 85.743 -11.447 -132.251 1.00 51.84 368 LYS A C 1
ATOM 3011 O O . LYS A 1 368 ? 86.857 -11.657 -131.785 1.00 51.84 368 LYS A O 1
ATOM 3016 N N . GLU A 1 369 ? 84.801 -12.390 -132.207 1.00 50.16 369 GLU A N 1
ATOM 3017 C CA . GLU A 1 369 ? 84.946 -13.728 -131.590 1.00 50.16 369 GLU A CA 1
ATOM 3018 C C . GLU A 1 369 ? 85.987 -14.608 -132.297 1.00 50.16 369 GLU A C 1
ATOM 3020 O O . GLU A 1 369 ? 86.651 -15.418 -131.656 1.00 50.16 369 GLU A O 1
ATOM 3025 N N . LYS A 1 370 ? 86.241 -14.379 -133.594 1.00 52.38 370 LYS A N 1
ATOM 3026 C CA . LYS A 1 370 ? 87.376 -14.990 -134.315 1.00 52.38 370 LYS A CA 1
ATOM 3027 C C . LYS A 1 370 ? 88.741 -14.378 -133.958 1.00 52.38 370 LYS A C 1
ATOM 3029 O O . LYS A 1 370 ? 89.762 -14.901 -134.396 1.00 52.38 370 LYS A O 1
ATOM 3034 N N . ARG A 1 371 ? 88.773 -13.278 -133.195 1.00 49.88 371 ARG A N 1
ATOM 3035 C CA . ARG A 1 371 ? 89.980 -12.497 -132.870 1.00 49.88 371 ARG A CA 1
ATOM 3036 C C . ARG A 1 371 ? 90.257 -12.398 -131.352 1.00 49.88 371 ARG A C 1
ATOM 3038 O O . ARG A 1 371 ? 91.417 -12.259 -130.984 1.00 49.88 371 ARG A O 1
ATOM 3045 N N . ASP A 1 372 ? 89.251 -12.590 -130.488 1.00 47.38 372 ASP A N 1
ATOM 3046 C CA . ASP A 1 372 ? 89.340 -12.382 -129.026 1.00 47.38 372 ASP A CA 1
ATOM 3047 C C . ASP A 1 372 ? 89.299 -13.649 -128.145 1.00 47.38 372 ASP A C 1
ATOM 3049 O O . ASP A 1 372 ? 89.535 -13.543 -126.937 1.00 47.38 372 ASP A O 1
ATOM 3053 N N . LEU A 1 373 ? 89.110 -14.854 -128.708 1.00 51.09 373 LEU A N 1
ATOM 3054 C CA . LEU A 1 373 ? 89.298 -16.119 -127.963 1.00 51.09 373 LEU A CA 1
ATOM 3055 C C . LEU A 1 373 ? 90.729 -16.233 -127.381 1.00 51.09 373 LEU A C 1
ATOM 3057 O O . LEU A 1 373 ? 90.956 -16.937 -126.407 1.00 51.09 373 LEU A O 1
ATOM 3061 N N . ALA A 1 374 ? 91.683 -15.480 -127.940 1.00 50.66 374 ALA A N 1
ATOM 3062 C CA . ALA A 1 374 ? 93.077 -15.423 -127.505 1.00 50.66 374 ALA A CA 1
ATOM 3063 C C . ALA A 1 374 ? 93.393 -14.330 -126.452 1.00 50.66 374 ALA A C 1
ATOM 3065 O O . ALA A 1 374 ? 94.524 -14.277 -125.976 1.00 50.66 374 ALA A O 1
ATOM 3066 N N . TYR A 1 375 ? 92.445 -13.455 -126.076 1.00 52.19 375 TYR A N 1
ATOM 3067 C CA . TYR A 1 375 ? 92.691 -12.330 -125.145 1.00 52.19 375 TYR A CA 1
ATOM 3068 C C . TYR A 1 375 ? 91.894 -12.421 -123.825 1.00 52.19 375 TYR A C 1
ATOM 3070 O O . TYR A 1 375 ? 92.256 -11.777 -122.838 1.00 52.19 375 TYR A O 1
ATOM 3078 N N . GLN A 1 376 ? 90.839 -13.246 -123.759 1.00 43.72 376 GLN A N 1
ATOM 3079 C CA . GLN A 1 376 ? 89.955 -13.329 -122.583 1.00 43.72 376 GLN A CA 1
ATOM 3080 C C . GLN A 1 376 ? 90.476 -14.166 -121.402 1.00 43.72 376 GLN A C 1
ATOM 3082 O O . GLN A 1 376 ? 89.962 -14.014 -120.299 1.00 43.72 376 GLN A O 1
ATOM 3087 N N . GLU A 1 377 ? 91.554 -14.942 -121.540 1.00 50.09 377 GLU A N 1
ATOM 3088 C CA . GLU A 1 377 ? 92.153 -15.638 -120.383 1.00 50.09 377 GLU A CA 1
ATOM 3089 C C . GLU A 1 377 ? 92.988 -14.708 -119.467 1.00 50.09 377 GLU A C 1
ATOM 3091 O O . GLU A 1 377 ? 93.427 -15.117 -118.391 1.00 50.09 377 GLU A O 1
ATOM 3096 N N . ALA A 1 378 ? 93.191 -13.435 -119.839 1.00 49.19 378 ALA A N 1
ATOM 3097 C CA . ALA A 1 378 ? 94.142 -12.547 -119.160 1.00 49.19 378 ALA A CA 1
ATOM 3098 C C . ALA A 1 378 ? 93.539 -11.490 -118.204 1.00 49.19 378 ALA A C 1
ATOM 3100 O O . ALA A 1 378 ? 94.285 -10.923 -117.405 1.00 49.19 378 ALA A O 1
ATOM 3101 N N . GLN A 1 379 ? 92.229 -11.202 -118.227 1.00 47.88 379 GLN A N 1
ATOM 3102 C CA . GLN A 1 379 ? 91.662 -10.032 -117.516 1.00 47.88 379 GLN A CA 1
ATOM 3103 C C . GLN A 1 379 ? 90.628 -10.322 -116.408 1.00 47.88 379 GLN A C 1
ATOM 3105 O O . GLN A 1 379 ? 90.123 -9.387 -115.786 1.00 47.88 379 GLN A O 1
ATOM 3110 N N . ASP A 1 380 ? 90.396 -11.584 -116.036 1.00 46.44 380 ASP A N 1
ATOM 3111 C CA . ASP A 1 380 ? 89.471 -11.951 -114.942 1.00 46.44 380 ASP A CA 1
ATOM 3112 C C . ASP A 1 380 ? 90.042 -11.797 -113.514 1.00 46.44 380 ASP A C 1
ATOM 3114 O O . ASP A 1 380 ? 89.417 -12.185 -112.525 1.00 46.44 380 ASP A O 1
ATOM 3118 N N . LYS A 1 381 ? 91.211 -11.162 -113.355 1.00 48.28 381 LYS A N 1
ATOM 3119 C CA . LYS A 1 381 ? 91.844 -10.929 -112.039 1.00 48.28 381 LYS A CA 1
ATOM 3120 C C . LYS A 1 381 ? 91.594 -9.536 -111.438 1.00 48.28 381 LYS A C 1
ATOM 3122 O O . LYS A 1 381 ? 91.823 -9.357 -110.250 1.00 48.28 381 LYS A O 1
ATOM 3127 N N . ILE A 1 382 ? 91.058 -8.574 -112.196 1.00 49.00 382 ILE A N 1
ATOM 3128 C CA . ILE A 1 382 ? 90.979 -7.155 -111.769 1.00 49.00 382 ILE A CA 1
ATOM 3129 C C . ILE A 1 382 ? 89.629 -6.781 -111.109 1.00 49.00 382 ILE A C 1
ATOM 3131 O O . ILE A 1 382 ? 89.509 -5.755 -110.444 1.00 49.00 382 ILE A O 1
ATOM 3135 N N . LYS A 1 383 ? 88.593 -7.626 -111.198 1.00 51.97 383 LYS A N 1
ATOM 3136 C CA . LYS A 1 383 ? 87.251 -7.305 -110.662 1.00 51.97 383 LYS A CA 1
ATOM 3137 C C . LYS A 1 383 ? 87.058 -7.562 -109.157 1.00 51.97 383 LYS A C 1
ATOM 3139 O O . LYS A 1 383 ? 86.042 -7.141 -108.617 1.00 51.97 383 LYS A O 1
ATOM 3144 N N . LYS A 1 384 ? 88.019 -8.183 -108.460 1.00 50.69 384 LYS A N 1
ATOM 3145 C CA . LYS A 1 384 ? 87.913 -8.502 -107.018 1.00 50.69 384 LYS A CA 1
ATOM 3146 C C . LYS A 1 384 ? 88.340 -7.375 -106.066 1.00 50.69 384 LYS A C 1
ATOM 3148 O O . LYS A 1 384 ? 88.157 -7.506 -104.863 1.00 50.69 384 LYS A O 1
ATOM 3153 N N . GLU A 1 385 ? 88.861 -6.256 -106.569 1.00 51.03 385 GLU A N 1
ATOM 3154 C CA . GLU A 1 385 ? 89.383 -5.182 -105.705 1.00 51.03 385 GLU A CA 1
ATOM 3155 C C . GLU A 1 385 ? 88.354 -4.098 -105.342 1.00 51.03 385 GLU A C 1
ATOM 3157 O O . GLU A 1 385 ? 88.549 -3.373 -104.371 1.00 51.03 385 GLU A O 1
ATOM 3162 N N . ARG A 1 386 ? 87.218 -3.999 -106.044 1.00 49.62 386 ARG A N 1
ATOM 3163 C CA . ARG A 1 386 ? 86.235 -2.917 -105.809 1.00 49.62 386 ARG A CA 1
ATOM 3164 C C . ARG A 1 386 ? 85.122 -3.245 -104.807 1.00 49.62 386 ARG A C 1
ATOM 3166 O O . ARG A 1 386 ? 84.283 -2.393 -104.534 1.00 49.62 386 ARG A O 1
ATOM 3173 N N . GLU A 1 387 ? 85.125 -4.439 -104.218 1.00 48.91 387 GLU A N 1
ATOM 3174 C CA . GLU A 1 387 ? 84.073 -4.881 -103.286 1.00 48.91 387 GLU A CA 1
ATOM 3175 C C . GLU A 1 387 ? 84.372 -4.536 -101.811 1.00 48.91 387 GLU A C 1
ATOM 3177 O O . GLU A 1 387 ? 83.475 -4.521 -100.972 1.00 48.91 387 GLU A O 1
ATOM 3182 N N . MET A 1 388 ? 85.616 -4.161 -101.485 1.00 54.69 388 MET A N 1
ATOM 3183 C CA . MET A 1 388 ? 86.059 -3.912 -100.103 1.00 54.69 388 MET A CA 1
ATOM 3184 C C . MET A 1 388 ? 85.808 -2.484 -99.584 1.00 54.69 388 MET A C 1
ATOM 3186 O O . MET A 1 388 ? 85.932 -2.244 -98.382 1.00 54.69 388 MET A O 1
ATOM 3190 N N . GLU A 1 389 ? 85.422 -1.525 -100.432 1.00 47.88 389 GLU A N 1
ATOM 3191 C CA . GLU A 1 389 ? 85.273 -0.124 -99.995 1.00 47.88 389 GLU A CA 1
ATOM 3192 C C . GLU A 1 389 ? 83.890 0.237 -99.427 1.00 47.88 389 GLU A C 1
ATOM 3194 O O . GLU A 1 389 ? 83.769 1.215 -98.689 1.00 47.88 389 GLU A O 1
ATOM 3199 N N . THR A 1 390 ? 82.846 -0.568 -99.645 1.00 53.84 390 THR A N 1
ATOM 3200 C CA . THR A 1 390 ? 81.486 -0.240 -99.158 1.00 53.84 390 THR A CA 1
ATOM 3201 C C . THR A 1 390 ? 81.131 -0.846 -97.792 1.00 53.84 390 THR A C 1
ATOM 3203 O O . THR A 1 390 ? 80.105 -0.492 -97.208 1.00 53.84 390 THR A O 1
ATOM 3206 N N . ALA A 1 391 ? 82.002 -1.678 -97.210 1.00 54.84 391 ALA A N 1
ATOM 3207 C CA . ALA A 1 391 ? 81.814 -2.250 -95.870 1.00 54.84 391 ALA A CA 1
ATOM 3208 C C . ALA A 1 391 ? 82.249 -1.303 -94.729 1.00 54.84 391 ALA A C 1
ATOM 3210 O O . ALA A 1 391 ? 81.741 -1.380 -93.610 1.00 54.84 391 ALA A O 1
ATOM 3211 N N . ARG A 1 392 ? 83.163 -0.361 -95.001 1.00 54.84 392 ARG A N 1
ATOM 3212 C CA . ARG A 1 392 ? 83.811 0.467 -93.967 1.00 54.84 392 ARG A CA 1
ATOM 3213 C C . ARG A 1 392 ? 82.938 1.617 -93.443 1.00 54.84 392 ARG A C 1
ATOM 3215 O O . ARG A 1 392 ? 83.130 2.054 -92.312 1.00 54.84 392 ARG A O 1
ATOM 3222 N N . LEU A 1 393 ? 81.963 2.083 -94.229 1.00 52.72 393 LEU A N 1
ATOM 3223 C CA . LEU A 1 393 ? 81.108 3.229 -93.879 1.00 52.72 393 LEU A CA 1
ATOM 3224 C C . LEU A 1 393 ? 79.901 2.868 -92.989 1.00 52.72 393 LEU A C 1
ATOM 3226 O O . LEU A 1 393 ? 79.407 3.741 -92.279 1.00 52.72 393 LEU A O 1
ATOM 3230 N N . ARG A 1 394 ? 79.466 1.596 -92.940 1.00 57.69 394 ARG A N 1
ATOM 3231 C CA . ARG A 1 394 ? 78.385 1.145 -92.031 1.00 57.69 394 ARG A CA 1
ATOM 3232 C C . ARG A 1 394 ? 78.861 0.901 -90.594 1.00 57.69 394 ARG A C 1
ATOM 3234 O O . ARG A 1 394 ? 78.158 1.260 -89.657 1.00 57.69 394 ARG A O 1
ATOM 3241 N N . ALA A 1 395 ? 80.086 0.405 -90.412 1.00 57.47 395 ALA A N 1
ATOM 3242 C CA . ALA A 1 395 ? 80.636 0.079 -89.090 1.00 57.47 395 ALA A CA 1
ATOM 3243 C C . ALA A 1 395 ? 80.933 1.309 -88.198 1.00 57.47 395 ALA A C 1
ATOM 3245 O O . ALA A 1 395 ? 81.103 1.179 -86.985 1.00 57.47 395 ALA A O 1
ATOM 3246 N N . LEU A 1 396 ? 81.016 2.516 -88.777 1.00 58.62 396 LEU A N 1
ATOM 3247 C CA . LEU A 1 396 ? 81.302 3.749 -88.030 1.00 58.62 396 LEU A CA 1
ATOM 3248 C C . LEU A 1 396 ? 80.040 4.382 -87.413 1.00 58.62 396 LEU A C 1
ATOM 3250 O O . LEU A 1 396 ? 80.141 5.042 -86.381 1.00 58.62 396 LEU A O 1
ATOM 3254 N N . GLN A 1 397 ? 78.863 4.164 -88.011 1.00 56.28 397 GLN A N 1
ATOM 3255 C CA . GLN A 1 397 ? 77.588 4.698 -87.512 1.00 56.28 397 GLN A CA 1
ATOM 3256 C C . GLN A 1 397 ? 77.015 3.862 -86.354 1.00 56.28 397 GLN A C 1
ATOM 3258 O O . GLN A 1 397 ? 76.474 4.428 -85.407 1.00 56.28 397 GLN A O 1
ATOM 3263 N N . GLU A 1 398 ? 77.222 2.543 -86.367 1.00 59.28 398 GLU A N 1
ATOM 3264 C CA . GLU A 1 398 ? 76.772 1.605 -85.323 1.00 59.28 398 GLU A CA 1
ATOM 3265 C C . GLU A 1 398 ? 77.422 1.907 -83.952 1.00 59.28 398 GLU A C 1
ATOM 3267 O O . GLU A 1 398 ? 76.744 2.037 -82.935 1.00 59.28 398 GLU A O 1
ATOM 3272 N N . ARG A 1 399 ? 78.726 2.226 -83.940 1.00 57.62 399 ARG A N 1
ATOM 3273 C CA . ARG A 1 399 ? 79.472 2.604 -82.719 1.00 57.62 399 ARG A CA 1
ATOM 3274 C C . ARG A 1 399 ? 79.042 3.923 -82.069 1.00 57.62 399 ARG A C 1
ATOM 3276 O O . ARG A 1 399 ? 79.413 4.174 -80.920 1.00 57.62 399 ARG A O 1
ATOM 3283 N N . ALA A 1 400 ? 78.347 4.803 -82.789 1.00 58.97 400 ALA A N 1
ATOM 3284 C CA . ALA A 1 400 ? 77.844 6.058 -82.230 1.00 58.97 400 ALA A CA 1
ATOM 3285 C C . ALA A 1 400 ? 76.511 5.856 -81.488 1.00 58.97 400 ALA A C 1
ATOM 3287 O O . ALA A 1 400 ? 76.274 6.526 -80.484 1.00 58.97 400 ALA A O 1
ATOM 3288 N N . GLN A 1 401 ? 75.686 4.899 -81.930 1.00 59.56 401 GLN A N 1
ATOM 3289 C CA . GLN A 1 401 ? 74.415 4.546 -81.287 1.00 59.56 401 GLN A CA 1
ATOM 3290 C C . GLN A 1 401 ? 74.630 3.736 -79.996 1.00 59.56 401 GLN A C 1
ATOM 3292 O O . GLN A 1 401 ? 73.962 3.998 -78.994 1.00 59.56 401 GLN A O 1
ATOM 3297 N N . ASP A 1 402 ? 75.655 2.877 -79.955 1.00 57.91 402 ASP A N 1
ATOM 3298 C CA . ASP A 1 402 ? 76.016 2.103 -78.755 1.00 57.91 402 ASP A CA 1
ATOM 3299 C C . ASP A 1 402 ? 76.434 2.980 -77.562 1.00 57.91 402 ASP A C 1
ATOM 3301 O O . ASP A 1 402 ? 76.162 2.657 -76.406 1.00 57.91 402 ASP A O 1
ATOM 3305 N N . LYS A 1 403 ? 77.064 4.135 -77.812 1.00 63.25 403 LYS A N 1
ATOM 3306 C CA . LYS A 1 403 ? 77.508 5.047 -76.740 1.00 63.25 403 LYS A CA 1
ATOM 3307 C C . LYS A 1 403 ? 76.346 5.774 -76.059 1.00 63.25 403 LYS A C 1
ATOM 3309 O O . LYS A 1 403 ? 76.436 6.055 -74.866 1.00 63.25 403 LYS A O 1
ATOM 3314 N N . GLN A 1 404 ? 75.262 6.049 -76.787 1.00 58.22 404 GLN A N 1
ATOM 3315 C CA . GLN A 1 404 ? 74.066 6.682 -76.228 1.00 58.22 404 GLN A CA 1
ATOM 3316 C C . GLN A 1 404 ? 73.249 5.680 -75.391 1.00 58.22 404 GLN A C 1
ATOM 3318 O O . GLN A 1 404 ? 72.813 6.017 -74.292 1.00 58.22 404 GLN A O 1
ATOM 3323 N N . ALA A 1 405 ? 73.163 4.419 -75.837 1.00 65.94 405 ALA A N 1
ATOM 3324 C CA . ALA A 1 405 ? 72.505 3.333 -75.104 1.00 65.94 405 ALA A CA 1
ATOM 3325 C C . ALA A 1 405 ? 73.153 3.045 -73.731 1.00 65.94 405 ALA A C 1
ATOM 3327 O O . ALA A 1 405 ? 72.458 2.746 -72.760 1.00 65.94 405 ALA A O 1
ATOM 3328 N N . VAL A 1 406 ? 74.478 3.205 -73.611 1.00 65.31 406 VAL A N 1
ATOM 3329 C CA . VAL A 1 406 ? 75.201 3.061 -72.331 1.00 65.31 406 VAL A CA 1
ATOM 3330 C C . VAL A 1 406 ? 74.881 4.203 -71.353 1.00 65.31 406 VAL A C 1
ATOM 3332 O O . VAL A 1 406 ? 74.748 3.966 -70.152 1.00 65.31 406 VAL A O 1
ATOM 3335 N N . ILE A 1 407 ? 74.713 5.438 -71.841 1.00 63.12 407 ILE A N 1
ATOM 3336 C CA . ILE A 1 407 ? 74.366 6.602 -71.002 1.00 63.12 407 ILE A CA 1
ATOM 3337 C C . ILE A 1 407 ? 72.927 6.490 -70.477 1.00 63.12 407 ILE A C 1
ATOM 3339 O O . ILE A 1 407 ? 72.675 6.786 -69.304 1.00 63.12 407 ILE A O 1
ATOM 3343 N N . ASP A 1 408 ? 72.002 6.013 -71.310 1.00 63.84 408 ASP A N 1
ATOM 3344 C CA . ASP A 1 408 ? 70.606 5.805 -70.921 1.00 63.84 408 ASP A CA 1
ATOM 3345 C C . ASP A 1 408 ? 70.449 4.622 -69.947 1.00 63.84 408 ASP A C 1
ATOM 3347 O O . ASP A 1 408 ? 69.667 4.712 -68.998 1.00 63.84 408 ASP A O 1
ATOM 3351 N N . GLY A 1 409 ? 71.280 3.578 -70.069 1.00 70.81 409 GLY A N 1
ATOM 3352 C CA . GLY A 1 409 ? 71.356 2.487 -69.088 1.00 70.81 409 GLY A CA 1
ATOM 3353 C C . GLY A 1 409 ? 71.788 2.950 -67.689 1.00 70.81 409 GLY A C 1
ATOM 3354 O O . GLY A 1 409 ? 71.202 2.545 -66.686 1.00 70.81 409 GLY A O 1
ATOM 3355 N N . VAL A 1 410 ? 72.756 3.869 -67.596 1.00 70.75 410 VAL A N 1
ATOM 3356 C CA . VAL A 1 410 ? 73.209 4.429 -66.306 1.00 70.75 410 VAL A CA 1
ATOM 3357 C C . VAL A 1 410 ? 72.166 5.371 -65.684 1.00 70.75 410 VAL A C 1
ATOM 3359 O O . VAL A 1 410 ? 72.049 5.429 -64.457 1.00 70.75 410 VAL A O 1
ATOM 3362 N N . ARG A 1 411 ? 71.383 6.101 -66.494 1.00 72.69 411 ARG A N 1
ATOM 3363 C CA . ARG A 1 411 ? 70.254 6.913 -65.994 1.00 72.69 411 ARG A CA 1
ATOM 3364 C C . ARG A 1 411 ? 69.100 6.046 -65.497 1.00 72.69 411 ARG A C 1
ATOM 3366 O O . ARG A 1 411 ? 68.548 6.352 -64.445 1.00 72.69 411 ARG A O 1
ATOM 3373 N N . ALA A 1 412 ? 68.777 4.963 -66.203 1.00 73.31 412 ALA A N 1
ATOM 3374 C CA . ALA A 1 412 ? 67.737 4.024 -65.791 1.00 73.31 412 ALA A CA 1
ATOM 3375 C C . ALA A 1 412 ? 68.059 3.363 -64.440 1.00 73.31 412 ALA A C 1
ATOM 3377 O O . ALA A 1 412 ? 67.182 3.285 -63.583 1.00 73.31 412 ALA A O 1
ATOM 3378 N N . LEU A 1 413 ? 69.321 2.982 -64.209 1.00 75.31 413 LEU A N 1
ATOM 3379 C CA . LEU A 1 413 ? 69.754 2.392 -62.937 1.00 75.31 413 LEU A CA 1
ATOM 3380 C C . LEU A 1 413 ? 69.651 3.373 -61.757 1.00 75.31 413 LEU A C 1
ATOM 3382 O O . LEU A 1 413 ? 69.168 2.988 -60.700 1.00 75.31 413 LEU A O 1
ATOM 3386 N N . ARG A 1 414 ? 70.004 4.658 -61.931 1.00 70.38 414 ARG A N 1
ATOM 3387 C CA . ARG A 1 414 ? 69.822 5.663 -60.860 1.00 70.38 414 ARG A CA 1
ATOM 3388 C C . ARG A 1 414 ? 68.354 5.935 -60.544 1.00 70.38 414 ARG A C 1
ATOM 3390 O O . ARG A 1 414 ? 68.008 6.083 -59.383 1.00 70.38 414 ARG A O 1
ATOM 3397 N N . VAL A 1 415 ? 67.491 5.990 -61.558 1.00 76.12 415 VAL A N 1
ATOM 3398 C CA . VAL A 1 415 ? 66.043 6.164 -61.355 1.00 76.12 415 VAL A CA 1
ATOM 3399 C C . VAL A 1 415 ? 65.445 4.946 -60.642 1.00 76.12 415 VAL A C 1
ATOM 3401 O O . VAL A 1 415 ? 64.612 5.109 -59.756 1.00 76.12 415 VAL A O 1
ATOM 3404 N N . GLN A 1 416 ? 65.903 3.735 -60.971 1.00 71.12 416 GLN A N 1
ATOM 3405 C CA . GLN A 1 416 ? 65.502 2.516 -60.265 1.00 71.12 416 GLN A CA 1
ATOM 3406 C C . GLN A 1 416 ? 65.984 2.502 -58.807 1.00 71.12 416 GLN A C 1
ATOM 3408 O O . GLN A 1 416 ? 65.186 2.199 -57.926 1.00 71.12 416 GLN A O 1
ATOM 3413 N N . GLU A 1 417 ? 67.233 2.891 -58.529 1.00 77.94 417 GLU A N 1
ATOM 3414 C CA . GLU A 1 417 ? 67.763 2.967 -57.158 1.00 77.94 417 GLU A CA 1
ATOM 3415 C C . GLU A 1 417 ? 67.062 4.034 -56.298 1.00 77.94 417 GLU A C 1
ATOM 3417 O O . GLU A 1 417 ? 66.782 3.782 -55.126 1.00 77.94 417 GLU A O 1
ATOM 3422 N N . GLU A 1 418 ? 66.744 5.210 -56.852 1.00 76.06 418 GLU A N 1
ATOM 3423 C CA . GLU A 1 418 ? 65.996 6.256 -56.136 1.00 76.06 418 GLU A CA 1
ATOM 3424 C C . GLU A 1 418 ? 64.549 5.815 -55.854 1.00 76.06 418 GLU A C 1
ATOM 3426 O O . GLU A 1 418 ? 64.078 5.939 -54.723 1.00 76.06 418 GLU A O 1
ATOM 3431 N N . HIS A 1 419 ? 63.870 5.179 -56.817 1.00 77.69 419 HIS A N 1
ATOM 3432 C CA . HIS A 1 419 ? 62.549 4.588 -56.576 1.00 77.69 419 HIS A CA 1
ATOM 3433 C C . HIS A 1 419 ? 62.582 3.459 -55.540 1.00 77.69 419 HIS A C 1
ATOM 3435 O O . HIS A 1 419 ? 61.661 3.347 -54.732 1.00 77.69 419 HIS A O 1
ATOM 3441 N N . GLU A 1 420 ? 63.634 2.639 -55.517 1.00 80.38 420 GLU A N 1
ATOM 3442 C CA . GLU A 1 420 ? 63.789 1.579 -54.521 1.00 80.38 420 GLU A CA 1
ATOM 3443 C C . GLU A 1 420 ? 64.029 2.150 -53.112 1.00 80.38 420 GLU A C 1
ATOM 3445 O O . GLU A 1 420 ? 63.495 1.633 -52.126 1.00 80.38 420 GLU A O 1
ATOM 3450 N N . ARG A 1 421 ? 64.785 3.251 -52.996 1.00 78.06 421 ARG A N 1
ATOM 3451 C CA . ARG A 1 421 ? 64.982 3.973 -51.727 1.00 78.06 421 ARG A CA 1
ATOM 3452 C C . ARG A 1 421 ? 63.685 4.594 -51.225 1.00 78.06 421 ARG A C 1
ATOM 3454 O O . ARG A 1 421 ? 63.332 4.368 -50.068 1.00 78.06 421 ARG A O 1
ATOM 3461 N N . GLU A 1 422 ? 62.955 5.297 -52.087 1.00 80.19 422 GLU A N 1
ATOM 3462 C CA . GLU A 1 422 ? 61.649 5.872 -51.749 1.00 80.19 422 GLU A CA 1
ATOM 3463 C C . GLU A 1 422 ? 60.632 4.791 -51.363 1.00 80.19 422 GLU A C 1
ATOM 3465 O O . GLU A 1 422 ? 59.840 4.983 -50.440 1.00 80.19 422 GLU A O 1
ATOM 3470 N N . TRP A 1 423 ? 60.655 3.638 -52.037 1.00 80.00 423 TRP A N 1
ATOM 3471 C CA . TRP A 1 423 ? 59.786 2.509 -51.716 1.00 80.00 423 TRP A CA 1
ATOM 3472 C C . TRP A 1 423 ? 60.129 1.906 -50.347 1.00 80.00 423 TRP A C 1
ATOM 3474 O O . TRP A 1 423 ? 59.241 1.734 -49.514 1.00 80.00 423 TRP A O 1
ATOM 3484 N N . ARG A 1 424 ? 61.420 1.693 -50.048 1.00 76.25 424 ARG A N 1
ATOM 3485 C CA . ARG A 1 424 ? 61.875 1.227 -48.724 1.00 76.25 424 ARG A CA 1
ATOM 3486 C C . ARG A 1 424 ? 61.621 2.241 -47.607 1.00 76.25 424 ARG A C 1
ATOM 3488 O O . ARG A 1 424 ? 61.473 1.852 -46.450 1.00 76.25 424 ARG A O 1
ATOM 3495 N N . GLU A 1 425 ? 61.606 3.536 -47.901 1.00 80.69 425 GLU A N 1
ATOM 3496 C CA . GLU A 1 425 ? 61.222 4.574 -46.937 1.00 80.69 425 GLU A CA 1
ATOM 3497 C C . GLU A 1 425 ? 59.716 4.605 -46.681 1.00 80.69 425 GLU A C 1
ATOM 3499 O O . GLU A 1 425 ? 59.311 4.682 -45.521 1.00 80.69 425 GLU A O 1
ATOM 3504 N N . LYS A 1 426 ? 58.891 4.460 -47.724 1.00 83.56 426 LYS A N 1
ATOM 3505 C CA . LYS A 1 426 ? 57.431 4.357 -47.589 1.00 83.56 426 LYS A CA 1
ATOM 3506 C C . LYS A 1 426 ? 57.018 3.109 -46.810 1.00 83.56 426 LYS A C 1
ATOM 3508 O O . LYS A 1 426 ? 56.272 3.245 -45.848 1.00 83.56 426 LYS A O 1
ATOM 3513 N N . GLU A 1 427 ? 57.585 1.943 -47.121 1.00 84.81 427 GLU A N 1
ATOM 3514 C CA . GLU A 1 427 ? 57.341 0.696 -46.376 1.00 84.81 427 GLU A CA 1
ATOM 3515 C C . GLU A 1 427 ? 57.732 0.821 -44.896 1.00 84.81 427 GLU A C 1
ATOM 3517 O O . GLU A 1 427 ? 56.975 0.424 -44.010 1.00 84.81 427 GLU A O 1
ATOM 3522 N N . ARG A 1 428 ? 58.887 1.433 -44.590 1.00 82.31 428 ARG A N 1
ATOM 3523 C CA . ARG A 1 428 ? 59.298 1.675 -43.195 1.00 82.31 428 ARG A CA 1
ATOM 3524 C C . ARG A 1 428 ? 58.352 2.634 -42.472 1.00 82.31 428 ARG A C 1
ATOM 3526 O O . ARG A 1 428 ? 57.992 2.367 -41.328 1.00 82.31 428 ARG A O 1
ATOM 3533 N N . ALA A 1 429 ? 57.930 3.714 -43.127 1.00 85.31 429 ALA A N 1
ATOM 3534 C CA . ALA A 1 429 ? 57.002 4.683 -42.550 1.00 85.31 429 ALA A CA 1
ATOM 3535 C C . ALA A 1 429 ? 55.594 4.095 -42.345 1.00 85.31 429 ALA A C 1
ATOM 3537 O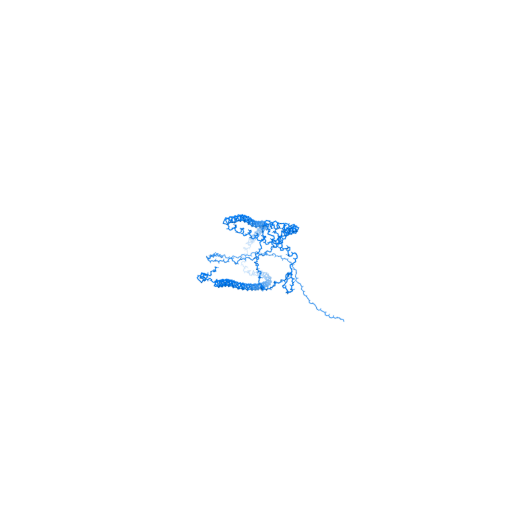 O . ALA A 1 429 ? 54.930 4.403 -41.355 1.00 85.31 429 ALA A O 1
ATOM 3538 N N . GLU A 1 430 ? 55.126 3.241 -43.254 1.00 83.81 430 GLU A N 1
ATOM 3539 C CA . GLU A 1 430 ? 53.854 2.527 -43.122 1.00 83.81 430 GLU A CA 1
ATOM 3540 C C . GLU A 1 430 ? 53.917 1.481 -42.004 1.00 83.81 430 GLU A C 1
ATOM 3542 O O . GLU A 1 430 ? 53.030 1.454 -41.149 1.00 83.81 430 GLU A O 1
ATOM 3547 N N . ALA A 1 431 ? 55.001 0.704 -41.921 1.00 86.69 431 ALA A N 1
ATOM 3548 C CA . ALA A 1 431 ? 55.227 -0.239 -40.830 1.00 86.69 431 ALA A CA 1
ATOM 3549 C C . ALA A 1 431 ? 55.291 0.459 -39.458 1.00 86.69 431 ALA A C 1
ATOM 3551 O O . ALA A 1 431 ? 54.725 -0.038 -38.484 1.00 86.69 431 ALA A O 1
ATOM 3552 N N . GLU A 1 432 ? 55.926 1.631 -39.372 1.00 88.81 432 GLU A N 1
ATOM 3553 C CA . GLU A 1 432 ? 55.988 2.421 -38.139 1.00 88.81 432 GLU A CA 1
ATOM 3554 C C . GLU A 1 432 ? 54.617 2.990 -37.743 1.00 88.81 432 GLU A C 1
ATOM 3556 O O . GLU A 1 432 ? 54.225 2.879 -36.581 1.00 88.81 432 GLU A O 1
ATOM 3561 N N . LYS A 1 433 ? 53.836 3.513 -38.700 1.00 89.00 433 LYS A N 1
ATOM 3562 C CA . LYS A 1 433 ? 52.452 3.963 -38.454 1.00 89.00 433 LYS A CA 1
ATOM 3563 C C . LYS A 1 433 ? 51.565 2.830 -37.953 1.00 89.00 433 LYS A C 1
ATOM 3565 O O . LYS A 1 433 ? 50.792 3.023 -37.017 1.00 89.00 433 LYS A O 1
ATOM 3570 N N . ILE A 1 434 ? 51.688 1.651 -38.558 1.00 89.25 434 ILE A N 1
ATOM 3571 C CA . ILE A 1 434 ? 50.956 0.455 -38.143 1.00 89.25 434 ILE A CA 1
ATOM 3572 C C . ILE A 1 434 ? 51.377 0.047 -36.724 1.00 89.25 434 ILE A C 1
ATOM 3574 O O . ILE A 1 434 ? 50.512 -0.220 -35.890 1.00 89.25 434 ILE A O 1
ATOM 3578 N N . ARG A 1 435 ? 52.681 0.060 -36.410 1.00 91.88 435 ARG A N 1
ATOM 3579 C CA . ARG A 1 435 ? 53.186 -0.244 -35.061 1.00 91.88 435 ARG A CA 1
ATOM 3580 C C . ARG A 1 435 ? 52.629 0.725 -34.016 1.00 91.88 435 ARG A C 1
ATOM 3582 O O . ARG A 1 435 ? 52.101 0.271 -33.005 1.00 91.88 435 ARG A O 1
ATOM 3589 N N . LEU A 1 436 ? 52.678 2.031 -34.288 1.00 92.69 436 LEU A N 1
ATOM 3590 C CA . LEU A 1 436 ? 52.133 3.068 -33.406 1.00 92.69 436 LEU A CA 1
ATOM 3591 C C . LEU A 1 436 ? 50.622 2.904 -33.198 1.00 92.69 436 LEU A C 1
ATOM 3593 O O . LEU A 1 436 ? 50.157 2.953 -32.064 1.00 92.69 436 LEU A O 1
ATOM 3597 N N . MET A 1 437 ? 49.858 2.612 -34.257 1.00 88.94 437 MET A N 1
ATOM 3598 C CA . MET A 1 437 ? 48.427 2.320 -34.123 1.00 88.94 437 MET A CA 1
ATOM 3599 C C . MET A 1 437 ? 48.152 1.103 -33.235 1.00 88.94 437 MET A C 1
ATOM 3601 O O . MET A 1 437 ? 47.216 1.128 -32.437 1.00 88.94 437 MET A O 1
ATOM 3605 N N . TYR A 1 438 ? 48.948 0.036 -33.347 1.00 91.19 438 TYR A N 1
ATOM 3606 C CA . TYR A 1 438 ? 48.796 -1.134 -32.481 1.00 91.19 438 TYR A CA 1
ATOM 3607 C C . TYR A 1 438 ? 49.180 -0.843 -31.027 1.00 91.19 438 TYR A C 1
ATOM 3609 O O . TYR A 1 438 ? 48.495 -1.322 -30.122 1.00 91.19 438 TYR A O 1
ATOM 3617 N N . GLU A 1 439 ? 50.224 -0.048 -30.790 1.00 94.12 439 GLU A N 1
ATOM 3618 C CA . GLU A 1 439 ? 50.616 0.410 -29.451 1.00 94.12 439 GLU A CA 1
ATOM 3619 C C . GLU A 1 439 ? 49.522 1.288 -28.814 1.00 94.12 439 GLU A C 1
ATOM 3621 O O . GLU A 1 439 ? 49.176 1.098 -27.646 1.00 94.12 439 GLU A O 1
ATOM 3626 N N . ASP A 1 440 ? 48.913 2.192 -29.582 1.00 91.19 440 ASP A N 1
ATOM 3627 C CA . ASP A 1 440 ? 47.790 3.025 -29.135 1.00 91.19 440 ASP A CA 1
ATOM 3628 C C . ASP A 1 440 ? 46.540 2.191 -28.843 1.00 91.19 440 ASP A C 1
ATOM 3630 O O . ASP A 1 440 ? 45.903 2.360 -27.801 1.00 91.19 440 ASP A O 1
ATOM 3634 N N . LEU A 1 441 ? 46.219 1.227 -29.710 1.00 92.25 441 LEU A N 1
ATOM 3635 C CA . LEU A 1 441 ? 45.102 0.308 -29.498 1.00 92.25 441 LEU A CA 1
ATOM 3636 C C . LEU A 1 441 ? 45.319 -0.566 -28.254 1.00 92.25 441 LEU A C 1
ATOM 3638 O O . LEU A 1 441 ? 44.371 -0.837 -27.515 1.00 92.25 441 LEU A O 1
ATOM 3642 N N . ALA A 1 442 ? 46.554 -1.009 -28.007 1.00 93.69 442 ALA A N 1
ATOM 3643 C CA . ALA A 1 442 ? 46.909 -1.770 -26.814 1.00 93.69 442 ALA A CA 1
ATOM 3644 C C . ALA A 1 442 ? 46.764 -0.923 -25.540 1.00 93.69 442 ALA A C 1
ATOM 3646 O O . ALA A 1 442 ? 46.155 -1.389 -24.575 1.00 93.69 442 ALA A O 1
ATOM 3647 N N . ARG A 1 443 ? 47.234 0.333 -25.555 1.00 94.50 443 ARG A N 1
ATOM 3648 C CA . ARG A 1 443 ? 47.051 1.280 -24.442 1.00 94.50 443 ARG A CA 1
ATOM 3649 C C . ARG A 1 443 ? 45.575 1.545 -24.155 1.00 94.50 443 ARG A C 1
ATOM 3651 O O . ARG A 1 443 ? 45.145 1.370 -23.018 1.00 94.50 443 ARG A O 1
ATOM 3658 N N . ALA A 1 444 ? 44.780 1.844 -25.182 1.00 93.62 444 ALA A N 1
ATOM 3659 C CA . ALA A 1 444 ? 43.345 2.085 -25.037 1.00 93.62 444 ALA A CA 1
ATOM 3660 C C . ALA A 1 444 ? 42.593 0.863 -24.473 1.00 93.62 444 ALA A C 1
ATOM 3662 O O . ALA A 1 444 ? 41.686 1.006 -23.652 1.00 93.62 444 ALA A O 1
ATOM 3663 N N . ARG A 1 445 ? 42.980 -0.359 -24.872 1.00 91.75 445 ARG A N 1
ATOM 3664 C CA . ARG A 1 445 ? 42.414 -1.600 -24.315 1.00 91.75 445 ARG A CA 1
ATOM 3665 C C . ARG A 1 445 ? 42.755 -1.781 -22.837 1.00 91.75 445 ARG A C 1
ATOM 3667 O O . ARG A 1 445 ? 41.880 -2.185 -22.069 1.00 91.75 445 ARG A O 1
ATOM 3674 N N . GLU A 1 446 ? 43.987 -1.484 -22.427 1.00 93.69 446 GLU A N 1
ATOM 3675 C CA . GLU A 1 446 ? 44.381 -1.599 -21.019 1.00 93.69 446 GLU A CA 1
ATOM 3676 C C . GLU A 1 446 ? 43.695 -0.524 -20.164 1.00 93.69 446 GLU A C 1
ATOM 3678 O O . GLU A 1 446 ? 43.164 -0.836 -19.100 1.00 93.69 446 GLU A O 1
ATOM 3683 N N . GLU A 1 447 ? 43.580 0.709 -20.660 1.00 94.06 447 GLU A N 1
ATOM 3684 C CA . GLU A 1 447 ? 42.806 1.775 -20.011 1.00 94.06 447 GLU A CA 1
ATOM 3685 C C . GLU A 1 447 ? 41.329 1.396 -19.859 1.00 94.06 447 GLU A C 1
ATOM 3687 O O . GLU A 1 447 ? 40.755 1.549 -18.778 1.00 94.06 447 GLU A O 1
ATOM 3692 N N . GLN A 1 448 ? 40.716 0.826 -20.902 1.00 92.06 448 GLN A N 1
ATOM 3693 C CA . GLN A 1 448 ? 39.337 0.341 -20.851 1.00 92.06 448 GLN A CA 1
ATOM 3694 C C . GLN A 1 448 ? 39.170 -0.773 -19.809 1.00 92.06 448 GLN A C 1
ATOM 3696 O O . GLN A 1 448 ? 38.190 -0.791 -19.058 1.00 92.06 448 GLN A O 1
ATOM 3701 N N . LYS A 1 449 ? 40.125 -1.704 -19.742 1.00 94.56 449 LYS A N 1
ATOM 3702 C CA . LYS A 1 449 ? 40.132 -2.790 -18.758 1.00 94.56 449 LYS A CA 1
ATOM 3703 C C . LYS A 1 449 ? 40.272 -2.246 -17.337 1.00 94.56 449 LYS A C 1
ATOM 3705 O O . LYS A 1 449 ? 39.495 -2.646 -16.472 1.00 94.56 449 LYS A O 1
ATOM 3710 N N . ILE A 1 450 ? 41.192 -1.312 -17.102 1.00 95.62 450 ILE A N 1
ATOM 3711 C CA . ILE A 1 450 ? 41.389 -0.658 -15.800 1.00 95.62 450 ILE A CA 1
ATOM 3712 C C . ILE A 1 450 ? 40.131 0.112 -15.391 1.00 95.62 450 ILE A C 1
ATOM 3714 O O . ILE A 1 450 ? 39.669 -0.029 -14.261 1.00 95.62 450 ILE A O 1
ATOM 3718 N N . TYR A 1 451 ? 39.531 0.874 -16.307 1.00 94.19 451 TYR A N 1
ATOM 3719 C CA . TYR A 1 451 ? 38.289 1.599 -16.050 1.00 94.19 451 TYR A CA 1
ATOM 3720 C C . TYR A 1 451 ? 37.149 0.649 -15.665 1.00 94.19 451 TYR A C 1
ATOM 3722 O O . TYR A 1 451 ? 36.459 0.877 -14.672 1.00 94.19 451 TYR A O 1
ATOM 3730 N N . LYS A 1 452 ? 36.990 -0.461 -16.398 1.00 94.50 452 LYS A N 1
ATOM 3731 C CA . LYS A 1 452 ? 35.982 -1.483 -16.092 1.00 94.50 452 LYS A CA 1
ATOM 3732 C C . LYS A 1 452 ? 36.230 -2.145 -14.734 1.00 94.50 452 LYS A C 1
ATOM 3734 O O . LYS A 1 452 ? 35.279 -2.365 -13.992 1.00 94.50 452 LYS A O 1
ATOM 3739 N N . LEU A 1 453 ? 37.487 -2.443 -14.398 1.00 94.19 453 LEU A N 1
ATOM 3740 C CA . LEU A 1 453 ? 37.859 -2.992 -13.091 1.00 94.19 453 LEU A CA 1
ATOM 3741 C C . LEU A 1 453 ? 37.557 -2.011 -11.957 1.00 94.19 453 LEU A C 1
ATOM 3743 O O . LEU A 1 453 ? 37.011 -2.421 -10.937 1.00 94.19 453 LEU A O 1
ATOM 3747 N N . LYS A 1 454 ? 37.857 -0.723 -12.145 1.00 95.12 454 LYS A N 1
ATOM 3748 C CA . LYS A 1 454 ? 37.544 0.322 -11.168 1.00 95.12 454 LYS A CA 1
ATOM 3749 C C . LYS A 1 454 ? 36.038 0.460 -10.957 1.00 95.12 454 LYS A C 1
ATOM 3751 O O . LYS A 1 454 ? 35.595 0.454 -9.819 1.00 95.12 454 LYS A O 1
ATOM 3756 N N . LEU A 1 455 ? 35.256 0.493 -12.036 1.00 94.12 455 LEU A N 1
ATOM 3757 C CA . LEU A 1 455 ? 33.797 0.559 -11.951 1.00 94.12 455 LEU A CA 1
ATOM 3758 C C . LEU A 1 455 ? 33.214 -0.642 -11.191 1.00 94.12 455 LEU A C 1
ATOM 3760 O O . LEU A 1 455 ? 32.340 -0.464 -10.350 1.00 94.12 455 LEU A O 1
ATOM 3764 N N . LEU A 1 456 ? 33.713 -1.853 -11.455 1.00 94.88 456 LEU A N 1
ATOM 3765 C CA . LEU A 1 456 ? 33.300 -3.056 -10.724 1.00 94.88 456 LEU A CA 1
ATOM 3766 C C . LEU A 1 456 ? 33.697 -2.996 -9.243 1.00 94.88 456 LEU A C 1
ATOM 3768 O O . LEU A 1 456 ? 32.924 -3.422 -8.389 1.00 94.88 456 LEU A O 1
ATOM 3772 N N . ALA A 1 457 ? 34.882 -2.467 -8.930 1.00 94.25 457 ALA A N 1
ATOM 3773 C CA . ALA A 1 457 ? 35.320 -2.278 -7.551 1.00 94.25 457 ALA A CA 1
ATOM 3774 C C . ALA A 1 457 ? 34.435 -1.260 -6.814 1.00 94.25 457 ALA A C 1
ATOM 3776 O O . ALA A 1 457 ? 33.998 -1.543 -5.701 1.00 94.25 457 ALA A O 1
ATOM 3777 N N . ASP A 1 458 ? 34.120 -0.128 -7.446 1.00 93.25 458 ASP A N 1
ATOM 3778 C CA . ASP A 1 458 ? 33.242 0.905 -6.891 1.00 93.25 458 ASP A CA 1
ATOM 3779 C C . ASP A 1 458 ? 31.822 0.349 -6.661 1.00 93.25 458 ASP A C 1
ATOM 3781 O O . ASP A 1 458 ? 31.269 0.504 -5.573 1.00 93.25 458 ASP A O 1
ATOM 3785 N N . GLN A 1 459 ? 31.274 -0.406 -7.623 1.00 93.06 459 GLN A N 1
ATOM 3786 C CA . GLN A 1 459 ? 29.987 -1.100 -7.472 1.00 93.06 459 GLN A CA 1
ATOM 3787 C C . GLN A 1 459 ? 29.999 -2.093 -6.305 1.00 93.06 459 GLN A C 1
ATOM 3789 O O . GLN A 1 459 ? 29.088 -2.086 -5.480 1.00 93.06 459 GLN A O 1
ATOM 3794 N N . ALA A 1 460 ? 31.048 -2.908 -6.182 1.00 93.94 460 ALA A N 1
ATOM 3795 C CA . ALA A 1 460 ? 31.173 -3.853 -5.077 1.00 93.94 460 ALA A CA 1
ATOM 3796 C C . ALA A 1 460 ? 31.268 -3.143 -3.713 1.00 93.94 460 ALA A C 1
ATOM 3798 O O . ALA A 1 460 ? 30.726 -3.635 -2.722 1.00 93.94 460 ALA A O 1
ATOM 3799 N N . GLN A 1 461 ? 31.930 -1.983 -3.642 1.00 94.75 461 GLN A N 1
ATOM 3800 C CA . GLN A 1 461 ? 31.977 -1.167 -2.424 1.00 94.75 461 GLN A CA 1
ATOM 3801 C C . GLN A 1 461 ? 30.597 -0.600 -2.072 1.00 94.75 461 GLN A C 1
ATOM 3803 O O . GLN A 1 461 ? 30.171 -0.694 -0.920 1.00 94.75 461 GLN A O 1
ATOM 3808 N N . GLU A 1 462 ? 29.871 -0.055 -3.049 1.00 92.94 462 GLU A N 1
ATOM 3809 C CA . GLU A 1 462 ? 28.508 0.448 -2.848 1.00 92.94 462 GLU A CA 1
ATOM 3810 C C . GLU A 1 462 ? 27.553 -0.661 -2.384 1.00 92.94 462 GLU A C 1
ATOM 3812 O O . GLU A 1 462 ? 26.796 -0.461 -1.429 1.00 92.94 462 GLU A O 1
ATOM 3817 N N . GLU A 1 463 ? 27.632 -1.850 -2.988 1.00 91.88 463 GLU A N 1
ATOM 3818 C CA . GLU A 1 463 ? 26.863 -3.029 -2.581 1.00 91.88 463 GLU A CA 1
ATOM 3819 C C . GLU A 1 463 ? 27.187 -3.458 -1.146 1.00 91.88 463 GLU A C 1
ATOM 3821 O O . GLU A 1 463 ? 26.272 -3.721 -0.361 1.00 91.88 463 GLU A O 1
ATOM 3826 N N . GLN A 1 464 ? 28.468 -3.471 -0.758 1.00 94.31 464 GLN A N 1
ATOM 3827 C CA . GLN A 1 464 ? 28.864 -3.769 0.620 1.00 94.31 464 GLN A CA 1
ATOM 3828 C C . GLN A 1 464 ? 28.314 -2.735 1.607 1.00 94.31 464 GLN A C 1
ATOM 3830 O O . GLN A 1 464 ? 27.756 -3.109 2.640 1.00 94.31 464 GLN A O 1
ATOM 3835 N N . ILE A 1 465 ? 28.420 -1.441 1.298 1.00 95.62 465 ILE A N 1
ATOM 3836 C CA . ILE A 1 465 ? 27.892 -0.368 2.154 1.00 95.62 465 ILE A CA 1
ATOM 3837 C C . ILE A 1 465 ? 26.372 -0.502 2.304 1.00 95.62 465 ILE A C 1
ATOM 3839 O O . ILE A 1 465 ? 25.846 -0.411 3.419 1.00 95.62 465 ILE A O 1
ATOM 3843 N N . ALA A 1 466 ? 25.657 -0.755 1.205 1.00 93.12 466 ALA A N 1
ATOM 3844 C CA . ALA A 1 466 ? 24.217 -0.977 1.222 1.00 93.12 466 ALA A CA 1
ATOM 3845 C C . ALA A 1 466 ? 23.848 -2.211 2.060 1.00 93.12 466 ALA A C 1
ATOM 3847 O O . ALA A 1 466 ? 22.954 -2.130 2.907 1.00 93.12 466 ALA A O 1
ATOM 3848 N N . TYR A 1 467 ? 24.577 -3.318 1.892 1.00 94.31 467 TYR A N 1
ATOM 3849 C CA . TYR A 1 467 ? 24.396 -4.539 2.671 1.00 94.31 467 TYR A CA 1
ATOM 3850 C C . TYR A 1 467 ? 24.569 -4.286 4.171 1.00 94.31 467 TYR A C 1
ATOM 3852 O O . TYR A 1 467 ? 23.681 -4.623 4.956 1.00 94.31 467 TYR A O 1
ATOM 3860 N N . TYR A 1 468 ? 25.654 -3.627 4.587 1.00 94.44 468 TYR A N 1
ATOM 3861 C CA . TYR A 1 468 ? 25.884 -3.322 6.000 1.00 94.44 468 TYR A CA 1
ATOM 3862 C C . TYR A 1 468 ? 24.828 -2.377 6.574 1.00 94.44 468 TYR A C 1
ATOM 3864 O O . TYR A 1 468 ? 24.377 -2.586 7.700 1.00 94.44 468 TYR A O 1
ATOM 3872 N N . ARG A 1 469 ? 24.376 -1.377 5.808 1.00 95.38 469 ARG A N 1
ATOM 3873 C CA . ARG A 1 469 ? 23.284 -0.485 6.226 1.00 95.38 469 ARG A CA 1
ATOM 3874 C C . ARG A 1 469 ? 21.980 -1.258 6.447 1.00 95.38 469 ARG A C 1
ATOM 3876 O O . ARG A 1 469 ? 21.293 -1.017 7.440 1.00 95.38 469 ARG A O 1
ATOM 3883 N N . ILE A 1 470 ? 21.643 -2.186 5.551 1.00 93.06 470 ILE A N 1
ATOM 3884 C CA . ILE A 1 470 ? 20.456 -3.044 5.681 1.00 93.06 470 ILE A CA 1
ATOM 3885 C C . ILE A 1 470 ? 20.607 -3.990 6.877 1.00 93.06 470 ILE A C 1
ATOM 3887 O O . ILE A 1 470 ? 19.690 -4.111 7.683 1.00 93.06 470 ILE A O 1
ATOM 3891 N N . ALA A 1 471 ? 21.771 -4.614 7.056 1.00 94.69 471 ALA A N 1
ATOM 3892 C CA . ALA A 1 471 ? 22.027 -5.493 8.194 1.00 94.69 471 ALA A CA 1
ATOM 3893 C C . ALA A 1 471 ? 21.924 -4.741 9.535 1.00 94.69 471 ALA A C 1
ATOM 3895 O O . ALA A 1 471 ? 21.357 -5.254 10.501 1.00 94.69 471 ALA A O 1
ATOM 3896 N N . GLN A 1 472 ? 22.420 -3.501 9.600 1.00 95.00 472 GLN A N 1
ATOM 3897 C CA . GLN A 1 472 ? 22.287 -2.643 10.779 1.00 95.00 472 GLN A CA 1
ATOM 3898 C C . GLN A 1 472 ? 20.829 -2.271 11.062 1.00 95.00 472 GLN A C 1
ATOM 3900 O O . GLN A 1 472 ? 20.405 -2.349 12.215 1.00 95.00 472 GLN A O 1
ATOM 3905 N N . SER A 1 473 ? 20.050 -1.907 10.038 1.00 93.69 473 SER A N 1
ATOM 3906 C CA . SER A 1 473 ? 18.632 -1.575 10.219 1.00 93.69 473 SER A CA 1
ATOM 3907 C C . SER A 1 473 ? 17.810 -2.792 10.649 1.00 93.69 473 SER A C 1
ATOM 3909 O O . SER A 1 473 ? 16.986 -2.677 11.554 1.00 93.69 473 SER A O 1
ATOM 3911 N N . GLN A 1 474 ? 18.090 -3.973 10.090 1.00 90.56 474 GLN A N 1
ATOM 3912 C CA . GLN A 1 474 ? 17.479 -5.234 10.514 1.00 90.56 474 GLN A CA 1
ATOM 3913 C C . GLN A 1 474 ? 17.835 -5.573 11.962 1.00 90.56 474 GLN A C 1
ATOM 3915 O O . GLN A 1 474 ? 16.952 -5.909 12.749 1.00 90.56 474 GLN A O 1
ATOM 3920 N N . LYS A 1 475 ? 19.108 -5.429 12.351 1.00 94.06 475 LYS A N 1
ATOM 3921 C CA . LYS A 1 475 ? 19.544 -5.652 13.735 1.00 94.06 475 LYS A CA 1
ATOM 3922 C C . LYS A 1 475 ? 18.861 -4.685 14.705 1.00 94.06 475 LYS A C 1
ATOM 3924 O O . LYS A 1 475 ? 18.414 -5.115 15.765 1.00 94.06 475 LYS A O 1
ATOM 3929 N N . ALA A 1 476 ? 18.741 -3.407 14.342 1.00 93.44 476 ALA A N 1
ATOM 3930 C CA . ALA A 1 476 ? 18.033 -2.410 15.143 1.00 93.44 476 ALA A CA 1
ATOM 3931 C C . ALA A 1 476 ? 16.537 -2.740 15.277 1.00 93.44 476 ALA A C 1
ATOM 3933 O O . ALA A 1 476 ? 16.005 -2.700 16.384 1.00 93.44 476 ALA A O 1
ATOM 3934 N N . ALA A 1 477 ? 15.879 -3.141 14.185 1.00 93.06 477 ALA A N 1
ATOM 3935 C CA . ALA A 1 477 ? 14.478 -3.560 14.204 1.00 93.06 477 ALA A CA 1
ATOM 3936 C C . ALA A 1 477 ? 14.253 -4.794 15.092 1.00 93.06 477 ALA A C 1
ATOM 3938 O O . ALA A 1 477 ? 13.269 -4.852 15.823 1.00 93.06 477 ALA A O 1
ATOM 3939 N N . LEU A 1 478 ? 15.180 -5.755 15.078 1.00 93.50 478 LEU A N 1
ATOM 3940 C CA . LEU A 1 478 ? 15.108 -6.961 15.905 1.00 93.50 478 LEU A CA 1
ATOM 3941 C C . LEU A 1 478 ? 15.287 -6.631 17.397 1.00 93.50 478 LEU A C 1
ATOM 3943 O O . LEU A 1 478 ? 14.555 -7.153 18.236 1.00 93.50 478 LEU A O 1
ATOM 3947 N N . ILE A 1 479 ? 16.212 -5.724 17.730 1.00 94.75 479 ILE A N 1
ATOM 3948 C CA . ILE A 1 479 ? 16.393 -5.222 19.102 1.00 94.75 479 ILE A CA 1
ATOM 3949 C C . ILE A 1 479 ? 15.133 -4.492 19.582 1.00 94.75 479 ILE A C 1
ATOM 3951 O O . ILE A 1 479 ? 14.677 -4.741 20.696 1.00 94.75 479 ILE A O 1
ATOM 3955 N N . GLU A 1 480 ? 14.548 -3.632 18.750 1.00 92.50 480 GLU A N 1
ATOM 3956 C CA . GLU A 1 480 ? 13.335 -2.890 19.103 1.00 92.50 480 GLU A CA 1
ATOM 3957 C C . GLU A 1 480 ? 12.127 -3.823 19.266 1.00 92.50 480 GLU A C 1
ATOM 3959 O O . GLU A 1 480 ? 11.403 -3.726 20.253 1.00 92.50 480 GLU A O 1
ATOM 3964 N N . ALA A 1 481 ? 11.953 -4.799 18.369 1.00 92.50 481 ALA A N 1
ATOM 3965 C CA . ALA A 1 481 ? 10.909 -5.817 18.490 1.00 92.50 481 ALA A CA 1
ATOM 3966 C C . ALA A 1 481 ? 11.064 -6.642 19.777 1.00 92.50 481 ALA A C 1
ATOM 3968 O O . ALA A 1 481 ? 10.084 -6.892 20.481 1.00 92.50 481 ALA A O 1
ATOM 3969 N N . ARG A 1 482 ? 12.301 -7.014 20.135 1.00 94.31 482 ARG A N 1
ATOM 3970 C CA . ARG A 1 482 ? 12.594 -7.684 21.407 1.00 94.31 482 ARG A CA 1
ATOM 3971 C C . ARG A 1 482 ? 12.240 -6.798 22.602 1.00 94.31 482 ARG A C 1
ATOM 3973 O O . ARG A 1 482 ? 11.595 -7.279 23.527 1.00 94.31 482 ARG A O 1
ATOM 3980 N N . ARG A 1 483 ? 12.600 -5.513 22.568 1.00 94.19 483 ARG A N 1
ATOM 3981 C CA . ARG A 1 483 ? 12.266 -4.547 23.625 1.00 94.19 483 ARG A CA 1
ATOM 3982 C C . ARG A 1 483 ? 10.754 -4.386 23.794 1.00 94.19 483 ARG A C 1
ATOM 3984 O O . ARG A 1 483 ? 10.267 -4.340 24.920 1.00 94.19 483 ARG A O 1
ATOM 3991 N N . GLN A 1 484 ? 10.005 -4.334 22.694 1.00 92.75 484 GLN A N 1
ATOM 3992 C CA . GLN A 1 484 ? 8.542 -4.269 22.720 1.00 92.75 484 GLN A CA 1
ATOM 3993 C C . GLN A 1 484 ? 7.925 -5.550 23.290 1.00 92.75 484 GLN A C 1
ATOM 3995 O O . GLN A 1 484 ? 7.004 -5.471 24.101 1.00 92.75 484 GLN A O 1
ATOM 4000 N N . ALA A 1 485 ? 8.457 -6.721 22.928 1.00 92.44 485 ALA A N 1
ATOM 4001 C CA . ALA A 1 485 ? 8.018 -7.998 23.485 1.00 92.44 485 ALA A CA 1
ATOM 4002 C C . ALA A 1 485 ? 8.300 -8.098 24.994 1.00 92.44 485 ALA A C 1
ATOM 4004 O O . ALA A 1 485 ? 7.426 -8.518 25.751 1.00 92.44 485 ALA A O 1
ATOM 4005 N N . GLU A 1 486 ? 9.481 -7.665 25.445 1.00 93.19 486 GLU A N 1
ATOM 4006 C CA . GLU A 1 486 ? 9.841 -7.600 26.868 1.00 93.19 486 GLU A CA 1
ATOM 4007 C C . GLU A 1 486 ? 8.923 -6.626 27.629 1.00 93.19 486 GLU A C 1
ATOM 4009 O O . GLU A 1 486 ? 8.376 -6.992 28.668 1.00 93.19 486 GLU A O 1
ATOM 4014 N N . ALA A 1 487 ? 8.649 -5.438 27.077 1.00 93.31 487 ALA A N 1
ATOM 4015 C CA . ALA A 1 487 ? 7.728 -4.469 27.676 1.00 93.31 487 ALA A CA 1
ATOM 4016 C C . ALA A 1 487 ? 6.281 -4.992 27.755 1.00 93.31 487 ALA A C 1
ATOM 4018 O O . ALA A 1 487 ? 5.610 -4.816 28.774 1.00 93.31 487 ALA A O 1
ATOM 4019 N N . ALA A 1 488 ? 5.799 -5.666 26.707 1.00 92.69 488 ALA A N 1
ATOM 4020 C CA . ALA A 1 488 ? 4.483 -6.302 26.702 1.00 92.69 488 ALA A CA 1
ATOM 4021 C C . ALA A 1 488 ? 4.407 -7.449 27.722 1.00 92.69 488 ALA A C 1
ATOM 4023 O O . ALA A 1 488 ? 3.413 -7.585 28.438 1.00 92.69 488 ALA A O 1
ATOM 4024 N N . HIS A 1 489 ? 5.468 -8.251 27.834 1.00 92.62 489 HIS A N 1
ATOM 4025 C CA . HIS A 1 489 ? 5.564 -9.302 28.840 1.00 92.62 489 HIS A CA 1
ATOM 4026 C C . HIS A 1 489 ? 5.528 -8.724 30.260 1.00 92.62 489 HIS A C 1
ATOM 4028 O O . HIS A 1 489 ? 4.763 -9.198 31.098 1.00 92.62 489 HIS A O 1
ATOM 4034 N N . GLU A 1 490 ? 6.277 -7.653 30.518 1.00 94.19 490 GLU A N 1
ATOM 4035 C CA . GLU A 1 490 ? 6.287 -6.982 31.816 1.00 94.19 490 GLU A CA 1
ATOM 4036 C C . GLU A 1 490 ? 4.923 -6.354 32.152 1.00 94.19 490 GLU A C 1
ATOM 4038 O O . GLU A 1 490 ? 4.449 -6.455 33.286 1.00 94.19 490 GLU A O 1
ATOM 4043 N N . ALA A 1 491 ? 4.236 -5.766 31.166 1.00 93.12 491 ALA A N 1
ATOM 4044 C CA . ALA A 1 491 ? 2.871 -5.270 31.331 1.00 93.12 491 ALA A CA 1
ATOM 4045 C C . ALA A 1 491 ? 1.885 -6.399 31.681 1.00 93.12 491 ALA A C 1
ATOM 4047 O O . ALA A 1 491 ? 1.039 -6.231 32.563 1.00 93.12 491 ALA A O 1
ATOM 4048 N N . ASN A 1 492 ? 2.026 -7.570 31.053 1.00 92.56 492 ASN A N 1
ATOM 4049 C CA . ASN A 1 492 ? 1.214 -8.747 31.361 1.00 92.56 492 ASN A CA 1
ATOM 4050 C C . ASN A 1 492 ? 1.486 -9.288 32.771 1.00 92.56 492 ASN A C 1
ATOM 4052 O O . ASN A 1 492 ? 0.540 -9.667 33.463 1.00 92.56 492 ASN A O 1
ATOM 4056 N N . ILE A 1 493 ? 2.744 -9.287 33.226 1.00 94.81 493 ILE A N 1
ATOM 4057 C CA . ILE A 1 493 ? 3.094 -9.647 34.609 1.00 94.81 493 ILE A CA 1
ATOM 4058 C C . ILE A 1 493 ? 2.426 -8.677 35.590 1.00 94.81 493 ILE A C 1
ATOM 4060 O O . ILE A 1 493 ? 1.737 -9.124 36.506 1.00 94.81 493 ILE A O 1
ATOM 4064 N N . LYS A 1 494 ? 2.540 -7.362 35.365 1.00 94.94 494 LYS A N 1
ATOM 4065 C CA . LYS A 1 494 ? 1.900 -6.338 36.213 1.00 94.94 494 LYS A CA 1
ATOM 4066 C C . LYS A 1 494 ? 0.378 -6.488 36.250 1.00 94.94 494 LYS A C 1
ATOM 4068 O O . LYS A 1 494 ? -0.227 -6.373 37.313 1.00 94.94 494 LYS A O 1
ATOM 4073 N N . ASN A 1 495 ? -0.245 -6.786 35.108 1.00 94.88 495 ASN A N 1
ATOM 4074 C CA . ASN A 1 495 ? -1.678 -7.066 35.032 1.00 94.88 495 ASN A CA 1
ATOM 4075 C C . ASN A 1 495 ? -2.039 -8.320 35.846 1.00 94.88 495 ASN A C 1
ATOM 4077 O O . ASN A 1 495 ? -2.912 -8.261 36.710 1.00 94.88 495 ASN A O 1
ATOM 4081 N N . LYS A 1 496 ? -1.308 -9.425 35.658 1.00 95.19 496 LYS A N 1
ATOM 4082 C CA . LYS A 1 496 ? -1.490 -10.656 36.438 1.00 95.19 496 LYS A CA 1
ATOM 4083 C C . LYS A 1 496 ? -1.391 -10.391 37.944 1.00 95.19 496 LYS A C 1
ATOM 4085 O O . LYS A 1 496 ? -2.249 -10.849 38.693 1.00 95.19 496 LYS A O 1
ATOM 4090 N N . GLU A 1 497 ? -0.386 -9.644 38.392 1.00 95.38 497 GLU A N 1
ATOM 4091 C CA . GLU A 1 497 ? -0.230 -9.267 39.802 1.00 95.38 497 GLU A CA 1
ATOM 4092 C C . GLU A 1 497 ? -1.397 -8.415 40.314 1.00 95.38 497 GLU A C 1
ATOM 4094 O O . GLU A 1 497 ? -1.879 -8.635 41.426 1.00 95.38 497 GLU A O 1
ATOM 4099 N N . ALA A 1 498 ? -1.887 -7.467 39.511 1.00 94.38 498 ALA A N 1
ATOM 4100 C CA . ALA A 1 498 ? -3.050 -6.655 39.858 1.00 94.38 498 ALA A CA 1
ATOM 4101 C C . ALA A 1 498 ? -4.323 -7.507 39.997 1.00 94.38 498 ALA A C 1
ATOM 4103 O O . ALA A 1 498 ? -5.074 -7.332 40.957 1.00 94.38 498 ALA A O 1
ATOM 4104 N N . VAL A 1 499 ? -4.535 -8.468 39.093 1.00 94.75 499 VAL A N 1
ATOM 4105 C CA . VAL A 1 499 ? -5.660 -9.414 39.157 1.00 94.75 499 VAL A CA 1
ATOM 4106 C C . VAL A 1 499 ? -5.557 -10.306 40.394 1.00 94.75 499 VAL A C 1
ATOM 4108 O O . VAL A 1 499 ? -6.552 -10.483 41.094 1.00 94.75 499 VAL A O 1
ATOM 4111 N N . ILE A 1 500 ? -4.367 -10.823 40.719 1.00 94.44 500 ILE A N 1
ATOM 4112 C CA . ILE A 1 500 ? -4.154 -11.619 41.939 1.00 94.44 500 ILE A CA 1
ATOM 4113 C C . ILE A 1 500 ? -4.492 -10.789 43.182 1.00 94.44 500 ILE A C 1
ATOM 4115 O O . ILE A 1 500 ? -5.303 -11.228 43.997 1.00 94.44 500 ILE A O 1
ATOM 4119 N N . LYS A 1 501 ? -3.978 -9.557 43.285 1.00 95.44 501 LYS A N 1
ATOM 4120 C CA . LYS A 1 501 ? -4.313 -8.640 44.390 1.00 95.44 501 LYS A CA 1
ATOM 4121 C C . LYS A 1 501 ? -5.814 -8.361 44.471 1.00 95.44 501 LYS A C 1
ATOM 4123 O O . LYS A 1 501 ? -6.372 -8.305 45.563 1.00 95.44 501 LYS A O 1
ATOM 4128 N N . GLN A 1 502 ? -6.492 -8.209 43.335 1.00 94.00 502 GLN A N 1
ATOM 4129 C CA . GLN A 1 502 ? -7.941 -8.013 43.300 1.00 94.00 502 GLN A CA 1
ATOM 4130 C C . GLN A 1 502 ? -8.699 -9.250 43.808 1.00 94.00 502 GLN A C 1
ATOM 4132 O O . GLN A 1 502 ? -9.683 -9.114 44.541 1.00 94.00 502 GLN A O 1
ATOM 4137 N N . ILE A 1 503 ? -8.251 -10.455 43.446 1.00 93.06 503 ILE A N 1
ATOM 4138 C CA . ILE A 1 503 ? -8.816 -11.717 43.941 1.00 93.06 503 ILE A CA 1
ATOM 4139 C C . ILE A 1 503 ? -8.611 -11.825 45.453 1.00 93.06 503 ILE A C 1
ATOM 4141 O O . ILE A 1 503 ? -9.573 -12.121 46.161 1.00 93.06 503 ILE A O 1
ATOM 4145 N N . GLU A 1 504 ? -7.411 -11.528 45.952 1.00 94.50 504 GLU A N 1
ATOM 4146 C CA . GLU A 1 504 ? -7.096 -11.528 47.385 1.00 94.50 504 GLU A CA 1
ATOM 4147 C C . GLU A 1 504 ? -7.965 -10.529 48.156 1.00 94.50 504 GLU A C 1
ATOM 4149 O O . GLU A 1 504 ? -8.607 -10.904 49.135 1.00 94.50 504 GLU A O 1
ATOM 4154 N N . GLN A 1 505 ? -8.088 -9.289 47.674 1.00 94.31 505 GLN A N 1
ATOM 4155 C CA . GLN A 1 505 ? -8.954 -8.275 48.286 1.00 94.31 505 GLN A CA 1
ATOM 4156 C C . GLN A 1 505 ? -10.425 -8.700 48.293 1.00 94.31 505 GLN A C 1
ATOM 4158 O O . GLN A 1 505 ? -11.140 -8.485 49.274 1.00 94.31 505 GLN A O 1
ATOM 4163 N N . ASN A 1 506 ? -10.907 -9.312 47.211 1.00 93.12 506 ASN A N 1
ATOM 4164 C CA . ASN A 1 506 ? -12.272 -9.825 47.152 1.00 93.12 506 ASN A CA 1
ATOM 4165 C C . ASN A 1 506 ? -12.475 -11.020 48.091 1.00 93.12 506 ASN A C 1
ATOM 4167 O O . ASN A 1 506 ? -13.532 -11.121 48.716 1.00 93.12 506 ASN A O 1
ATOM 4171 N N . ALA A 1 507 ? -11.490 -11.910 48.212 1.00 93.50 507 ALA A N 1
ATOM 4172 C CA . ALA A 1 507 ? -11.517 -13.016 49.161 1.00 93.50 507 ALA A CA 1
ATOM 4173 C C . ALA A 1 507 ? -11.527 -12.498 50.608 1.00 93.50 507 ALA A C 1
ATOM 4175 O O . ALA A 1 507 ? -12.344 -12.954 51.407 1.00 93.50 507 ALA A O 1
ATOM 4176 N N . GLU A 1 508 ? -10.713 -11.488 50.926 1.00 93.12 508 GLU A N 1
ATOM 4177 C CA . GLU A 1 508 ? -10.687 -10.854 52.245 1.00 93.12 508 GLU A CA 1
ATOM 4178 C C . GLU A 1 508 ? -12.024 -10.175 52.566 1.00 93.12 508 GLU A C 1
ATOM 4180 O O . GLU A 1 508 ? -12.569 -10.378 53.651 1.00 93.12 508 GLU A O 1
ATOM 4185 N N . LYS A 1 509 ? -12.612 -9.440 51.612 1.00 92.50 509 LYS A N 1
ATOM 4186 C CA . LYS A 1 509 ? -13.951 -8.843 51.760 1.00 92.50 509 LYS A CA 1
ATOM 4187 C C . LYS A 1 509 ? -15.021 -9.899 52.025 1.00 92.50 509 LYS A C 1
ATOM 4189 O O . LYS A 1 509 ? -15.845 -9.709 52.915 1.00 92.50 509 LYS A O 1
ATOM 4194 N N . ARG A 1 510 ? -15.001 -11.029 51.305 1.00 91.31 510 ARG A N 1
ATOM 4195 C CA . ARG A 1 510 ? -15.927 -12.149 51.561 1.00 91.31 510 ARG A CA 1
ATOM 4196 C C . ARG A 1 510 ? -15.707 -12.753 52.944 1.00 91.31 510 ARG A C 1
ATOM 4198 O O . ARG A 1 510 ? -16.679 -12.989 53.653 1.00 91.31 510 ARG A O 1
ATOM 4205 N N . ALA A 1 511 ? -14.455 -12.971 53.344 1.00 91.62 511 ALA A N 1
ATOM 4206 C CA . ALA A 1 511 ? -14.120 -13.498 54.663 1.00 91.62 511 ALA A CA 1
ATOM 4207 C C . ALA A 1 511 ? -14.521 -12.532 55.790 1.00 91.62 511 ALA A C 1
ATOM 4209 O O . ALA A 1 511 ? -14.947 -12.971 56.856 1.00 91.62 511 ALA A O 1
ATOM 4210 N N . ARG A 1 512 ? -14.406 -11.219 55.567 1.00 90.25 512 ARG A N 1
ATOM 4211 C CA . ARG A 1 512 ? -14.860 -10.181 56.499 1.00 90.25 512 ARG A CA 1
ATOM 4212 C C . ARG A 1 512 ? -16.383 -10.166 56.613 1.00 90.25 512 ARG A C 1
ATOM 4214 O O . ARG A 1 512 ? -16.881 -10.322 57.716 1.00 90.25 512 ARG A O 1
ATOM 4221 N N . ALA A 1 513 ? -17.103 -10.130 55.493 1.00 89.06 513 ALA A N 1
ATOM 4222 C CA . ALA A 1 513 ? -18.565 -10.202 55.486 1.00 89.06 513 ALA A CA 1
ATOM 4223 C C . ALA A 1 513 ? -19.092 -11.502 56.122 1.00 89.06 513 ALA A C 1
ATOM 4225 O O . ALA A 1 513 ? -20.127 -11.508 56.782 1.00 89.06 513 ALA A O 1
ATOM 4226 N N . PHE A 1 514 ? -18.384 -12.622 55.941 1.00 88.12 514 PHE A N 1
ATOM 4227 C CA . PHE A 1 514 ? -18.725 -13.881 56.603 1.00 88.12 514 PHE A CA 1
ATOM 4228 C C . PHE A 1 514 ? -18.508 -13.809 58.121 1.00 88.12 514 PHE A C 1
ATOM 4230 O O . PHE A 1 514 ? -19.371 -14.254 58.875 1.00 88.12 514 PHE A O 1
ATOM 4237 N N . ARG A 1 515 ? -17.392 -13.219 58.573 1.00 88.38 515 ARG A N 1
ATOM 4238 C CA . ARG A 1 515 ? -17.127 -12.972 59.999 1.00 88.38 515 ARG A CA 1
ATOM 4239 C C . ARG A 1 515 ? -18.169 -12.046 60.620 1.00 88.38 515 ARG A C 1
ATOM 4241 O O . ARG A 1 515 ? -18.718 -12.400 61.652 1.00 88.38 515 ARG A O 1
ATOM 4248 N N . GLU A 1 516 ? -18.504 -10.940 59.964 1.00 88.44 516 GLU A N 1
ATOM 4249 C CA . GLU A 1 516 ? -19.542 -9.999 60.410 1.00 88.44 516 GLU A CA 1
ATOM 4250 C C . GLU A 1 516 ? -20.901 -10.694 60.553 1.00 88.44 516 GLU A C 1
ATOM 4252 O O . GLU A 1 516 ? -21.516 -10.606 61.609 1.00 88.44 516 GLU A O 1
ATOM 4257 N N . LYS A 1 517 ? -21.322 -11.496 59.564 1.00 87.75 517 LYS A N 1
ATOM 4258 C CA . LYS A 1 517 ? -22.553 -12.302 59.667 1.00 87.75 517 LYS A CA 1
ATOM 4259 C C . LYS A 1 517 ? -22.520 -13.299 60.825 1.00 87.75 517 LYS A C 1
ATOM 4261 O O . LYS A 1 517 ? -23.538 -13.529 61.476 1.00 87.75 517 LYS A O 1
ATOM 4266 N N . PHE A 1 518 ? -21.372 -13.931 61.066 1.00 86.31 518 PHE A N 1
ATOM 4267 C CA . PHE A 1 518 ? -21.223 -14.866 62.177 1.00 86.31 518 PHE A CA 1
ATOM 4268 C C . PHE A 1 518 ? -21.289 -14.142 63.529 1.00 86.31 518 PHE A C 1
ATOM 4270 O O . PHE A 1 518 ? -21.994 -14.595 64.428 1.00 86.31 518 PHE A O 1
ATOM 4277 N N . GLU A 1 519 ? -20.618 -12.995 63.657 1.00 87.06 519 GLU A N 1
ATOM 4278 C CA . GLU A 1 519 ? -20.666 -12.134 64.841 1.00 87.06 519 GLU A CA 1
ATOM 4279 C C . GLU A 1 519 ? -22.069 -11.569 65.091 1.00 87.06 519 GLU A C 1
ATOM 4281 O O . GLU A 1 519 ? -22.516 -11.536 66.234 1.00 87.06 519 GLU A O 1
ATOM 4286 N N . GLU A 1 520 ? -22.795 -11.166 64.048 1.00 84.75 520 GLU A N 1
ATOM 4287 C CA . GLU A 1 520 ? -24.205 -10.773 64.134 1.00 84.75 520 GLU A CA 1
ATOM 4288 C C . GLU A 1 520 ? -25.078 -11.934 64.622 1.00 84.75 520 GLU A C 1
ATOM 4290 O O . GLU A 1 520 ? -25.904 -11.749 65.517 1.00 84.75 520 GLU A O 1
ATOM 4295 N N . GLY A 1 521 ? -24.850 -13.148 64.108 1.00 87.44 521 GLY A N 1
ATOM 4296 C CA . GLY A 1 521 ? -25.524 -14.360 64.573 1.00 87.44 521 GLY A CA 1
ATOM 4297 C C . GLY A 1 521 ? -25.232 -14.686 66.043 1.00 87.44 521 GLY A C 1
ATOM 4298 O O . GLY A 1 521 ? -26.145 -15.043 66.789 1.00 87.44 521 GLY A O 1
ATOM 4299 N N . GLU A 1 522 ? -23.984 -14.527 66.489 1.00 84.56 522 GLU A N 1
ATOM 4300 C CA . GLU A 1 522 ? -23.598 -14.678 67.898 1.00 84.56 522 GLU A CA 1
ATOM 4301 C C . GLU A 1 522 ? -24.214 -13.592 68.786 1.00 84.56 522 GLU A C 1
ATOM 4303 O O . GLU A 1 522 ? -24.763 -13.911 69.841 1.00 84.56 522 GLU A O 1
ATOM 4308 N N . ARG A 1 523 ? -24.207 -12.323 68.357 1.00 86.25 523 ARG A N 1
ATOM 4309 C CA . ARG A 1 523 ? -24.871 -11.223 69.078 1.00 86.25 523 ARG A CA 1
ATOM 4310 C C . ARG A 1 523 ? -26.368 -11.478 69.219 1.00 86.25 523 ARG A C 1
ATOM 4312 O O . ARG A 1 523 ? -26.905 -11.285 70.307 1.00 86.25 523 ARG A O 1
ATOM 4319 N N . LEU A 1 524 ? -27.029 -11.963 68.168 1.00 84.44 524 LEU A N 1
ATOM 4320 C CA . LEU A 1 524 ? -28.448 -12.317 68.209 1.00 84.44 524 LEU A CA 1
ATOM 4321 C C . LEU A 1 524 ? -28.705 -13.464 69.199 1.00 84.44 524 LEU A C 1
ATOM 4323 O O . LEU A 1 524 ? -29.588 -13.362 70.051 1.00 84.44 524 LEU A O 1
ATOM 4327 N N . ARG A 1 525 ? -27.885 -14.525 69.168 1.00 84.75 525 ARG A N 1
ATOM 4328 C CA . ARG A 1 525 ? -27.966 -15.630 70.141 1.00 84.75 525 ARG A CA 1
ATOM 4329 C C . ARG A 1 525 ? -27.737 -15.159 71.578 1.00 84.75 525 ARG A C 1
ATOM 4331 O O . ARG A 1 525 ? -28.436 -15.610 72.486 1.00 84.75 525 ARG A O 1
ATOM 4338 N N . GLN A 1 526 ? -26.789 -14.249 71.799 1.00 86.31 526 GLN A N 1
ATOM 4339 C CA . GLN A 1 526 ? -26.534 -13.652 73.111 1.00 86.31 526 GLN A CA 1
ATOM 4340 C C . GLN A 1 526 ? -27.716 -12.805 73.590 1.00 86.31 526 GLN A C 1
ATOM 4342 O O . GLN A 1 526 ? -28.118 -12.950 74.742 1.00 86.31 526 GLN A O 1
ATOM 4347 N N . GLN A 1 527 ? -28.314 -11.981 72.725 1.00 85.50 527 GLN A N 1
ATOM 4348 C CA . GLN A 1 527 ? -29.508 -11.197 73.056 1.00 85.50 527 GLN A CA 1
ATOM 4349 C C . GLN A 1 527 ? -30.683 -12.102 73.447 1.00 85.50 527 GLN A C 1
ATOM 4351 O O . GLN A 1 527 ? -31.253 -11.915 74.521 1.00 85.50 527 GLN A O 1
ATOM 4356 N N . ILE A 1 528 ? -30.963 -13.147 72.659 1.00 85.56 528 ILE A N 1
ATOM 4357 C CA . ILE A 1 528 ? -32.000 -14.145 72.972 1.00 85.56 528 ILE A CA 1
ATOM 4358 C C . ILE A 1 528 ? -31.710 -14.830 74.316 1.00 85.56 528 ILE A C 1
ATOM 4360 O O . ILE A 1 528 ? -32.612 -15.028 75.132 1.00 85.56 528 ILE A O 1
ATOM 4364 N N . ARG A 1 529 ? -30.445 -15.173 74.595 1.00 86.38 529 ARG A N 1
ATOM 4365 C CA . ARG A 1 529 ? -30.046 -15.795 75.866 1.00 86.38 529 ARG A CA 1
ATOM 4366 C C . ARG A 1 529 ? -30.254 -14.859 77.059 1.00 86.38 529 ARG A C 1
ATOM 4368 O O . ARG A 1 529 ? -30.747 -15.306 78.093 1.00 86.38 529 ARG A O 1
ATOM 4375 N N . VAL A 1 530 ? -29.893 -13.584 76.922 1.00 87.69 530 VAL A N 1
ATOM 4376 C CA . VAL A 1 530 ? -30.088 -12.563 77.963 1.00 87.69 530 VAL A CA 1
ATOM 4377 C C . VAL A 1 530 ? -31.576 -12.318 78.213 1.00 87.69 530 VAL A C 1
ATOM 4379 O O . VAL A 1 530 ? -31.993 -12.267 79.369 1.00 87.69 530 VAL A O 1
ATOM 4382 N N . GLU A 1 531 ? -32.396 -12.221 77.165 1.00 85.69 531 GLU A N 1
ATOM 4383 C CA . GLU A 1 531 ? -33.849 -12.098 77.314 1.00 85.69 531 GLU A CA 1
ATOM 4384 C C . GLU A 1 531 ? -34.465 -13.316 77.998 1.00 85.69 531 GLU A C 1
ATOM 4386 O O . GLU A 1 531 ? -35.282 -13.159 78.907 1.00 85.69 531 GLU A O 1
ATOM 4391 N N . LYS A 1 532 ? -34.029 -14.525 77.634 1.00 86.81 532 LYS A N 1
ATOM 4392 C CA . LYS A 1 532 ? -34.495 -15.755 78.275 1.00 86.81 532 LYS A CA 1
ATOM 4393 C C . LYS A 1 532 ? -34.190 -15.766 79.770 1.00 86.81 532 LYS A C 1
ATOM 4395 O O . LYS A 1 532 ? -35.099 -15.997 80.563 1.00 86.81 532 LYS A O 1
ATOM 4400 N N . LEU A 1 533 ? -32.951 -15.447 80.151 1.00 87.00 533 LEU A N 1
ATOM 4401 C CA . LEU A 1 533 ? -32.547 -15.334 81.557 1.00 87.00 533 LEU A CA 1
ATOM 4402 C C . LEU A 1 533 ? -33.370 -14.271 82.290 1.00 87.00 533 LEU A C 1
ATOM 4404 O O . LEU A 1 533 ? -33.834 -14.505 83.399 1.00 87.00 533 LEU A O 1
ATOM 4408 N N . ARG A 1 534 ? -33.622 -13.121 81.658 1.00 86.25 534 ARG A N 1
ATOM 4409 C CA . ARG A 1 534 ? -34.449 -12.056 82.238 1.00 86.25 534 ARG A CA 1
ATOM 4410 C C . ARG A 1 534 ? -35.894 -12.509 82.476 1.00 86.25 534 ARG A C 1
ATOM 4412 O O . ARG A 1 534 ? -36.482 -12.154 83.497 1.00 86.25 534 ARG A O 1
ATOM 4419 N N . LEU A 1 535 ? -36.472 -13.280 81.556 1.00 84.94 535 LEU A N 1
ATOM 4420 C CA . LEU A 1 535 ? -37.814 -13.848 81.697 1.00 84.94 535 LEU A CA 1
ATOM 4421 C C . LEU A 1 535 ? -37.865 -14.947 82.772 1.00 84.94 535 LEU A C 1
ATOM 4423 O O . LEU A 1 535 ? -38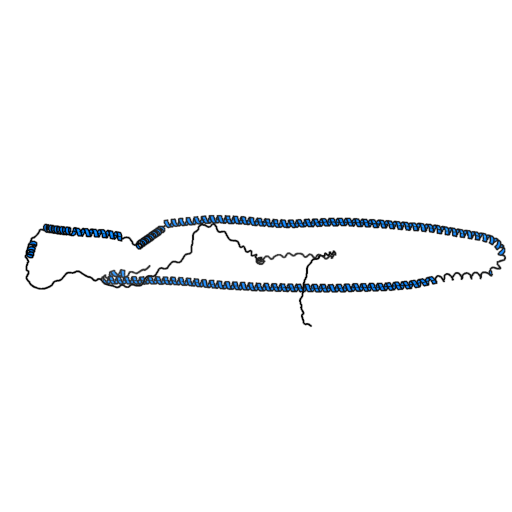.847 -15.018 83.513 1.00 84.94 535 LEU A O 1
ATOM 4427 N N . GLU A 1 536 ? -36.812 -15.758 82.903 1.00 85.38 536 GLU A N 1
ATOM 4428 C CA . GLU A 1 536 ? -36.654 -16.743 83.985 1.00 85.38 536 GLU A CA 1
ATOM 4429 C C . GLU A 1 536 ? -36.573 -16.048 85.356 1.00 85.38 536 GLU A C 1
ATOM 4431 O O . GLU A 1 536 ? -37.316 -16.402 86.273 1.00 85.38 536 GLU A O 1
ATOM 4436 N N . ASP A 1 537 ? -35.796 -14.968 85.459 1.00 85.50 537 ASP A N 1
ATOM 4437 C CA . ASP A 1 537 ? -35.702 -14.103 86.639 1.00 85.50 537 ASP A CA 1
ATOM 4438 C C . ASP A 1 537 ? -37.060 -13.506 87.042 1.00 85.50 537 ASP A C 1
ATOM 4440 O O . ASP A 1 537 ? -37.435 -13.478 88.218 1.00 85.50 537 ASP A O 1
ATOM 4444 N N . ILE A 1 538 ? -37.826 -13.007 86.066 1.00 84.12 538 ILE A N 1
ATOM 4445 C CA . ILE A 1 538 ? -39.169 -12.456 86.296 1.00 84.12 538 ILE A CA 1
ATOM 4446 C C . ILE A 1 538 ? -40.118 -13.555 86.778 1.00 84.12 538 ILE A C 1
ATOM 4448 O O . ILE A 1 538 ? -40.896 -13.328 87.709 1.00 84.12 538 ILE A O 1
ATOM 4452 N N . LYS A 1 539 ? -40.051 -14.745 86.174 1.00 84.75 539 LYS A N 1
ATOM 4453 C CA . LYS A 1 539 ? -40.838 -15.911 86.583 1.00 84.75 539 LYS A CA 1
ATOM 4454 C C . LYS A 1 539 ? -40.524 -16.309 88.027 1.00 84.75 539 LYS A C 1
ATOM 4456 O O . LYS A 1 539 ? -41.457 -16.494 88.808 1.00 84.75 539 LYS A O 1
ATOM 4461 N N . GLU A 1 540 ? -39.253 -16.355 88.423 1.00 84.75 540 GLU A N 1
ATOM 4462 C CA . GLU A 1 540 ? -38.866 -16.618 89.814 1.00 84.75 540 GLU A CA 1
ATOM 4463 C C . GLU A 1 540 ? -39.354 -15.543 90.785 1.00 84.75 540 GLU A C 1
ATOM 4465 O O . GLU A 1 540 ? -39.854 -15.863 91.864 1.00 84.75 540 GLU A O 1
ATOM 4470 N N . ARG A 1 541 ? -39.233 -14.260 90.424 1.00 85.69 541 ARG A N 1
ATOM 4471 C CA . ARG A 1 541 ? -39.740 -13.161 91.261 1.00 85.69 541 ARG A CA 1
ATOM 4472 C C . ARG A 1 541 ? -41.248 -13.275 91.459 1.00 85.69 541 ARG A C 1
ATOM 4474 O O . ARG A 1 541 ? -41.709 -13.117 92.584 1.00 85.69 541 ARG A O 1
ATOM 4481 N N . LYS A 1 542 ? -42.008 -13.604 90.410 1.00 81.38 542 LYS A N 1
ATOM 4482 C CA . LYS A 1 542 ? -43.461 -13.818 90.507 1.00 81.38 542 LYS A CA 1
ATOM 4483 C C . LYS A 1 542 ? -43.816 -15.035 91.363 1.00 81.38 542 LYS A C 1
ATOM 4485 O O . LYS A 1 542 ? -44.717 -14.931 92.186 1.00 81.38 542 LYS A O 1
ATOM 4490 N N . LEU A 1 543 ? -43.077 -16.141 91.255 1.00 82.38 543 LEU A N 1
ATOM 4491 C CA . LEU A 1 543 ? -43.250 -17.297 92.147 1.00 82.38 543 LEU A CA 1
ATOM 4492 C C . LEU A 1 543 ? -42.962 -16.936 93.616 1.00 82.38 543 LEU A C 1
ATOM 4494 O O . LEU A 1 543 ? -43.724 -17.316 94.501 1.00 82.38 543 LEU A O 1
ATOM 4498 N N . LYS A 1 544 ? -41.920 -16.136 93.883 1.00 83.69 544 LYS A N 1
ATOM 4499 C CA . LYS A 1 544 ? -41.597 -15.630 95.232 1.00 83.69 544 LYS A CA 1
ATOM 4500 C C . LYS A 1 544 ? -42.677 -14.689 95.782 1.00 83.69 544 LYS A C 1
ATOM 4502 O O . LYS A 1 544 ? -42.935 -14.715 96.982 1.00 83.69 544 LYS A O 1
ATOM 4507 N N . VAL A 1 545 ? -43.307 -13.872 94.936 1.00 80.69 545 VAL A N 1
ATOM 4508 C CA . VAL A 1 545 ? -44.451 -13.024 95.325 1.00 80.69 545 VAL A CA 1
ATOM 4509 C C . VAL A 1 545 ? -45.664 -13.886 95.683 1.00 80.69 545 VAL A C 1
ATOM 4511 O O . VAL A 1 545 ? -46.194 -13.728 96.776 1.00 80.69 545 VAL A O 1
ATOM 4514 N N . LEU A 1 546 ? -46.018 -14.870 94.850 1.00 78.88 546 LEU A N 1
ATOM 4515 C CA . LEU A 1 546 ? -47.126 -15.797 95.124 1.00 78.88 546 LEU A CA 1
ATOM 4516 C C . LEU A 1 546 ? -46.914 -16.604 96.417 1.00 78.88 546 LEU A C 1
ATOM 4518 O O . LEU A 1 546 ? -47.863 -16.854 97.159 1.00 78.88 546 LEU A O 1
ATOM 4522 N N . ALA A 1 547 ? -45.666 -16.974 96.719 1.00 77.50 547 ALA A N 1
ATOM 4523 C CA . ALA A 1 547 ? -45.316 -17.618 97.981 1.00 77.50 547 ALA A CA 1
ATOM 4524 C C . ALA A 1 547 ? -45.478 -16.677 99.192 1.00 77.50 547 ALA A C 1
ATOM 4526 O O . ALA A 1 547 ? -45.953 -17.114 100.238 1.00 77.50 547 ALA A O 1
ATOM 4527 N N . LYS A 1 548 ? -45.129 -15.387 99.060 1.00 81.25 548 LYS A N 1
ATOM 4528 C CA . LYS A 1 548 ? -45.319 -14.372 100.117 1.00 81.25 548 LYS A CA 1
ATOM 4529 C C . LYS A 1 548 ? -46.787 -14.016 100.351 1.00 81.25 548 LYS A C 1
ATOM 4531 O O . LYS A 1 548 ? -47.154 -13.714 101.479 1.00 81.25 548 LYS A O 1
ATOM 4536 N N . GLU A 1 549 ? -47.613 -14.070 99.312 1.00 79.94 549 GLU A N 1
ATOM 4537 C CA . GLU A 1 549 ? -49.064 -13.848 99.384 1.00 79.94 549 GLU A CA 1
ATOM 4538 C C . GLU A 1 549 ? -49.831 -15.057 99.958 1.00 79.94 549 GLU A C 1
ATOM 4540 O O . GLU A 1 549 ? -51.045 -14.994 100.127 1.00 79.94 549 GLU A O 1
ATOM 4545 N N . GLY A 1 550 ? -49.137 -16.155 100.293 1.00 74.50 550 GLY A N 1
ATOM 4546 C CA . GLY A 1 550 ? -49.730 -17.325 100.949 1.00 74.50 550 GLY A CA 1
ATOM 4547 C C . GLY A 1 550 ? -50.481 -18.271 100.008 1.00 74.50 550 GLY A C 1
ATOM 4548 O O . GLY A 1 550 ? -51.258 -19.106 100.472 1.00 74.50 550 GLY A O 1
ATOM 4549 N N . VAL A 1 551 ? -50.262 -18.175 98.691 1.00 77.62 551 VAL A N 1
ATOM 4550 C CA . VAL A 1 551 ? -50.919 -19.044 97.702 1.00 77.62 551 VAL A CA 1
ATOM 4551 C C . VAL A 1 551 ? -50.411 -20.487 97.853 1.00 77.62 551 VAL A C 1
ATOM 4553 O O . VAL A 1 551 ? -49.203 -20.708 97.749 1.00 77.62 551 VAL A O 1
ATOM 4556 N N . PRO A 1 552 ? -51.283 -21.499 98.037 1.00 74.00 552 PRO A N 1
ATOM 4557 C CA . PRO A 1 552 ? -50.857 -22.888 98.194 1.00 74.00 552 PRO A CA 1
ATOM 4558 C C . PRO A 1 552 ? -50.033 -23.413 97.001 1.00 74.00 552 PRO A C 1
ATOM 4560 O O . PRO A 1 552 ? -50.373 -23.135 95.845 1.00 74.00 552 PRO A O 1
ATOM 4563 N N . PRO A 1 553 ? -48.999 -24.247 97.239 1.00 74.31 553 PRO A N 1
ATOM 4564 C CA . PRO A 1 553 ? -48.045 -24.680 96.213 1.00 74.31 553 PRO A CA 1
ATOM 4565 C C . PRO A 1 553 ? -48.687 -25.443 95.045 1.00 74.31 553 PRO A C 1
ATOM 4567 O O . PRO A 1 553 ? -48.162 -25.397 93.936 1.00 74.31 553 PRO A O 1
ATOM 4570 N N . LYS A 1 554 ? -49.860 -26.066 95.247 1.00 78.19 554 LYS A N 1
ATOM 4571 C CA . LYS A 1 554 ? -50.645 -26.738 94.194 1.00 78.19 554 LYS A CA 1
ATOM 4572 C C . LYS A 1 554 ? -50.969 -25.814 93.010 1.00 78.19 554 LYS A C 1
ATOM 4574 O O . LYS A 1 554 ? -50.947 -26.273 91.873 1.00 78.19 554 LYS A O 1
ATOM 4579 N N . TYR A 1 555 ? -51.218 -24.527 93.263 1.00 75.19 555 TYR A N 1
ATOM 4580 C CA . TYR A 1 555 ? -51.594 -23.549 92.232 1.00 75.19 555 TYR A CA 1
ATOM 4581 C C . TYR A 1 555 ? -50.393 -22.807 91.621 1.00 75.19 555 TYR A C 1
ATOM 4583 O O . TYR A 1 555 ? -50.544 -22.077 90.649 1.00 75.19 555 TYR A O 1
ATOM 4591 N N . GLN A 1 556 ? -49.182 -23.021 92.143 1.00 75.19 556 GLN A N 1
ATOM 4592 C CA . GLN A 1 556 ? -47.946 -22.433 91.609 1.00 75.19 556 GLN A CA 1
ATOM 4593 C C . GLN A 1 556 ? -47.280 -23.326 90.544 1.00 75.19 556 GLN A C 1
ATOM 4595 O O . GLN A 1 556 ? -46.399 -22.878 89.806 1.00 75.19 556 GLN A O 1
ATOM 4600 N N . VAL A 1 557 ? -47.702 -24.594 90.449 1.00 77.81 557 VAL A N 1
ATOM 4601 C CA . VAL A 1 557 ? -47.073 -25.632 89.615 1.00 77.81 557 VAL A CA 1
ATOM 4602 C C . VAL A 1 557 ? -47.110 -25.292 88.126 1.00 77.81 557 VAL A C 1
ATOM 4604 O O . VAL A 1 557 ? -46.139 -25.557 87.421 1.00 77.81 557 VAL A O 1
ATOM 4607 N N . GLU A 1 558 ? -48.192 -24.692 87.631 1.00 78.88 558 GLU A N 1
ATOM 4608 C CA . GLU A 1 558 ? -48.318 -24.344 86.210 1.00 78.88 558 GLU A CA 1
ATOM 4609 C C . GLU A 1 558 ? -47.362 -23.220 85.814 1.00 78.88 558 GLU A C 1
ATOM 4611 O O . GLU A 1 558 ? -46.621 -23.350 84.838 1.00 78.88 558 GLU A O 1
ATOM 4616 N N . LEU A 1 559 ? -47.279 -22.163 86.630 1.00 79.12 559 LEU A N 1
ATOM 4617 C CA . LEU A 1 559 ? -46.317 -21.085 86.418 1.00 79.12 559 LEU A CA 1
ATOM 4618 C C . LEU A 1 559 ? -44.878 -21.608 86.529 1.00 79.12 559 LEU A C 1
ATOM 4620 O O . LEU A 1 559 ? -44.035 -21.251 85.708 1.00 79.12 559 LEU A O 1
ATOM 4624 N N . ALA A 1 560 ? -44.598 -22.509 87.477 1.00 78.56 560 ALA A N 1
ATOM 4625 C CA . ALA A 1 560 ? -43.296 -23.159 87.621 1.00 78.56 560 ALA A CA 1
ATOM 4626 C C . ALA A 1 560 ? -42.932 -24.051 86.418 1.00 78.56 560 ALA A C 1
ATOM 4628 O O . ALA A 1 560 ? -41.773 -24.067 85.997 1.00 78.56 560 ALA A O 1
ATOM 4629 N N . LYS A 1 561 ? -43.904 -24.731 85.801 1.00 84.00 561 LYS A N 1
ATOM 4630 C CA . LYS A 1 561 ? -43.700 -25.581 84.613 1.00 84.00 561 LYS A CA 1
ATOM 4631 C C . LYS A 1 561 ? -43.740 -24.824 83.283 1.00 84.00 561 LYS A C 1
ATOM 4633 O O . LYS A 1 561 ? -43.322 -25.385 82.272 1.00 84.00 561 LYS A O 1
ATOM 4638 N N . HIS A 1 562 ? -44.181 -23.566 83.268 1.00 83.56 562 HIS A N 1
ATOM 4639 C CA . HIS A 1 562 ? -44.240 -22.757 82.052 1.00 83.56 562 HIS A CA 1
ATOM 4640 C C . HIS A 1 562 ? -42.852 -22.629 81.403 1.00 83.56 562 HIS A C 1
ATOM 4642 O O . HIS A 1 562 ? -41.932 -22.052 81.998 1.00 83.56 562 HIS A O 1
ATOM 4648 N N . LYS A 1 563 ? -42.692 -23.167 80.189 1.00 81.00 563 LYS A N 1
ATOM 4649 C CA . LYS A 1 563 ? -41.458 -23.057 79.401 1.00 81.00 563 LYS A CA 1
ATOM 4650 C C . LYS A 1 563 ? -41.450 -21.731 78.653 1.00 81.00 563 LYS A C 1
ATOM 4652 O O . LYS A 1 563 ? -42.385 -21.419 77.928 1.00 81.00 563 LYS A O 1
ATOM 4657 N N . ILE A 1 564 ? -40.380 -20.964 78.825 1.00 80.94 564 ILE A N 1
ATOM 4658 C CA . ILE A 1 564 ? -40.173 -19.724 78.078 1.00 80.94 564 ILE A CA 1
ATOM 4659 C C . ILE A 1 564 ? -39.650 -20.102 76.691 1.00 80.94 564 ILE A C 1
ATOM 4661 O O . ILE A 1 564 ? -38.563 -20.672 76.569 1.00 80.94 564 ILE A O 1
ATOM 4665 N N . VAL A 1 565 ? -40.453 -19.812 75.669 1.00 76.88 565 VAL A N 1
ATOM 4666 C CA . VAL A 1 565 ? -40.107 -19.969 74.254 1.00 76.88 565 VAL A CA 1
ATOM 4667 C C . VAL A 1 565 ? -39.962 -18.566 73.675 1.00 76.88 565 VAL A C 1
ATOM 4669 O O . VAL A 1 565 ? -40.880 -17.759 73.791 1.00 76.88 565 VAL A O 1
ATOM 4672 N N . ILE A 1 566 ? -38.793 -18.275 73.112 1.00 69.19 566 ILE A N 1
ATOM 4673 C CA . ILE A 1 566 ? -38.511 -17.047 72.364 1.00 69.19 566 ILE A CA 1
ATOM 4674 C C . ILE A 1 566 ? -38.332 -17.504 70.917 1.00 69.19 566 ILE A C 1
ATOM 4676 O O . ILE A 1 566 ? -37.542 -18.423 70.683 1.00 69.19 566 ILE A O 1
ATOM 4680 N N . HIS A 1 567 ? -39.140 -16.953 70.011 1.00 60.94 567 HIS A N 1
ATOM 4681 C CA . HIS A 1 567 ? -39.127 -17.287 68.586 1.00 60.94 567 HIS A CA 1
ATOM 4682 C C . HIS A 1 567 ? -38.038 -16.531 67.839 1.00 60.94 567 HIS A C 1
ATOM 4684 O O . HIS A 1 567 ? -37.874 -15.324 68.127 1.00 60.94 567 HIS A O 1
#

Radius of gyration: 88.56 Å; chains: 1; bounding box: 185×81×276 Å

InterPro domains:
  IPR033253 Cilia- and flagella-associated protein 45 [PTHR15504] (21-567)
  IPR043597 Trichohyalin-plectin-homology domain [PF13868] (205-552)

pLDDT: mean 72.84, std 20.94, range [29.86, 97.06]

Secondary structure (DSSP, 8-state):
-----------------------------------------PPPPPTT----TTTT-PPP---------------------PPPPPPPPPPP---------------------------------HHHHHHHHHHHS---HHHHHHHHHHHHHHHHHHHHHHHHHHHHHHHHHHHHHHHHT---HHHHHHHHHHHHHHHHHHHHHHHTSHHHHHHHHHHHHHHHHHHHHHHHHHHHHHHHHHHHHHHHHHHHHHHHHHHHHHHHHHHHHHHHHHHHHHHHHHHHHHHHHHHHHHHHHHHHHHHHHHHHHHHHHHHHHHHHHHHHHHHHHHHHHHHHHHHHHHHHHHHHHHHHHHHHHHHHHHHHHHHHHHHHTTTTTSSTTSTTSSSSSSSTTTHHHHHHHHHHHHHHHHHHHHHHHHHHHHHHHHHHHHHHHHHHHHHHHHHHHHHHHHHHHHHHHHHHHHHHHHHHHHHHHHHHHHHHHHHHHHHHHHHHHHHHHHHHHHHHHHHHHHHHHHHHHHHHHHHHHHHHHHHHHHHHHHHHHHHHHHHHTT--GGGTHHHHH------

Sequence (567 aa):
MVGLDTGVVYPPPKPPSCKGGVSNEHSGCAGSAHGVSTRTTYKTVAKTSEVDDQLFAAKGQQFHNEHMENIQYLQGLQKHNKPWLSPPEPPLSRKDFVPNAEKWKKHQSKTSAYTPEDSDTVIITKDDMEKIKERSVILTEEQRLALKKHKEAERDRIHAVANQRKQMMLKMEAERRKKSGRLTDAEILRMQNEDRTKAEALRQMEENLDDAKLMNRMMNYARCVTIRDGQLHEKGDKERWEEQDKMRWHHIMEMSRVQKIKEHDTAEARKKYFRYEGAAVIRKQMAENESMRKINEEIKEQEGRKIRRESERMLKEDQDIAEAKRIAGRKLLIEILKANDDAQEARIKAKEFEKEEEARRQVYVHEKEKRDLAYQEAQDKIKKEREMETARLRALQERAQDKQAVIDGVRALRVQEEHEREWREKERAEAEKIRLMYEDLARAREEQKIYKLKLLADQAQEEQIAYYRIAQSQKAALIEARRQAEAAHEANIKNKEAVIKQIEQNAEKRARAFREKFEEGERLRQQIRVEKLRLEDIKERKLKVLAKEGVPPKYQVELAKHKIVIH